Protein AF-A0A1H9Q5Y9-F1 (afdb_monomer_lite)

pLDDT: mean 86.39, std 15.36, range [31.47, 98.31]

Structure (mmCIF, N/CA/C/O backbone):
data_AF-A0A1H9Q5Y9-F1
#
_entry.id   AF-A0A1H9Q5Y9-F1
#
loop_
_atom_site.group_PDB
_atom_site.id
_atom_site.type_symbol
_atom_site.label_atom_id
_atom_site.label_alt_id
_atom_site.label_comp_id
_atom_site.label_asym_id
_atom_site.label_entity_id
_atom_site.label_seq_id
_atom_site.pdbx_PDB_ins_code
_atom_site.Cartn_x
_atom_site.Cartn_y
_atom_site.Cartn_z
_atom_site.occupancy
_atom_site.B_iso_or_equiv
_atom_site.auth_seq_id
_atom_site.auth_comp_id
_atom_site.auth_asym_id
_atom_site.auth_atom_id
_atom_site.pdbx_PDB_model_num
ATOM 1 N N . MET A 1 1 ? -16.815 -21.167 17.622 1.00 80.50 1 MET A N 1
ATOM 2 C CA . MET A 1 1 ? -17.388 -20.128 18.510 1.00 80.50 1 MET A CA 1
ATOM 3 C C . MET A 1 1 ? -17.517 -20.594 19.951 1.00 80.50 1 MET A C 1
ATOM 5 O O . MET A 1 1 ? -16.859 -19.999 20.786 1.00 80.50 1 MET A O 1
ATOM 9 N N . GLN A 1 2 ? -18.267 -21.661 20.267 1.00 86.62 2 GLN A N 1
ATOM 10 C CA . GLN A 1 2 ? -18.412 -22.133 21.662 1.00 86.62 2 GLN A CA 1
ATOM 11 C C . GLN A 1 2 ? -17.075 -22.429 22.361 1.00 86.62 2 GLN A C 1
ATOM 13 O O . GLN A 1 2 ? -16.924 -22.101 23.531 1.00 86.62 2 GLN A O 1
ATOM 18 N N . GLU A 1 3 ? -16.091 -22.971 21.638 1.00 92.00 3 GLU A N 1
ATOM 19 C CA . GLU A 1 3 ? -14.744 -23.218 22.175 1.00 92.00 3 GLU A CA 1
ATOM 20 C C . GLU A 1 3 ? -13.964 -21.940 22.516 1.00 92.00 3 GLU A C 1
ATOM 22 O O . GLU A 1 3 ? -13.036 -21.996 23.308 1.00 92.00 3 GLU A O 1
ATOM 27 N N . LEU A 1 4 ? -14.345 -20.782 21.966 1.00 93.81 4 LEU A N 1
ATOM 28 C CA . LEU A 1 4 ? -13.669 -19.504 22.216 1.00 93.81 4 LEU A CA 1
ATOM 29 C C . LEU A 1 4 ? -14.237 -18.773 23.440 1.00 93.81 4 LEU A C 1
ATOM 31 O O . LEU A 1 4 ? -13.531 -17.993 24.070 1.00 93.81 4 LEU A O 1
ATOM 35 N N . LEU A 1 5 ? -15.497 -19.032 23.804 1.00 92.62 5 LEU A N 1
ATOM 36 C CA . LEU A 1 5 ? -16.179 -18.346 24.909 1.00 92.62 5 LEU A CA 1
ATOM 37 C C . LEU A 1 5 ? -15.493 -18.504 26.278 1.00 92.62 5 LEU A C 1
ATOM 39 O O . LEU A 1 5 ? -15.495 -17.535 27.037 1.00 92.62 5 LEU A O 1
ATOM 43 N N . PRO A 1 6 ? -14.862 -19.646 26.631 1.00 94.19 6 PRO A N 1
ATOM 44 C CA . PRO A 1 6 ? -14.113 -19.756 27.880 1.00 94.19 6 PRO A CA 1
ATOM 45 C C . PRO A 1 6 ? -13.003 -18.708 28.031 1.00 94.19 6 PRO A C 1
ATOM 47 O O . PRO A 1 6 ? -12.700 -18.326 29.161 1.00 94.19 6 PRO A O 1
ATOM 50 N N . LEU A 1 7 ? -12.439 -18.212 26.920 1.00 95.00 7 LEU A N 1
ATOM 51 C CA . LEU A 1 7 ? -11.384 -17.194 26.927 1.00 95.00 7 LEU A CA 1
ATOM 52 C C . LEU A 1 7 ? -11.857 -15.850 27.495 1.00 95.00 7 LEU A C 1
ATOM 54 O O . LEU A 1 7 ? -11.037 -15.086 27.992 1.00 95.00 7 LEU A O 1
ATOM 58 N N . ILE A 1 8 ? -13.169 -15.583 27.503 1.00 92.62 8 ILE A N 1
ATOM 59 C CA . ILE A 1 8 ? -13.751 -14.387 28.132 1.00 92.62 8 ILE A CA 1
ATOM 60 C C . ILE A 1 8 ? -13.388 -14.311 29.621 1.00 92.62 8 ILE A C 1
ATOM 62 O O . ILE A 1 8 ? -13.284 -13.215 30.168 1.00 92.62 8 ILE A O 1
ATOM 66 N N . ASN A 1 9 ? -13.188 -15.453 30.283 1.00 93.94 9 ASN A N 1
ATOM 67 C CA . ASN A 1 9 ? -12.890 -15.514 31.715 1.00 93.94 9 ASN A CA 1
ATOM 68 C C . ASN A 1 9 ? -11.398 -15.351 32.042 1.00 93.94 9 ASN A C 1
ATOM 70 O O . ASN A 1 9 ? -11.039 -15.386 33.216 1.00 93.94 9 ASN A O 1
ATOM 74 N N . LEU A 1 10 ? -10.529 -15.222 31.035 1.00 95.62 10 LEU A N 1
ATOM 75 C CA . LEU A 1 10 ? -9.113 -14.947 31.251 1.00 95.62 10 LEU A CA 1
ATOM 76 C C . LEU A 1 10 ? -8.883 -13.443 31.427 1.00 95.62 10 LEU A C 1
ATOM 78 O O . LEU A 1 10 ? -9.504 -12.622 30.750 1.00 95.62 10 LEU A O 1
ATOM 82 N N . ASP A 1 11 ? -7.944 -13.097 32.306 1.00 93.56 11 ASP A N 1
ATOM 83 C CA . ASP A 1 11 ? -7.538 -11.705 32.524 1.00 93.56 11 ASP A CA 1
ATOM 84 C C . ASP A 1 11 ? -6.621 -11.196 31.402 1.00 93.56 11 ASP A C 1
ATOM 86 O O . ASP A 1 11 ? -6.666 -10.025 31.033 1.00 93.56 11 ASP A O 1
ATOM 90 N N . SER A 1 12 ? -5.776 -12.073 30.853 1.00 94.31 12 SER A N 1
ATOM 91 C CA . SER A 1 12 ? -4.832 -11.749 29.780 1.00 94.31 12 SER A CA 1
ATOM 92 C C . SER A 1 12 ? -4.464 -12.987 28.960 1.00 94.31 12 SER A C 1
ATOM 94 O O . SER A 1 12 ? -4.584 -14.118 29.435 1.00 94.31 12 SER A O 1
ATOM 96 N N . MET A 1 13 ? -4.006 -12.758 27.730 1.00 93.75 13 MET A N 1
ATOM 97 C CA . MET A 1 13 ? -3.504 -13.777 26.809 1.00 93.75 13 MET A CA 1
ATOM 98 C C . MET A 1 13 ? -2.461 -13.132 25.891 1.00 93.75 13 MET A C 1
ATOM 100 O O . MET A 1 13 ? -2.651 -11.990 25.471 1.00 93.75 13 MET A O 1
ATOM 104 N N . SER A 1 14 ? -1.361 -13.837 25.607 1.00 90.50 14 SER A N 1
ATOM 105 C CA . SER A 1 14 ? -0.364 -13.371 24.636 1.00 90.50 14 SER A CA 1
ATOM 106 C C . SER A 1 14 ? -0.884 -13.515 23.201 1.00 90.50 14 SER A C 1
ATOM 108 O O . SER A 1 14 ? -1.776 -14.323 22.932 1.00 90.50 14 SER A O 1
ATOM 110 N N . ASP A 1 15 ? -0.318 -12.747 22.270 1.00 86.75 15 ASP A N 1
ATOM 111 C CA . ASP A 1 15 ? -0.683 -12.818 20.853 1.00 86.75 15 ASP A CA 1
ATOM 112 C C . ASP A 1 15 ? -0.336 -14.199 20.259 1.00 86.75 15 ASP A C 1
ATOM 114 O O . ASP A 1 15 ? -1.102 -14.759 19.470 1.00 86.75 15 ASP A O 1
ATOM 118 N N . GLU A 1 16 ? 0.779 -14.793 20.691 1.00 86.31 16 GLU A N 1
ATOM 119 C CA . GLU A 1 16 ? 1.210 -16.136 20.307 1.00 86.31 16 GLU A CA 1
ATOM 120 C C . GLU A 1 16 ? 0.254 -17.222 20.813 1.00 86.31 16 GLU A C 1
ATOM 122 O O . GLU A 1 16 ? -0.173 -18.074 20.027 1.00 86.31 16 GLU A O 1
ATOM 127 N N . ASP A 1 17 ? -0.120 -17.178 22.098 1.00 91.38 17 ASP A N 1
ATOM 128 C CA . ASP A 1 17 ? -1.067 -18.136 22.681 1.00 91.38 17 ASP A CA 1
ATOM 129 C C . ASP A 1 17 ? -2.449 -17.996 22.038 1.00 91.38 17 ASP A C 1
ATOM 131 O O . ASP A 1 17 ? -3.112 -18.999 21.775 1.00 91.38 17 ASP A O 1
ATOM 135 N N . MET A 1 18 ? -2.878 -16.763 21.747 1.00 91.56 18 MET A N 1
ATOM 136 C CA . MET A 1 18 ? -4.138 -16.494 21.060 1.00 91.56 18 MET A CA 1
ATOM 137 C C . MET A 1 18 ? -4.148 -17.132 19.669 1.00 91.56 18 MET A C 1
ATOM 139 O O . MET A 1 18 ? -5.091 -17.847 19.332 1.00 91.56 18 MET A O 1
ATOM 143 N N . VAL A 1 19 ? -3.108 -16.916 18.858 1.00 88.19 19 VAL A N 1
ATOM 144 C CA . VAL A 1 19 ? -3.035 -17.484 17.503 1.00 88.19 19 VAL A CA 1
ATOM 145 C C . VAL A 1 19 ? -2.961 -19.010 17.524 1.00 88.19 19 VAL A C 1
ATOM 147 O O . VAL A 1 19 ? -3.644 -19.656 16.724 1.00 88.19 19 VAL A O 1
ATOM 150 N N . ASP A 1 20 ? -2.180 -19.600 18.433 1.00 89.50 20 ASP A N 1
ATOM 151 C CA . ASP A 1 20 ? -2.121 -21.057 18.594 1.00 89.50 20 ASP A CA 1
ATOM 152 C C . ASP A 1 20 ? -3.481 -21.629 19.028 1.00 89.50 20 ASP A C 1
ATOM 154 O O . ASP A 1 20 ? -3.964 -22.600 18.439 1.00 89.50 20 ASP A O 1
ATOM 158 N N . TYR A 1 21 ? -4.153 -20.989 19.990 1.00 93.25 21 TYR A N 1
ATOM 159 C CA . TYR A 1 21 ? -5.481 -21.397 20.448 1.00 93.25 21 TYR A CA 1
ATOM 160 C C . TYR A 1 21 ? -6.517 -21.328 19.322 1.00 93.25 21 TYR A C 1
ATOM 162 O O . TYR A 1 21 ? -7.223 -22.304 19.067 1.00 93.25 21 TYR A O 1
ATOM 170 N N . LEU A 1 22 ? -6.573 -20.207 18.592 1.00 91.81 22 LEU A N 1
ATOM 171 C CA . LEU A 1 22 ? -7.469 -20.039 17.446 1.00 91.81 22 LEU A CA 1
ATOM 172 C C . LEU A 1 22 ? -7.219 -21.106 16.372 1.00 91.81 22 LEU A C 1
ATOM 174 O O . LEU A 1 22 ? -8.176 -21.635 15.806 1.00 91.81 22 LEU A O 1
ATOM 178 N N . GLY A 1 23 ? -5.955 -21.463 16.124 1.00 89.75 23 GLY A N 1
ATOM 179 C CA . GLY A 1 23 ? -5.584 -22.539 15.206 1.00 89.75 23 GLY A CA 1
ATOM 180 C C . GLY A 1 23 ? -6.107 -23.914 15.638 1.00 89.75 23 GLY A C 1
ATOM 181 O O . GLY A 1 23 ? -6.560 -24.689 14.797 1.00 89.75 23 GLY A O 1
ATOM 182 N N . ARG A 1 24 ? -6.102 -24.211 16.943 1.00 91.25 24 ARG A N 1
ATOM 183 C CA . ARG A 1 24 ? -6.625 -25.475 17.501 1.00 91.25 24 ARG A CA 1
ATOM 184 C C . ARG A 1 24 ? -8.151 -25.558 17.487 1.00 91.25 24 ARG A C 1
ATOM 186 O O . ARG A 1 24 ? -8.682 -26.662 17.447 1.00 91.25 24 ARG A O 1
ATOM 193 N N . CYS A 1 25 ? -8.835 -24.416 17.479 1.00 92.69 25 CYS A N 1
ATOM 194 C CA . CYS A 1 25 ? -10.295 -24.322 17.403 1.00 92.69 25 CYS A CA 1
ATOM 195 C C . CYS A 1 25 ? -10.845 -24.297 15.964 1.00 92.69 25 CYS A C 1
ATOM 197 O O . CYS A 1 25 ? -12.051 -24.113 15.764 1.00 92.69 25 CYS A O 1
ATOM 199 N N . MET A 1 26 ? -9.992 -24.441 14.942 1.00 91.38 26 MET A N 1
ATOM 200 C CA . MET A 1 26 ? -10.438 -24.510 13.550 1.00 91.38 26 MET A CA 1
ATOM 201 C C . MET A 1 26 ? -11.205 -25.811 13.288 1.00 91.38 26 MET A C 1
ATOM 203 O O . MET A 1 26 ? -10.706 -26.904 13.544 1.00 91.38 26 MET A O 1
ATOM 207 N N . VAL A 1 27 ? -12.391 -25.700 12.683 1.00 90.75 27 VAL A N 1
ATOM 208 C CA . VAL A 1 27 ? -13.202 -26.867 12.282 1.00 90.75 27 VAL A CA 1
ATOM 209 C C . VAL A 1 27 ? -12.480 -27.711 11.224 1.00 90.75 27 VAL A C 1
ATOM 211 O O . VAL A 1 27 ? -12.579 -28.937 11.225 1.00 90.75 27 VAL A O 1
ATOM 214 N N . SER A 1 28 ? -11.736 -27.060 10.327 1.00 90.56 28 SER A N 1
ATOM 215 C CA . SER A 1 28 ? -10.956 -27.701 9.272 1.00 90.56 28 SER A CA 1
ATOM 216 C C . SER A 1 28 ? -9.545 -27.127 9.234 1.00 90.56 28 SER A C 1
ATOM 218 O O . SER A 1 28 ? -9.344 -25.974 8.865 1.00 90.56 28 SER A O 1
ATOM 220 N N . ALA A 1 29 ? -8.544 -27.949 9.552 1.00 85.50 29 ALA A N 1
ATOM 221 C CA . ALA A 1 29 ? -7.136 -27.544 9.535 1.00 85.50 29 ALA A CA 1
ATOM 222 C C . ALA A 1 29 ? -6.597 -27.202 8.129 1.00 85.50 29 ALA A C 1
ATOM 224 O O . ALA A 1 29 ? -5.515 -26.634 8.008 1.00 85.50 29 ALA A O 1
ATOM 225 N N . ALA A 1 30 ? -7.325 -27.566 7.066 1.00 87.44 30 ALA A N 1
ATOM 226 C CA . ALA A 1 30 ? -6.954 -27.257 5.684 1.00 87.44 30 ALA A CA 1
ATOM 227 C C . ALA A 1 30 ? -7.386 -25.846 5.240 1.00 87.44 30 ALA A C 1
ATOM 229 O O . ALA A 1 30 ? -7.009 -25.405 4.154 1.00 87.44 30 ALA A O 1
ATOM 230 N N . GLU A 1 31 ? -8.197 -25.151 6.040 1.00 87.62 31 GLU A N 1
ATOM 231 C CA . GLU A 1 31 ? -8.657 -23.801 5.724 1.00 87.62 31 GLU A CA 1
ATOM 232 C C . GLU A 1 31 ? -7.604 -22.732 6.037 1.00 87.62 31 GLU A C 1
ATOM 234 O O . GLU A 1 31 ? -6.562 -22.982 6.646 1.00 87.62 31 GLU A O 1
ATOM 239 N N . ARG A 1 32 ? -7.869 -21.501 5.584 1.00 84.56 32 ARG A N 1
ATOM 240 C CA . ARG A 1 32 ? -7.019 -20.357 5.918 1.00 84.56 32 ARG A CA 1
ATOM 241 C C . ARG A 1 32 ? -7.085 -20.102 7.419 1.00 84.56 32 ARG A C 1
ATOM 243 O O . ARG A 1 32 ? -8.144 -20.229 8.027 1.00 84.56 32 ARG A O 1
ATOM 250 N N . ARG A 1 33 ? -5.953 -19.692 7.992 1.00 84.19 33 ARG A N 1
ATOM 251 C CA . ARG A 1 33 ? -5.904 -19.282 9.397 1.00 84.19 33 ARG A CA 1
ATOM 252 C C . ARG A 1 33 ? -6.923 -18.162 9.658 1.00 84.19 33 ARG A C 1
ATOM 254 O O . ARG A 1 33 ? -7.050 -17.273 8.810 1.00 84.19 33 ARG A O 1
ATOM 261 N N . PRO A 1 34 ? -7.621 -18.198 10.803 1.00 87.25 34 PRO A N 1
ATOM 262 C CA . PRO A 1 34 ? -8.575 -17.164 11.174 1.00 87.25 34 PRO A CA 1
ATOM 263 C C . PRO A 1 34 ? -7.871 -15.824 11.432 1.00 87.25 34 PRO A C 1
ATOM 265 O O . PRO A 1 34 ? -6.657 -15.774 11.650 1.00 87.25 34 PRO A O 1
ATOM 268 N N . SER A 1 35 ? -8.643 -14.735 11.407 1.00 87.81 35 SER A N 1
ATOM 269 C CA . SER A 1 35 ? -8.139 -13.404 11.761 1.00 87.81 35 SER A CA 1
ATOM 270 C C . SER A 1 35 ? -7.625 -13.387 13.202 1.00 87.81 35 SER A C 1
ATOM 272 O O . SER A 1 35 ? -8.190 -14.040 14.082 1.00 87.81 35 SER A O 1
ATOM 274 N N . ILE A 1 36 ? -6.600 -12.581 13.462 1.00 85.31 36 ILE A N 1
ATOM 275 C CA . ILE A 1 36 ? -6.144 -12.257 14.822 1.00 85.31 36 ILE A CA 1
ATOM 276 C C . ILE A 1 36 ? -7.237 -11.558 15.648 1.00 85.31 36 ILE A C 1
ATOM 278 O O . ILE A 1 36 ? -7.246 -11.648 16.869 1.00 85.31 36 ILE A O 1
ATOM 282 N N . GLU A 1 37 ? -8.216 -10.944 14.984 1.00 91.44 37 GLU A N 1
ATOM 283 C CA . GLU A 1 37 ? -9.355 -10.269 15.612 1.00 91.44 37 GLU A CA 1
ATOM 284 C C . GLU A 1 37 ? -10.568 -11.190 15.774 1.00 91.44 37 GLU A C 1
ATOM 286 O O . GLU A 1 37 ? -11.660 -10.742 16.094 1.00 91.44 37 GLU A O 1
ATOM 291 N N . THR A 1 38 ? -10.412 -12.506 15.593 1.00 94.38 38 THR A N 1
ATOM 292 C CA . THR A 1 38 ? -11.525 -13.464 15.752 1.00 94.38 38 THR A CA 1
ATOM 293 C C . THR A 1 38 ? -12.184 -13.372 17.132 1.00 94.38 38 THR A C 1
ATOM 295 O O . THR A 1 38 ? -13.393 -13.566 17.249 1.00 94.38 38 THR A O 1
ATOM 298 N N . LEU A 1 39 ? -11.417 -13.050 18.180 1.00 95.12 39 LEU A N 1
ATOM 299 C CA . LEU A 1 39 ? -11.964 -12.883 19.528 1.00 95.12 39 LEU A CA 1
ATOM 300 C C . LEU A 1 39 ? -12.875 -11.658 19.658 1.00 95.12 39 LEU A C 1
ATOM 302 O O . LEU A 1 39 ? -13.825 -11.715 20.435 1.00 95.12 39 LEU A O 1
ATOM 306 N N . LEU A 1 40 ? -12.662 -10.612 18.855 1.00 93.75 40 LEU A N 1
ATOM 307 C CA . LEU A 1 40 ? -13.542 -9.444 18.790 1.00 93.75 40 LEU A CA 1
ATOM 308 C C . LEU A 1 40 ? -14.955 -9.871 18.380 1.00 93.75 40 LEU A C 1
ATOM 310 O O . LEU A 1 40 ? -15.929 -9.527 19.042 1.00 93.75 40 LEU A O 1
ATOM 314 N N . HIS A 1 41 ? -15.052 -10.710 17.344 1.00 95.12 41 HIS A N 1
ATOM 315 C CA . HIS A 1 41 ? -16.321 -11.283 16.893 1.00 95.12 41 HIS A CA 1
ATOM 316 C C . HIS A 1 41 ? -16.898 -12.286 17.898 1.00 95.12 41 HIS A C 1
ATOM 318 O O . HIS A 1 41 ? -18.111 -12.398 18.025 1.00 95.12 41 HIS A O 1
ATOM 324 N N . ALA A 1 42 ? -16.048 -13.041 18.601 1.00 94.69 42 ALA A N 1
ATOM 325 C CA . ALA A 1 42 ? -16.503 -14.084 19.517 1.00 94.69 42 ALA A CA 1
ATOM 326 C C . ALA A 1 42 ? -17.000 -13.576 20.869 1.00 94.69 42 ALA A C 1
ATOM 328 O O . ALA A 1 42 ? -17.782 -14.270 21.515 1.00 94.69 42 ALA A O 1
ATOM 329 N N . PHE A 1 43 ? -16.519 -12.420 21.322 1.00 94.69 43 PHE A N 1
ATOM 330 C CA . PHE A 1 43 ? -16.846 -11.887 22.644 1.00 94.69 43 PHE A CA 1
ATOM 331 C C . PHE A 1 43 ? -18.086 -10.987 22.645 1.00 94.69 43 PHE A C 1
ATOM 333 O O . PHE A 1 43 ? -18.613 -10.689 23.717 1.00 94.69 43 PHE A O 1
ATOM 340 N N . ILE A 1 44 ? -18.570 -10.585 21.470 1.00 93.06 44 ILE A N 1
ATOM 341 C CA . ILE A 1 44 ? -19.845 -9.886 21.313 1.00 93.06 44 ILE A CA 1
ATOM 342 C C . ILE A 1 44 ? -20.962 -10.935 21.258 1.00 93.06 44 ILE A C 1
ATOM 344 O O . ILE A 1 44 ? -20.933 -11.838 20.424 1.00 93.06 44 ILE A O 1
ATOM 348 N N . ASP A 1 45 ? -21.957 -10.811 22.138 1.00 89.62 45 ASP A N 1
ATOM 349 C CA . ASP A 1 45 ? -23.121 -11.707 22.186 1.00 89.62 45 ASP A CA 1
ATOM 350 C C . ASP A 1 45 ? -24.145 -11.347 21.092 1.00 89.62 45 ASP A C 1
ATOM 352 O O . ASP A 1 45 ? -25.247 -10.869 21.357 1.00 89.62 45 ASP A O 1
ATOM 356 N N . ALA A 1 46 ? -23.738 -11.507 19.832 1.00 92.31 46 ALA A N 1
ATOM 357 C CA . ALA A 1 46 ? -24.559 -11.265 18.652 1.00 92.31 46 ALA A CA 1
ATOM 358 C C . ALA A 1 46 ? -24.278 -12.306 17.560 1.00 92.31 46 ALA A C 1
ATOM 360 O O . ALA A 1 46 ? -23.184 -12.862 17.465 1.00 92.31 46 ALA A O 1
ATOM 361 N N . LEU A 1 47 ? -25.275 -12.570 16.710 1.00 93.88 47 LEU A N 1
ATOM 362 C CA . LEU A 1 47 ? -25.148 -13.556 15.629 1.00 93.88 47 LEU A CA 1
ATOM 363 C C . LEU A 1 47 ? -24.280 -13.056 14.472 1.00 93.88 47 LEU A C 1
ATOM 365 O O . LEU A 1 47 ? -23.622 -13.858 13.807 1.00 93.88 47 LEU A O 1
ATOM 369 N N . HIS A 1 48 ? -24.290 -11.748 14.226 1.00 96.62 48 HIS A N 1
ATOM 370 C CA . HIS A 1 48 ? -23.553 -11.117 13.142 1.00 96.62 48 HIS A CA 1
ATOM 371 C C . HIS A 1 48 ? -22.803 -9.899 13.666 1.00 96.62 48 HIS A C 1
ATOM 373 O O . HIS A 1 48 ? -23.390 -9.063 14.351 1.00 96.62 48 HIS A O 1
ATOM 379 N N . VAL A 1 49 ? -21.513 -9.836 13.339 1.00 96.81 49 VAL A N 1
ATOM 380 C CA . VAL A 1 49 ? -20.591 -8.774 13.739 1.00 96.81 49 VAL A CA 1
ATOM 381 C C . VAL A 1 49 ? -19.772 -8.388 12.518 1.00 96.81 49 VAL A C 1
ATOM 383 O O . VAL A 1 49 ? -19.065 -9.243 11.976 1.00 96.81 49 VAL A O 1
ATOM 386 N N . ASP A 1 50 ? -19.824 -7.118 12.139 1.00 97.38 50 ASP A N 1
ATOM 387 C CA . ASP A 1 50 ? -18.964 -6.550 11.107 1.00 97.38 50 ASP A CA 1
ATOM 388 C C . ASP A 1 50 ? -17.876 -5.693 11.751 1.00 97.38 50 ASP A C 1
ATOM 390 O O . ASP A 1 50 ? -18.126 -4.940 12.694 1.00 97.38 50 ASP A O 1
ATOM 394 N N . HIS A 1 51 ? -16.659 -5.798 11.222 1.00 96.25 51 HIS A N 1
ATOM 395 C CA . HIS A 1 51 ? -15.540 -4.943 11.590 1.00 96.25 51 HIS A CA 1
ATOM 396 C C . HIS A 1 51 ? -14.918 -4.348 10.327 1.00 96.25 51 HIS A C 1
ATOM 398 O O . HIS A 1 51 ? -14.590 -5.077 9.389 1.00 96.25 51 HIS A O 1
ATOM 404 N N . VAL A 1 52 ? -14.778 -3.021 10.297 1.00 94.88 52 VAL A N 1
ATOM 405 C CA . VAL A 1 52 ? -14.241 -2.283 9.149 1.00 94.88 52 VAL A CA 1
ATOM 406 C C . VAL A 1 52 ? -13.242 -1.212 9.580 1.00 94.88 52 VAL A C 1
ATOM 408 O O . VAL A 1 52 ? -13.453 -0.493 10.558 1.00 94.88 52 VAL A O 1
ATOM 411 N N . HIS A 1 53 ? -12.178 -1.050 8.794 1.00 93.12 53 HIS A N 1
ATOM 412 C CA . HIS A 1 53 ? -11.218 0.055 8.899 1.00 93.12 53 HIS A CA 1
ATOM 413 C C . HIS A 1 53 ? -11.673 1.208 7.998 1.00 93.12 53 HIS A C 1
ATOM 415 O O . HIS A 1 53 ? -11.148 1.409 6.909 1.00 93.12 53 HIS A O 1
ATOM 421 N N . SER A 1 54 ? -12.735 1.909 8.403 1.00 92.19 54 SER A N 1
A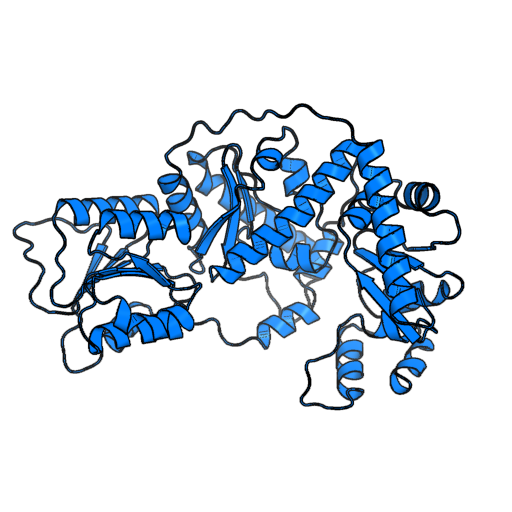TOM 422 C CA . SER A 1 54 ? -13.316 2.998 7.605 1.00 92.19 54 SER A CA 1
ATOM 423 C C . SER A 1 54 ? -12.481 4.278 7.686 1.00 92.19 54 SER A C 1
ATOM 425 O O . SER A 1 54 ? -12.284 4.815 8.776 1.00 92.19 54 SER A O 1
ATOM 427 N N . ASP A 1 55 ? -12.106 4.842 6.533 1.00 93.56 55 ASP A N 1
ATOM 428 C CA . ASP A 1 55 ? -11.404 6.134 6.445 1.00 93.56 55 ASP A CA 1
ATOM 429 C C . ASP A 1 55 ? -12.169 7.272 7.122 1.00 93.56 55 ASP A C 1
ATOM 431 O O . ASP A 1 55 ? -11.569 8.165 7.725 1.00 93.56 55 ASP A O 1
ATOM 435 N N . ALA A 1 56 ? -13.501 7.261 7.015 1.00 95.62 56 ALA A N 1
ATOM 436 C CA . ALA A 1 56 ? -14.350 8.281 7.616 1.00 95.62 56 ALA A CA 1
ATOM 437 C C . ALA A 1 56 ? -14.294 8.191 9.144 1.00 95.62 56 ALA A C 1
ATOM 439 O O . ALA A 1 56 ? -14.126 9.203 9.817 1.00 95.62 56 ALA A O 1
ATOM 440 N N . ILE A 1 57 ? -14.337 6.976 9.691 1.00 95.75 57 ILE A N 1
ATOM 441 C CA . ILE A 1 57 ? -14.197 6.755 11.132 1.00 95.75 57 ILE A CA 1
ATOM 442 C C . ILE A 1 57 ? -12.785 7.122 11.593 1.00 95.75 57 ILE A C 1
ATOM 444 O O . ILE A 1 57 ? -12.640 7.907 12.526 1.00 95.75 57 ILE A O 1
ATOM 448 N N . CYS A 1 58 ? -11.742 6.666 10.893 1.00 93.69 58 CYS A N 1
ATOM 449 C CA . CYS A 1 58 ? -10.367 7.058 11.198 1.00 93.69 58 CYS A CA 1
ATOM 450 C C . CYS A 1 58 ? -10.194 8.584 11.168 1.00 93.69 58 CYS A C 1
ATOM 452 O O . CYS A 1 58 ? -9.582 9.137 12.077 1.00 93.69 58 CYS A O 1
ATOM 454 N N . THR A 1 59 ? -10.806 9.279 10.204 1.00 94.38 59 THR A N 1
ATOM 455 C CA . THR A 1 59 ? -10.818 10.751 10.138 1.00 94.38 59 THR A CA 1
ATOM 456 C C . THR A 1 59 ? -11.393 11.377 11.411 1.00 94.38 59 THR A C 1
ATOM 458 O O . THR A 1 59 ? -10.799 12.310 11.945 1.00 94.38 59 THR A O 1
ATOM 461 N N . LEU A 1 60 ? -12.521 10.869 11.918 1.00 95.38 60 LEU A N 1
ATOM 462 C CA . LEU A 1 60 ? -13.141 11.375 13.149 1.00 95.38 60 LEU A CA 1
ATOM 463 C C . LEU A 1 60 ? -12.361 11.006 14.418 1.00 95.38 60 LEU A C 1
ATOM 465 O O . LEU A 1 60 ? -12.572 11.620 15.453 1.00 95.38 60 LEU A O 1
ATOM 469 N N . THR A 1 61 ? -11.467 10.015 14.357 1.00 94.75 61 THR A N 1
ATOM 470 C CA . THR A 1 61 ? -10.704 9.559 15.534 1.00 94.75 61 THR A CA 1
ATOM 471 C C . THR A 1 61 ? -9.240 9.995 15.565 1.00 94.75 61 THR A C 1
ATOM 473 O O . THR A 1 61 ? -8.598 9.914 16.604 1.00 94.75 61 THR A O 1
ATOM 476 N N . ASN A 1 62 ? -8.679 10.476 14.454 1.00 92.56 62 ASN A N 1
ATOM 477 C CA . ASN A 1 62 ? -7.253 10.808 14.338 1.00 92.56 62 ASN A CA 1
ATOM 478 C C . ASN A 1 62 ? -6.911 12.229 14.836 1.00 92.56 62 ASN A C 1
ATOM 480 O O . ASN A 1 62 ? -6.093 12.944 14.248 1.00 92.56 62 ASN A O 1
ATOM 484 N N . HIS A 1 63 ? -7.546 12.670 15.921 1.00 92.19 63 HIS A N 1
ATOM 485 C CA . HIS A 1 63 ? -7.330 13.981 16.533 1.00 92.19 63 HIS A CA 1
ATOM 486 C C . HIS A 1 63 ? -7.604 13.942 18.045 1.00 92.19 63 HIS A C 1
ATOM 488 O O . HIS A 1 63 ? -8.161 12.982 18.563 1.00 92.19 63 HIS A O 1
ATOM 494 N N . GLU A 1 64 ? -7.204 14.994 18.760 1.00 90.69 64 GLU A N 1
ATOM 495 C CA . GLU A 1 64 ? -7.195 15.017 20.234 1.00 90.69 64 GLU A CA 1
ATOM 496 C C . GLU A 1 64 ? -8.580 14.871 20.892 1.00 90.69 64 GLU A C 1
ATOM 498 O O . GLU A 1 64 ? -8.678 14.340 21.993 1.00 90.69 64 GLU A O 1
AT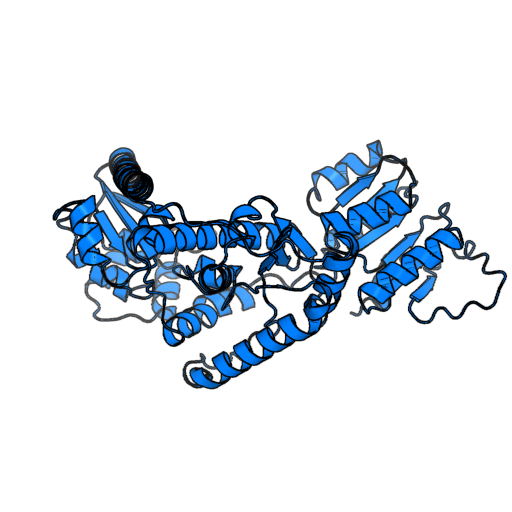OM 503 N N . ASN A 1 65 ? -9.653 15.305 20.221 1.00 92.69 65 ASN A N 1
ATOM 504 C CA . ASN A 1 65 ? -11.009 15.354 20.790 1.00 92.69 65 ASN A CA 1
ATOM 505 C C . ASN A 1 65 ? -11.922 14.258 20.210 1.00 92.69 65 ASN A C 1
ATOM 507 O O . ASN A 1 65 ? -13.128 14.463 20.081 1.00 92.69 65 ASN A O 1
ATOM 511 N N . ALA A 1 66 ? -11.346 13.119 19.816 1.00 94.50 66 ALA A N 1
ATOM 512 C CA . ALA A 1 66 ? -12.051 12.041 19.124 1.00 94.50 66 ALA A CA 1
ATOM 513 C C . ALA A 1 66 ? -13.332 11.596 19.851 1.00 94.50 66 ALA A C 1
ATOM 515 O O . ALA A 1 66 ? -14.392 11.533 19.239 1.00 94.50 66 ALA A O 1
ATOM 516 N N . GLU A 1 67 ? -13.269 11.342 21.163 1.00 96.00 67 GLU A N 1
ATOM 517 C CA . GLU A 1 67 ? -14.433 10.878 21.935 1.00 96.00 67 GLU A CA 1
ATOM 518 C C . GLU A 1 67 ? -15.606 11.873 21.888 1.00 96.00 67 GLU A C 1
ATOM 520 O O . GLU A 1 67 ? -16.761 11.470 21.749 1.00 96.00 67 GLU A O 1
ATOM 525 N N . GLU A 1 68 ? -15.316 13.173 21.977 1.00 95.94 68 GLU A N 1
ATOM 526 C CA . GLU A 1 68 ? -16.332 14.231 21.937 1.00 95.94 68 GLU A CA 1
ATOM 527 C C . GLU A 1 68 ? -17.003 14.295 20.561 1.00 95.94 68 GLU A C 1
ATOM 529 O O . GLU A 1 68 ? -18.230 14.350 20.479 1.00 95.94 68 GLU A O 1
ATOM 534 N N . ILE A 1 69 ? -16.215 14.205 19.486 1.00 96.06 69 ILE A N 1
ATOM 535 C CA . ILE A 1 69 ? -16.727 14.196 18.111 1.00 96.06 69 ILE A CA 1
ATOM 536 C C . ILE A 1 69 ? -17.552 12.943 17.835 1.00 96.06 69 ILE A C 1
ATOM 538 O O . ILE A 1 69 ? -18.619 13.027 17.236 1.00 96.06 69 ILE A O 1
ATOM 542 N N . ILE A 1 70 ? -17.113 11.775 18.297 1.00 97.38 70 ILE A N 1
ATOM 543 C CA . ILE A 1 70 ? -17.870 10.531 18.130 1.00 97.38 70 ILE A CA 1
ATOM 544 C C . ILE A 1 70 ? -19.238 10.622 18.820 1.00 97.38 70 ILE A C 1
ATOM 546 O O . ILE A 1 70 ? -20.244 10.249 18.213 1.00 97.38 70 ILE A O 1
ATOM 550 N N . LYS A 1 71 ? -19.307 11.200 20.027 1.00 96.88 71 LYS A N 1
ATOM 551 C CA . LYS A 1 71 ? -20.582 11.467 20.715 1.00 96.88 71 LYS A CA 1
ATOM 552 C C . LYS A 1 71 ? -21.444 12.490 19.977 1.00 96.88 71 LYS A C 1
ATOM 554 O O . LYS A 1 71 ? -22.653 12.303 19.888 1.00 96.88 71 LYS A O 1
ATOM 559 N N . GLU A 1 72 ? -20.848 13.547 19.428 1.00 96.62 72 GLU A N 1
ATOM 560 C CA . GLU A 1 72 ? -21.564 14.551 18.630 1.00 96.62 72 GLU A CA 1
ATOM 561 C C . GLU A 1 72 ? -22.188 13.942 17.364 1.00 96.62 72 GLU A C 1
ATOM 563 O O . GLU A 1 72 ? -23.348 14.212 17.054 1.00 96.62 72 GLU A O 1
ATOM 568 N N . VAL A 1 73 ? -21.436 13.103 16.645 1.00 97.19 73 VAL A N 1
ATOM 569 C CA . VAL A 1 73 ? -21.850 12.544 15.349 1.00 97.19 73 VAL A CA 1
ATOM 570 C C . VAL A 1 73 ? -22.831 11.382 15.510 1.00 97.19 73 VAL A C 1
ATOM 572 O O . VAL A 1 73 ? -23.795 11.280 14.747 1.00 97.19 73 VAL A O 1
ATOM 575 N N . PHE A 1 74 ? -22.601 10.490 16.477 1.00 97.12 74 PHE A N 1
ATOM 576 C CA . PHE A 1 74 ? -23.360 9.241 16.599 1.00 97.12 74 PHE A CA 1
ATOM 577 C C . PHE A 1 74 ? -24.299 9.174 17.804 1.00 97.12 74 PHE A C 1
ATOM 579 O O . PHE A 1 74 ? -25.183 8.316 17.831 1.00 97.12 74 PHE A O 1
ATOM 586 N N . GLY A 1 75 ? -24.161 10.089 18.763 1.00 94.94 75 GLY A N 1
ATOM 587 C CA . GLY A 1 75 ? -24.897 10.064 20.023 1.00 94.94 75 GLY A CA 1
ATOM 588 C C . GLY A 1 75 ? -24.310 9.090 21.049 1.00 94.94 75 GLY A C 1
ATOM 589 O O . GLY A 1 75 ? -23.311 8.417 20.812 1.00 94.94 75 GLY A O 1
ATOM 590 N N . GLU A 1 76 ? -24.963 9.011 22.208 1.00 91.19 76 GLU A N 1
ATOM 591 C CA . GLU A 1 76 ? -24.497 8.239 23.376 1.00 91.19 76 GLU A CA 1
ATOM 592 C C . GLU A 1 76 ? -24.633 6.712 23.213 1.00 91.19 76 GLU A C 1
ATOM 594 O O . GLU A 1 76 ? -24.060 5.951 23.990 1.00 91.19 76 GLU A O 1
ATOM 599 N N . ASP A 1 77 ? -25.387 6.243 22.212 1.00 89.94 77 ASP A N 1
ATOM 600 C CA . ASP A 1 77 ? -25.644 4.809 22.013 1.00 89.94 77 ASP A CA 1
ATOM 601 C C . ASP A 1 77 ? -24.489 4.078 21.297 1.00 89.94 77 ASP A C 1
ATOM 603 O O . ASP A 1 77 ? -24.454 2.841 21.271 1.00 89.94 77 ASP A O 1
ATOM 607 N N . VAL A 1 78 ? -23.535 4.825 20.726 1.00 96.62 78 VAL A N 1
ATOM 608 C CA . VAL A 1 78 ? -22.319 4.288 20.101 1.00 96.62 78 VAL A CA 1
ATOM 609 C C . VAL A 1 78 ? -21.147 4.457 21.058 1.00 96.62 78 VAL A C 1
ATOM 611 O O . VAL A 1 78 ? -20.775 5.569 21.425 1.00 96.62 78 VAL A O 1
ATOM 614 N N . ALA A 1 79 ? -20.547 3.337 21.459 1.00 96.94 79 ALA A N 1
ATOM 615 C CA . ALA A 1 79 ? -19.423 3.361 22.381 1.00 96.94 79 ALA A CA 1
ATOM 616 C C . ALA A 1 79 ? -18.138 3.844 21.694 1.00 96.94 79 ALA A C 1
ATOM 618 O O . ALA A 1 79 ? -17.920 3.598 20.507 1.00 96.94 79 ALA A O 1
ATOM 619 N N . PHE A 1 80 ? -17.257 4.472 22.468 1.00 97.38 80 PHE A N 1
ATOM 620 C CA . PHE A 1 80 ? -15.914 4.859 22.047 1.00 97.38 80 PHE A CA 1
ATOM 621 C C . PHE A 1 80 ? -14.879 4.118 22.893 1.00 97.38 80 PHE A C 1
ATOM 623 O O . PHE A 1 80 ? -14.972 4.094 24.121 1.00 97.38 80 PHE A O 1
ATOM 630 N N . VAL A 1 81 ? -13.886 3.524 22.236 1.00 97.06 81 VAL A N 1
ATOM 631 C CA . VAL A 1 81 ? -12.756 2.860 22.887 1.00 97.06 81 VAL A CA 1
ATOM 632 C C . VAL A 1 81 ? -11.469 3.573 22.465 1.00 97.06 81 VAL A C 1
ATOM 634 O O . VAL A 1 81 ? -11.159 3.571 21.269 1.00 97.06 81 VAL A O 1
ATOM 637 N N . PRO A 1 82 ? -10.717 4.165 23.418 1.00 95.00 82 PRO A N 1
ATOM 638 C CA . PRO A 1 82 ? -9.390 4.710 23.152 1.00 95.00 82 PRO A CA 1
ATOM 639 C C . PRO A 1 82 ? -8.460 3.659 22.555 1.00 95.00 82 PRO A C 1
ATOM 641 O O . PRO A 1 82 ? -8.674 2.457 22.745 1.00 95.00 82 PRO A O 1
ATOM 644 N N . TYR A 1 83 ? -7.414 4.108 21.863 1.00 93.06 83 TYR A N 1
ATOM 645 C CA . TYR A 1 83 ? -6.567 3.199 21.103 1.00 93.06 83 TYR A CA 1
ATOM 646 C C . TYR A 1 83 ? -6.014 2.077 21.990 1.00 93.06 83 TYR A C 1
ATOM 648 O O . TYR A 1 83 ? -5.454 2.286 23.068 1.00 93.06 83 TYR A O 1
ATOM 656 N N . CYS A 1 84 ? -6.191 0.854 21.503 1.00 91.56 84 CYS A N 1
ATOM 657 C CA . CYS A 1 84 ? -5.637 -0.354 22.076 1.00 91.56 84 CYS A CA 1
ATOM 658 C C . CYS A 1 84 ? -5.225 -1.250 20.914 1.00 91.56 84 CYS A C 1
ATOM 660 O O . CYS A 1 84 ? -6.002 -1.447 19.974 1.00 91.56 84 CYS A O 1
ATOM 662 N N . ARG A 1 85 ? -4.004 -1.793 20.977 1.00 88.94 85 ARG A N 1
ATOM 663 C CA . ARG A 1 85 ? -3.486 -2.672 19.928 1.00 88.94 85 ARG A CA 1
ATOM 664 C C . ARG A 1 85 ? -4.467 -3.835 19.677 1.00 88.94 85 ARG A C 1
ATOM 666 O O . ARG A 1 85 ? -4.930 -4.439 20.652 1.00 88.94 85 ARG A O 1
ATOM 673 N N . PRO A 1 86 ? -4.765 -4.177 18.409 1.00 89.69 86 PRO A N 1
ATOM 674 C CA . PRO A 1 86 ? -5.634 -5.303 18.079 1.00 89.69 86 PRO A CA 1
ATOM 675 C C . PRO A 1 86 ? -5.195 -6.611 18.748 1.00 89.69 86 PRO A C 1
ATOM 677 O O . PRO A 1 86 ? -4.008 -6.930 18.762 1.00 89.69 86 PRO A O 1
ATOM 680 N N . GLY A 1 87 ? -6.151 -7.370 19.296 1.00 90.75 87 GLY A N 1
ATOM 681 C CA . GLY A 1 87 ? -5.891 -8.651 19.961 1.00 90.75 87 GLY A CA 1
ATOM 682 C C . GLY A 1 87 ? -6.844 -8.956 21.122 1.00 90.75 87 GLY A C 1
ATOM 683 O O . GLY A 1 87 ? -7.969 -8.445 21.193 1.00 90.75 87 GLY A O 1
ATOM 684 N N . PHE A 1 88 ? -6.388 -9.801 22.052 1.00 94.69 88 PHE A N 1
ATOM 685 C CA . PHE A 1 88 ? -7.187 -10.272 23.191 1.00 94.69 88 PHE A CA 1
ATOM 686 C C . PHE A 1 88 ? -7.691 -9.125 24.080 1.00 94.69 88 PHE A C 1
ATOM 688 O O . PHE A 1 88 ? -8.882 -9.052 24.382 1.00 94.69 88 PHE A O 1
ATOM 695 N N . THR A 1 89 ? -6.801 -8.206 24.469 1.00 95.00 89 THR A N 1
ATOM 696 C CA . THR A 1 89 ? -7.131 -7.086 25.366 1.00 95.00 89 THR A CA 1
ATOM 697 C C . THR A 1 89 ? -8.204 -6.183 24.770 1.00 95.00 89 THR A C 1
ATOM 699 O O . THR A 1 89 ? -9.195 -5.893 25.438 1.00 95.00 89 THR A O 1
ATOM 702 N N . LEU A 1 90 ? -8.061 -5.802 23.497 1.00 94.94 90 LEU A N 1
ATOM 703 C CA . LEU A 1 90 ? -9.075 -5.023 22.790 1.00 94.94 90 LEU A CA 1
ATOM 704 C C . LEU A 1 90 ? -10.422 -5.761 22.765 1.00 94.94 90 LEU A C 1
ATOM 706 O O . LEU A 1 90 ? -11.452 -5.175 23.090 1.00 94.94 90 LEU A O 1
ATOM 710 N N . SER A 1 91 ? -10.412 -7.063 22.466 1.00 95.56 91 SER A N 1
ATOM 711 C CA . SER A 1 91 ? -11.628 -7.889 22.449 1.00 95.56 91 SER A CA 1
ATOM 712 C C . SER A 1 91 ? -12.329 -7.903 23.815 1.00 95.56 91 SER A C 1
ATOM 714 O O . SER A 1 91 ? -13.554 -7.808 23.893 1.00 95.56 91 SER A O 1
ATOM 716 N N . LYS A 1 92 ? -11.561 -7.967 24.913 1.00 95.50 92 LYS A N 1
ATOM 717 C CA . LYS A 1 92 ? -12.074 -7.883 26.291 1.00 95.50 92 LYS A CA 1
ATOM 718 C C . LYS A 1 92 ? -12.661 -6.517 26.634 1.00 95.50 92 LYS A C 1
ATOM 720 O O . LYS A 1 92 ? -13.648 -6.472 27.361 1.00 95.50 92 LYS A O 1
ATOM 725 N N . ILE A 1 93 ? -12.073 -5.430 26.140 1.00 95.81 93 ILE A N 1
ATOM 726 C CA . ILE A 1 93 ? -12.608 -4.076 26.335 1.00 95.81 93 ILE A CA 1
ATOM 727 C C . ILE A 1 93 ? -13.936 -3.938 25.584 1.00 95.81 93 ILE A C 1
ATOM 729 O O . ILE A 1 93 ? -14.939 -3.566 26.184 1.00 95.81 93 ILE A O 1
ATOM 733 N N . VAL A 1 94 ? -13.976 -4.319 24.303 1.00 95.56 94 VAL A N 1
ATOM 734 C CA . VAL A 1 94 ? -15.180 -4.214 23.460 1.00 95.56 94 VAL A CA 1
ATOM 735 C C . VAL A 1 94 ? -16.343 -5.042 24.014 1.00 95.56 94 VAL A C 1
ATOM 737 O O . VAL A 1 94 ? -17.482 -4.580 24.004 1.00 95.56 94 VAL A O 1
ATOM 740 N N . GLN A 1 95 ? -16.068 -6.212 24.599 1.00 94.31 95 GLN A N 1
ATOM 741 C CA . GLN A 1 95 ? -17.066 -7.045 25.283 1.00 94.31 95 GLN A CA 1
ATOM 742 C C . GLN A 1 95 ? -17.891 -6.275 26.339 1.00 94.31 95 GLN A C 1
ATOM 744 O O . GLN A 1 95 ? -19.084 -6.539 26.524 1.00 94.31 95 GLN A O 1
ATOM 749 N N . GLN A 1 96 ? -17.271 -5.31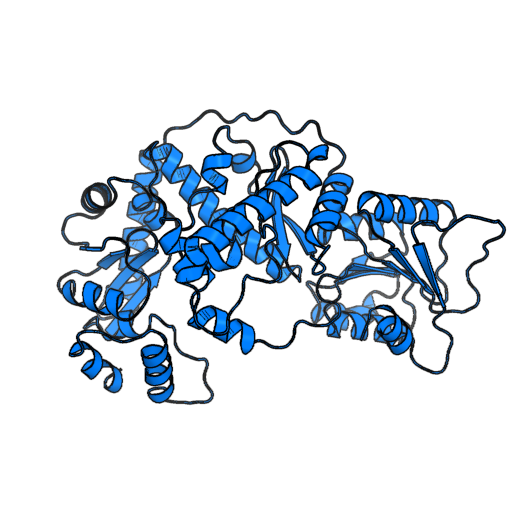7 27.039 1.00 93.62 96 GLN A N 1
ATOM 750 C CA . GLN A 1 96 ? -17.925 -4.527 28.091 1.00 93.62 96 GLN A CA 1
ATOM 751 C C . GLN A 1 96 ? -19.007 -3.588 27.537 1.00 93.62 96 GLN A C 1
ATOM 753 O O . GLN A 1 96 ? -19.888 -3.169 28.284 1.00 93.62 96 GLN A O 1
ATOM 758 N N . PHE A 1 97 ? -18.987 -3.321 26.229 1.00 92.88 97 PHE A N 1
ATOM 759 C CA . PHE A 1 97 ? -19.943 -2.474 25.516 1.00 92.88 97 PHE A CA 1
ATOM 760 C C . PHE A 1 97 ? -21.010 -3.277 24.759 1.00 92.88 97 PHE A C 1
ATOM 762 O O . PHE A 1 97 ? -21.674 -2.749 23.873 1.00 92.88 97 PHE A O 1
ATOM 769 N N . SER A 1 98 ? -21.232 -4.542 25.127 1.00 80.56 98 SER A N 1
ATOM 770 C CA . SER A 1 98 ? -22.274 -5.402 24.533 1.00 80.56 98 SER A CA 1
ATOM 771 C C . SER A 1 98 ? -23.709 -4.862 24.671 1.00 80.56 98 SER A C 1
ATOM 773 O O . SER A 1 98 ? -24.600 -5.332 23.969 1.00 80.56 98 SER A O 1
ATOM 775 N N . GLY A 1 99 ? -23.938 -3.867 25.538 1.00 83.81 99 GLY A N 1
ATOM 776 C CA . GLY A 1 99 ? -25.208 -3.135 25.633 1.00 83.81 99 GLY A CA 1
ATOM 777 C C . GLY A 1 99 ? -25.443 -2.093 24.528 1.00 83.81 99 GLY A C 1
ATOM 778 O O . GLY A 1 99 ? -26.581 -1.665 24.350 1.00 83.81 99 GLY A O 1
ATOM 779 N N . SER A 1 100 ? -24.402 -1.694 23.792 1.00 90.44 100 SER A N 1
ATOM 780 C CA . SER A 1 100 ? -24.500 -0.842 22.600 1.00 90.44 100 SER A CA 1
ATOM 781 C C . SER A 1 100 ? -24.844 -1.682 21.359 1.00 90.44 100 SER A C 1
ATOM 783 O O . SER A 1 100 ? -25.062 -2.890 21.444 1.00 90.44 100 SER A O 1
ATOM 785 N N . TYR A 1 101 ? -24.910 -1.057 20.182 1.00 92.88 101 TYR A N 1
ATOM 786 C CA . TYR A 1 101 ? -24.996 -1.769 18.893 1.00 92.88 101 TYR A CA 1
ATOM 787 C C . TYR A 1 101 ? -23.777 -1.547 17.990 1.00 92.88 101 TYR A C 1
ATOM 789 O O . TYR A 1 101 ? -23.699 -2.127 16.901 1.00 92.88 101 TYR A O 1
ATOM 797 N N . ALA A 1 102 ? -22.866 -0.676 18.425 1.00 97.19 102 ALA A N 1
ATOM 798 C CA . ALA A 1 102 ? -21.635 -0.349 17.738 1.00 97.19 102 ALA A CA 1
ATOM 799 C C . ALA A 1 102 ? -20.577 0.171 18.720 1.00 97.19 102 ALA A C 1
ATOM 801 O O . ALA A 1 102 ? -20.908 0.790 19.737 1.00 97.19 102 ALA A O 1
ATOM 802 N N . VAL A 1 103 ? -19.309 -0.044 18.372 1.00 97.88 103 VAL A N 1
ATOM 803 C CA . VAL A 1 103 ? -18.148 0.564 19.028 1.00 97.88 103 VAL A CA 1
ATOM 804 C C . VAL A 1 103 ? -17.233 1.179 17.975 1.00 97.88 103 VAL A C 1
ATOM 806 O O . VAL A 1 103 ? -16.834 0.509 17.020 1.00 97.88 103 VAL A O 1
ATOM 809 N N . VAL A 1 104 ? -16.864 2.441 18.175 1.00 98.00 104 VAL A N 1
ATOM 810 C CA . VAL A 1 104 ? -15.776 3.109 17.460 1.00 98.00 104 VAL A CA 1
ATOM 811 C C . VAL A 1 104 ? -14.469 2.889 18.214 1.00 98.00 104 VAL A C 1
ATOM 813 O O . VAL A 1 104 ? -14.377 3.140 19.415 1.00 98.00 104 VAL A O 1
ATOM 816 N N . LEU A 1 105 ? -13.453 2.430 17.491 1.00 96.25 105 LEU A N 1
ATOM 817 C CA . LEU A 1 105 ? -12.116 2.151 17.994 1.00 96.25 105 LEU A CA 1
ATOM 818 C C . LEU A 1 105 ? -11.165 3.254 17.511 1.00 96.25 105 LEU A C 1
ATOM 820 O O . LEU A 1 105 ? -10.953 3.401 16.302 1.00 96.25 105 LEU A O 1
ATOM 824 N N . GLU A 1 106 ? -10.605 4.031 18.438 1.00 94.69 106 GLU A N 1
ATOM 825 C CA . GLU A 1 106 ? -9.686 5.131 18.123 1.00 94.69 106 GLU A CA 1
ATOM 826 C C . GLU A 1 106 ? -8.476 4.625 17.327 1.00 94.69 106 GLU A C 1
ATOM 828 O O . GLU A 1 106 ? -7.892 3.591 17.653 1.00 94.69 106 GLU A O 1
ATOM 833 N N . HIS A 1 107 ? -8.120 5.348 16.260 1.00 90.75 107 HIS A N 1
ATOM 834 C CA . HIS A 1 107 ? -7.061 4.969 15.323 1.00 90.75 107 HIS A CA 1
ATOM 835 C C . HIS A 1 107 ? -7.248 3.578 14.695 1.00 90.75 107 HIS A C 1
ATOM 837 O O . HIS A 1 107 ? -6.283 2.993 14.231 1.00 90.75 107 HIS A O 1
ATOM 843 N N . HIS A 1 108 ? -8.460 3.027 14.634 1.00 92.62 108 HIS A N 1
ATOM 844 C CA . HIS A 1 108 ? -8.619 1.652 14.170 1.00 92.62 108 HIS A CA 1
ATOM 845 C C . HIS A 1 108 ? -9.830 1.459 13.258 1.00 92.62 108 HIS A C 1
ATOM 847 O O . HIS A 1 108 ? -9.664 1.054 12.108 1.00 92.62 108 HIS A O 1
ATOM 853 N N . GLY A 1 109 ? -11.042 1.771 13.715 1.00 94.38 109 GLY A N 1
ATOM 854 C CA . GLY A 1 109 ? -12.218 1.587 12.871 1.00 94.38 109 GLY A CA 1
ATOM 855 C C . GLY A 1 109 ? -13.519 1.438 13.636 1.00 94.38 109 GLY A C 1
ATOM 856 O O . GLY A 1 109 ? -13.703 2.012 14.706 1.00 94.38 109 GLY A O 1
ATOM 857 N N . LEU A 1 110 ? -14.439 0.678 13.054 1.00 97.19 110 LEU A N 1
ATOM 858 C CA . LEU A 1 110 ? -15.799 0.502 13.547 1.00 97.19 110 LEU A CA 1
ATOM 859 C C . LEU A 1 110 ? -16.114 -0.984 13.693 1.00 97.19 110 LEU A C 1
ATOM 861 O O . LEU A 1 110 ? -15.730 -1.799 12.850 1.00 97.19 110 LEU A O 1
ATOM 865 N N . VAL A 1 111 ? -16.829 -1.317 14.762 1.00 97.69 111 VAL A N 1
ATOM 866 C CA . VAL A 1 111 ? -17.431 -2.630 14.988 1.00 97.69 111 VAL A CA 1
ATOM 867 C C . VAL A 1 111 ? -18.926 -2.429 15.166 1.00 97.69 111 VAL A C 1
ATOM 869 O O . VAL A 1 111 ? -19.333 -1.605 15.982 1.00 97.69 111 VAL A O 1
ATOM 872 N N . THR A 1 112 ? -19.744 -3.171 14.432 1.00 97.94 112 THR A N 1
ATOM 873 C CA . THR A 1 112 ? -21.207 -3.157 14.567 1.00 97.94 112 THR A CA 1
ATOM 874 C C . THR A 1 112 ? -21.732 -4.578 14.685 1.00 97.94 112 THR A C 1
ATOM 876 O O . THR A 1 112 ? -21.042 -5.539 14.337 1.00 97.94 112 THR A O 1
ATOM 879 N N . TRP A 1 113 ? -22.944 -4.729 15.220 1.00 97.12 113 TRP A N 1
ATOM 880 C CA . TRP A 1 113 ? -23.566 -6.044 15.333 1.00 97.12 113 TRP A CA 1
ATOM 881 C C . TRP A 1 113 ? -25.091 -6.024 15.243 1.00 97.12 113 TRP A C 1
ATOM 883 O O . TRP A 1 113 ? -25.761 -5.006 15.468 1.00 97.12 113 TRP A O 1
ATOM 893 N N . GLY A 1 114 ? -25.654 -7.189 14.918 1.00 95.94 114 GLY A N 1
ATOM 894 C CA . GLY A 1 114 ? -27.091 -7.403 14.763 1.00 95.94 114 GLY A CA 1
ATOM 895 C C . GLY A 1 114 ? -27.514 -8.869 14.866 1.00 95.94 114 GLY A C 1
ATOM 896 O O . GLY A 1 114 ? -26.689 -9.785 14.927 1.00 95.94 114 GLY A O 1
ATOM 897 N N . ASN A 1 115 ? -28.829 -9.092 14.874 1.00 95.25 115 ASN A N 1
ATOM 898 C CA . ASN A 1 115 ? -29.414 -10.435 14.871 1.00 95.25 115 ASN A CA 1
ATOM 899 C C . ASN A 1 115 ? -29.373 -11.072 13.480 1.00 95.25 115 ASN A C 1
ATOM 901 O O . ASN A 1 115 ? -29.446 -12.293 13.359 1.00 95.25 115 ASN A O 1
ATOM 905 N N . THR A 1 116 ? -29.248 -10.254 12.433 1.00 97.69 116 THR A N 1
ATOM 906 C CA . THR A 1 116 ? -29.070 -10.684 11.043 1.00 97.69 116 THR A CA 1
ATOM 907 C C . THR A 1 116 ? -27.845 -10.004 10.431 1.00 97.69 116 THR A C 1
ATOM 909 O O . THR A 1 116 ? -27.422 -8.937 10.881 1.00 97.69 116 THR A O 1
ATOM 912 N N . HIS A 1 117 ? -27.274 -10.607 9.384 1.00 96.75 117 HIS A N 1
ATOM 913 C CA . HIS A 1 117 ? -26.166 -9.990 8.648 1.00 96.75 117 HIS A CA 1
ATOM 914 C C . HIS A 1 117 ? -26.581 -8.648 8.028 1.00 96.75 117 HIS A C 1
ATOM 916 O O . HIS A 1 117 ? -25.772 -7.735 7.938 1.00 96.75 117 HIS A O 1
ATOM 922 N N . GLU A 1 118 ? -27.846 -8.519 7.617 1.00 98.31 118 GLU A N 1
ATOM 923 C CA . GLU A 1 118 ? -28.385 -7.294 7.031 1.00 98.31 118 GLU A CA 1
ATOM 924 C C . GLU A 1 118 ? -28.466 -6.168 8.067 1.00 98.31 118 GLU A C 1
ATOM 926 O O . GLU A 1 118 ? -28.069 -5.048 7.769 1.00 98.31 118 GLU A O 1
ATOM 931 N N . GLU A 1 119 ? -28.883 -6.459 9.303 1.00 97.69 119 GLU A N 1
ATOM 932 C CA . GLU A 1 119 ? -28.890 -5.471 10.390 1.00 97.69 119 GLU A CA 1
ATOM 933 C C . GLU A 1 119 ? -27.485 -4.943 10.714 1.00 97.69 119 GLU A C 1
ATOM 935 O O . GLU A 1 119 ? -27.307 -3.735 10.858 1.00 97.69 119 GLU A O 1
ATOM 940 N N . SER A 1 120 ? -26.497 -5.837 10.836 1.00 97.75 120 SER A N 1
ATOM 941 C CA . SER A 1 120 ? -25.098 -5.466 11.103 1.00 97.75 120 SER A CA 1
ATOM 942 C C . SER A 1 120 ? -24.524 -4.611 9.965 1.00 97.75 120 SER A C 1
ATOM 944 O O . SER A 1 120 ? -23.986 -3.520 10.186 1.00 97.75 120 SER A O 1
ATOM 946 N N . TYR A 1 121 ? -24.760 -5.037 8.723 1.00 98.25 121 TYR A N 1
ATOM 947 C CA . TYR A 1 121 ? -24.311 -4.318 7.539 1.00 98.25 121 TYR A CA 1
ATOM 948 C C . TYR A 1 121 ? -24.949 -2.927 7.435 1.00 98.25 121 TYR A C 1
ATOM 950 O O . TYR A 1 121 ? -24.240 -1.936 7.275 1.00 98.25 121 TYR A O 1
ATOM 958 N N . LEU A 1 122 ? -26.276 -2.822 7.574 1.00 98.31 122 LEU A N 1
ATOM 959 C CA . LEU A 1 122 ? -26.985 -1.543 7.463 1.00 98.31 122 LEU A CA 1
ATOM 960 C C . LEU A 1 122 ? -26.565 -0.554 8.556 1.00 98.31 122 LEU A C 1
ATOM 962 O O . LEU A 1 122 ? -26.391 0.621 8.250 1.00 98.31 122 LEU A O 1
ATOM 966 N N . LYS A 1 123 ? -26.319 -1.016 9.790 1.00 97.38 123 LYS A N 1
ATOM 967 C CA . LYS A 1 123 ? -25.744 -0.175 10.857 1.00 97.38 123 LYS A CA 1
ATOM 968 C C . LYS A 1 123 ? -24.351 0.335 10.498 1.00 97.38 123 LYS A C 1
ATOM 970 O O . LYS A 1 123 ? -24.040 1.495 10.751 1.00 97.38 123 LYS A O 1
ATOM 975 N N . THR A 1 124 ? -23.515 -0.519 9.907 1.00 98.25 124 THR A N 1
ATOM 976 C CA . THR A 1 124 ? -22.176 -0.126 9.441 1.00 98.25 124 THR A CA 1
ATOM 977 C C . THR A 1 124 ? -22.271 0.993 8.411 1.00 98.25 124 THR A C 1
ATOM 979 O O . THR A 1 124 ? -21.607 2.015 8.564 1.00 98.25 124 THR A O 1
ATOM 982 N N . ILE A 1 125 ? -23.128 0.823 7.399 1.00 98.19 125 ILE A N 1
ATOM 983 C CA . ILE A 1 125 ? -23.337 1.827 6.351 1.00 98.19 125 ILE A CA 1
ATOM 984 C C . ILE A 1 125 ? -23.918 3.120 6.931 1.00 98.19 125 ILE A C 1
ATOM 986 O O . ILE A 1 125 ? -23.397 4.187 6.634 1.00 98.19 125 ILE A O 1
ATOM 990 N N . GLU A 1 126 ? -24.920 3.044 7.809 1.00 98.00 126 GLU A N 1
ATOM 991 C CA . GLU A 1 126 ? -25.526 4.222 8.444 1.00 98.00 126 GLU A CA 1
ATOM 992 C C . GLU A 1 126 ? -24.489 5.071 9.198 1.00 98.00 126 GLU A C 1
ATOM 994 O O . GLU A 1 126 ? -24.439 6.293 9.038 1.00 98.00 126 GLU A O 1
ATOM 999 N N . LEU A 1 127 ? -23.646 4.441 10.024 1.00 98.25 127 LEU A N 1
ATOM 1000 C CA . LEU A 1 127 ? -22.612 5.151 10.784 1.00 98.25 127 LEU A CA 1
ATOM 1001 C C . LEU A 1 127 ? -21.514 5.703 9.864 1.00 98.25 127 LEU A C 1
ATOM 1003 O O . LEU A 1 127 ? -21.018 6.810 10.076 1.00 98.25 127 LEU A O 1
ATOM 1007 N N . GLU A 1 128 ? -21.158 4.973 8.808 1.00 97.69 128 GLU A N 1
ATOM 1008 C CA . GLU A 1 128 ? -20.204 5.447 7.806 1.00 97.69 128 GLU A CA 1
ATOM 1009 C C . GLU A 1 128 ? -20.737 6.670 7.036 1.00 97.69 128 GLU A C 1
ATOM 1011 O O . GLU A 1 128 ? -20.010 7.643 6.823 1.00 97.69 128 GLU A O 1
ATOM 1016 N N . GLU A 1 129 ? -22.013 6.652 6.646 1.00 98.00 129 GLU A N 1
ATOM 1017 C CA . GLU A 1 129 ? -22.687 7.759 5.967 1.00 98.00 129 GLU A CA 1
ATOM 1018 C C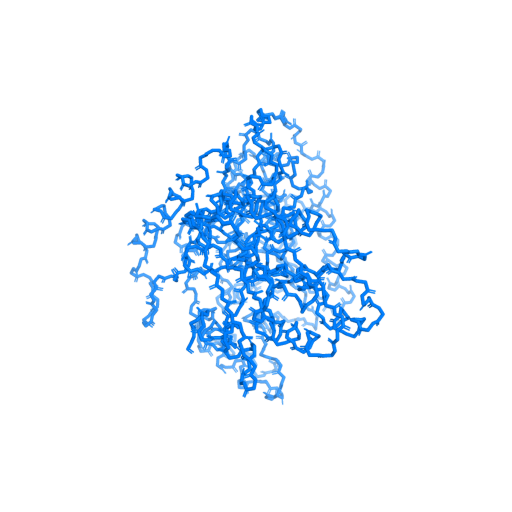 . GLU A 1 129 ? -22.764 8.995 6.866 1.00 98.00 129 GLU A C 1
ATOM 1020 O O . GLU A 1 129 ? -22.336 10.069 6.440 1.00 98.00 129 GLU A O 1
ATOM 1025 N N . LYS A 1 130 ? -23.173 8.845 8.133 1.00 98.12 130 LYS A N 1
ATOM 1026 C CA . LYS A 1 130 ? -23.158 9.942 9.120 1.00 98.12 130 LYS A CA 1
ATOM 1027 C C . LYS A 1 130 ? -21.764 10.551 9.286 1.00 98.12 130 LYS A C 1
ATOM 1029 O O . LYS A 1 130 ? -21.624 11.775 9.304 1.00 98.12 130 LYS A O 1
ATOM 1034 N N . ALA A 1 131 ? -20.717 9.723 9.349 1.00 97.75 131 ALA A N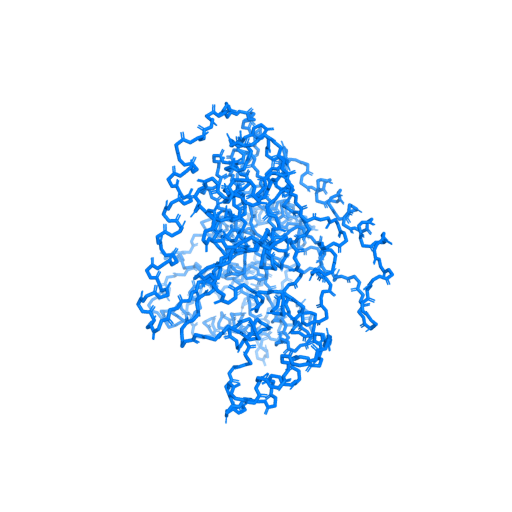 1
ATOM 1035 C CA . ALA A 1 131 ? -19.343 10.217 9.418 1.00 97.75 131 ALA A CA 1
ATOM 1036 C C . ALA A 1 131 ? -18.963 11.024 8.168 1.00 97.75 131 ALA A C 1
ATOM 1038 O O . ALA A 1 131 ? -18.428 12.129 8.274 1.00 97.75 131 ALA A O 1
ATOM 1039 N N . LYS A 1 132 ? -19.270 10.506 6.973 1.00 96.94 132 LYS A N 1
ATOM 1040 C CA . LYS A 1 132 ? -19.017 11.197 5.698 1.00 96.94 132 LYS A CA 1
ATOM 1041 C C . LYS A 1 132 ? -19.780 12.519 5.606 1.00 96.94 132 LYS A C 1
ATOM 1043 O O . LYS A 1 132 ? -19.213 13.514 5.150 1.00 96.94 132 LYS A O 1
ATOM 1048 N N . GLU A 1 133 ? -21.039 12.552 6.034 1.00 97.00 133 GLU A N 1
ATOM 1049 C CA . GLU A 1 133 ? -21.862 13.764 6.077 1.00 97.00 133 GLU A CA 1
ATOM 1050 C C . GLU A 1 133 ? -21.265 14.819 7.011 1.00 97.00 133 GLU A C 1
ATOM 1052 O O . GLU A 1 133 ? -21.124 15.981 6.613 1.00 97.00 133 GLU A O 1
ATOM 1057 N N . TYR A 1 134 ? -20.835 14.417 8.210 1.00 96.44 134 TYR A N 1
ATOM 1058 C CA . TYR A 1 134 ? -20.158 15.309 9.149 1.00 96.44 134 TYR A CA 1
ATOM 1059 C C . TYR A 1 134 ? -18.878 15.898 8.545 1.00 96.44 134 TYR A C 1
ATOM 1061 O O . TYR A 1 134 ? -18.706 17.117 8.491 1.00 96.44 134 TYR A O 1
ATOM 1069 N N . ILE A 1 135 ? -18.018 15.039 7.991 1.00 94.88 135 ILE A N 1
ATOM 1070 C CA . ILE A 1 135 ? -16.764 15.439 7.347 1.00 94.88 135 ILE A CA 1
ATOM 1071 C C . ILE A 1 135 ? -17.030 16.439 6.212 1.00 94.88 135 ILE A C 1
ATOM 1073 O O . ILE A 1 135 ? -16.383 17.482 6.123 1.00 94.88 135 ILE A O 1
ATOM 1077 N N . ASN A 1 136 ? -17.985 16.149 5.329 1.00 93.31 136 ASN A N 1
ATOM 1078 C CA . ASN A 1 136 ? -18.259 16.990 4.163 1.00 93.31 136 ASN A CA 1
ATOM 1079 C C . ASN A 1 136 ? -18.897 18.338 4.522 1.00 93.31 136 ASN A C 1
ATOM 1081 O O . ASN A 1 136 ? -18.669 19.316 3.810 1.00 93.31 136 ASN A O 1
ATOM 1085 N N . SER A 1 137 ? -19.665 18.404 5.610 1.00 92.69 137 SER A N 1
ATOM 1086 C CA . SER A 1 137 ? -20.313 19.638 6.068 1.00 92.69 137 SER A CA 1
ATOM 1087 C C . SER A 1 137 ? -19.379 20.580 6.838 1.00 92.69 137 SER A C 1
ATOM 1089 O O . SER A 1 137 ? -19.633 21.784 6.851 1.00 92.69 137 SER A O 1
ATOM 1091 N N . HIS A 1 138 ? -18.278 20.072 7.407 1.00 88.19 138 HIS A N 1
ATOM 1092 C CA . HIS A 1 138 ? -17.378 20.845 8.279 1.00 88.19 138 HIS A CA 1
ATOM 1093 C C . HIS A 1 138 ? -15.981 21.113 7.691 1.00 88.19 138 HIS A C 1
ATOM 1095 O O . HIS A 1 138 ? -15.201 21.865 8.273 1.00 88.19 138 HIS A O 1
ATOM 1101 N N . LYS A 1 139 ? -15.645 20.540 6.527 1.00 80.50 139 LYS A N 1
ATOM 1102 C CA . LYS A 1 139 ? -14.342 20.730 5.863 1.00 80.50 139 LYS A CA 1
ATOM 1103 C C . LYS A 1 139 ? -14.044 22.198 5.540 1.00 80.50 139 LYS A C 1
ATOM 1105 O O . LYS A 1 139 ? -14.717 22.817 4.710 1.00 80.50 139 LYS A O 1
ATOM 1110 N N . LEU A 1 140 ? -12.949 22.725 6.089 1.00 72.81 140 LEU A N 1
ATOM 1111 C CA . LEU A 1 140 ? -12.388 24.006 5.667 1.00 72.81 140 LEU A CA 1
ATOM 1112 C C . LEU A 1 140 ? -11.594 23.816 4.368 1.00 72.81 140 LEU A C 1
ATOM 1114 O O . LEU A 1 140 ? -10.640 23.045 4.311 1.00 72.81 140 LEU A O 1
ATOM 1118 N N . LYS A 1 141 ? -11.942 24.551 3.305 1.00 65.94 141 LYS A N 1
ATOM 1119 C CA . LYS A 1 141 ? -11.127 24.563 2.079 1.00 65.94 141 LYS A CA 1
ATOM 1120 C C . LYS A 1 141 ? -9.820 25.314 2.337 1.00 65.94 141 LYS A C 1
ATOM 1122 O O . LYS A 1 141 ? -9.823 26.542 2.397 1.00 65.94 141 LYS A O 1
ATOM 1127 N N . LYS A 1 142 ? -8.705 24.593 2.454 1.00 66.31 142 LYS A N 1
ATOM 1128 C CA . LYS A 1 142 ? -7.364 25.193 2.504 1.00 66.31 142 LYS A CA 1
ATOM 1129 C C . LYS A 1 142 ? -6.817 25.506 1.112 1.00 66.31 142 LYS A C 1
ATOM 1131 O O . LYS A 1 142 ? -7.143 24.846 0.124 1.00 66.31 142 LYS A O 1
ATOM 1136 N N . GLU A 1 143 ? -5.957 26.521 1.051 1.00 61.19 143 GLU A N 1
ATOM 1137 C CA . GLU A 1 143 ? -5.196 26.848 -0.153 1.00 61.19 143 GLU A CA 1
ATOM 1138 C C . GLU A 1 143 ? -4.202 25.728 -0.477 1.00 61.19 143 GLU A C 1
ATOM 1140 O O . GLU A 1 143 ? -3.307 25.407 0.308 1.00 61.19 143 GLU A O 1
ATOM 1145 N N . LYS A 1 144 ? -4.350 25.168 -1.674 1.00 64.38 144 LYS A N 1
ATOM 1146 C CA . LYS A 1 144 ? -3.319 24.369 -2.341 1.00 64.38 144 LYS A CA 1
ATOM 1147 C C . LYS A 1 144 ? -2.198 25.324 -2.744 1.00 64.38 144 LYS A C 1
ATOM 1149 O O . LYS A 1 144 ? -2.528 26.473 -3.020 1.00 64.38 144 LYS A O 1
ATOM 1154 N N . ASN A 1 145 ? -0.934 24.885 -2.705 1.00 63.88 145 ASN A N 1
ATOM 1155 C CA . ASN A 1 145 ? 0.221 25.435 -3.443 1.00 63.88 145 ASN A CA 1
ATOM 1156 C C . ASN A 1 145 ? 1.525 25.133 -2.693 1.00 63.88 145 ASN A C 1
ATOM 1158 O O . ASN A 1 145 ? 1.999 25.959 -1.907 1.00 63.88 145 ASN A O 1
ATOM 1162 N N . LEU A 1 146 ? 2.119 23.981 -2.980 1.00 60.25 146 LEU A N 1
ATOM 1163 C CA . LEU A 1 146 ? 3.557 23.930 -3.226 1.00 60.25 146 LEU A CA 1
ATOM 1164 C C . LEU A 1 146 ? 3.777 24.248 -4.706 1.00 60.25 146 LEU A C 1
ATOM 1166 O O . LEU A 1 146 ? 2.966 23.843 -5.543 1.00 60.25 146 LEU A O 1
ATOM 1170 N N . ASP A 1 147 ? 4.831 25.002 -5.019 1.00 58.78 147 ASP A N 1
ATOM 1171 C CA . ASP A 1 147 ? 5.253 25.167 -6.408 1.00 58.78 147 ASP A CA 1
ATOM 1172 C C . ASP A 1 147 ? 5.442 23.770 -7.012 1.00 58.78 147 ASP A C 1
ATOM 1174 O O . ASP A 1 147 ? 6.046 22.892 -6.390 1.00 58.78 147 ASP A O 1
ATOM 1178 N N . THR A 1 148 ? 4.898 23.546 -8.212 1.00 58.09 148 THR A N 1
ATOM 1179 C CA . THR A 1 148 ? 5.197 22.337 -8.985 1.00 58.09 148 THR A CA 1
ATOM 1180 C C . THR A 1 148 ? 6.705 22.179 -9.039 1.00 58.09 148 THR A C 1
ATOM 1182 O O . THR A 1 148 ? 7.391 23.163 -9.341 1.00 58.09 148 THR A O 1
ATOM 1185 N N . LEU A 1 149 ? 7.210 20.972 -8.764 1.00 55.91 149 LEU A N 1
ATOM 1186 C CA . LEU A 1 149 ? 8.633 20.681 -8.883 1.00 55.91 149 LEU A CA 1
ATOM 1187 C C . LEU A 1 149 ? 9.189 21.325 -10.153 1.00 55.91 149 LEU A C 1
ATOM 1189 O O . LEU A 1 149 ? 8.623 21.147 -11.234 1.00 55.91 149 LEU A O 1
ATOM 1193 N N . LYS A 1 150 ? 10.307 22.047 -10.049 1.00 54.91 150 LYS A N 1
ATOM 1194 C CA . LYS A 1 150 ? 11.101 22.388 -11.233 1.00 54.91 150 LYS A CA 1
ATOM 1195 C C . LYS A 1 150 ? 11.676 21.076 -11.744 1.00 54.91 150 LYS A C 1
ATOM 1197 O O . LYS A 1 150 ? 12.698 20.633 -11.244 1.00 54.91 150 LYS A O 1
ATOM 1202 N N . THR A 1 151 ? 10.956 20.396 -12.629 1.00 51.16 151 THR A N 1
ATOM 1203 C CA . THR A 1 151 ? 11.212 18.975 -12.850 1.00 51.16 151 THR A CA 1
ATOM 1204 C C . THR A 1 151 ? 11.931 18.704 -14.155 1.00 51.16 151 THR A C 1
ATOM 1206 O O . THR A 1 151 ? 11.562 19.176 -15.231 1.00 51.16 151 THR A O 1
ATOM 1209 N N . ASP A 1 152 ? 12.944 17.863 -14.000 1.00 61.81 152 ASP A N 1
ATOM 1210 C CA . ASP A 1 152 ? 13.394 16.875 -14.963 1.00 61.81 152 ASP A CA 1
ATOM 1211 C C . ASP A 1 152 ? 12.209 16.059 -15.535 1.00 61.81 152 ASP A C 1
ATOM 1213 O O . ASP A 1 152 ? 11.097 16.059 -15.004 1.00 61.81 152 ASP A O 1
ATOM 1217 N N . THR A 1 153 ? 12.407 15.332 -16.630 1.00 81.88 153 THR A N 1
ATOM 1218 C CA . THR A 1 153 ? 11.331 14.509 -17.211 1.00 81.88 153 THR A CA 1
ATOM 1219 C C . THR A 1 153 ? 10.848 13.430 -16.224 1.00 81.88 153 THR A C 1
ATOM 1221 O O . THR A 1 153 ? 11.639 12.879 -15.457 1.00 81.88 153 THR A O 1
ATOM 1224 N N . ARG A 1 154 ? 9.558 13.048 -16.272 1.00 86.62 154 ARG A N 1
ATOM 1225 C CA . ARG A 1 154 ? 8.990 11.949 -15.450 1.00 86.62 154 ARG A CA 1
ATOM 1226 C C . ARG A 1 154 ? 9.822 10.664 -15.514 1.00 86.62 154 ARG A C 1
ATOM 1228 O O . ARG A 1 154 ? 9.945 9.949 -14.524 1.00 86.62 154 ARG A O 1
ATOM 1235 N N . THR A 1 155 ? 10.393 10.390 -16.682 1.00 91.56 155 THR A N 1
ATOM 1236 C CA . THR A 1 155 ? 11.314 9.281 -16.926 1.00 91.56 155 THR A CA 1
ATOM 1237 C C . THR A 1 155 ? 12.540 9.373 -16.019 1.00 91.56 155 THR A C 1
ATOM 1239 O O . THR A 1 155 ? 12.806 8.433 -15.280 1.00 91.56 155 THR A O 1
ATOM 1242 N N . SER A 1 156 ? 13.249 10.505 -16.014 1.00 91.62 156 SER A N 1
ATOM 1243 C CA . SER A 1 156 ? 14.449 10.690 -15.186 1.00 91.62 156 SER A CA 1
ATOM 1244 C C . SER A 1 156 ? 14.149 10.560 -13.689 1.00 91.62 156 SER A C 1
ATOM 1246 O O . SER A 1 156 ? 14.869 9.863 -12.974 1.00 91.62 156 SER A O 1
ATOM 1248 N N . LEU A 1 157 ? 13.031 11.132 -13.224 1.00 91.88 157 LEU A N 1
ATOM 1249 C CA . LEU A 1 157 ? 12.579 10.971 -11.839 1.00 91.88 157 LEU A CA 1
ATOM 1250 C C . LEU A 1 157 ? 12.419 9.488 -11.462 1.00 91.88 157 LEU A C 1
ATOM 1252 O O . LEU A 1 157 ? 12.973 9.045 -10.459 1.00 91.88 157 LEU A O 1
ATOM 1256 N N . LEU A 1 158 ? 11.697 8.709 -12.273 1.00 94.69 158 LEU A N 1
ATOM 1257 C CA . LEU A 1 158 ? 11.473 7.282 -12.018 1.00 94.69 158 LEU A CA 1
ATOM 1258 C C . LEU A 1 158 ? 12.780 6.487 -11.981 1.00 94.69 158 LEU A C 1
ATOM 1260 O O . LEU A 1 158 ? 12.989 5.699 -11.058 1.00 94.69 158 LEU A O 1
ATOM 1264 N N . LEU A 1 159 ? 13.682 6.751 -12.929 1.00 95.12 159 LEU A N 1
ATOM 1265 C CA . LEU A 1 159 ? 14.996 6.116 -12.994 1.00 95.12 159 LEU A CA 1
ATOM 1266 C C . LEU A 1 159 ? 15.814 6.385 -11.724 1.00 95.12 159 LEU A C 1
ATOM 1268 O O . LEU A 1 159 ? 16.342 5.449 -11.119 1.00 95.12 159 LEU A O 1
ATOM 1272 N N . ARG A 1 160 ? 15.874 7.643 -11.275 1.00 94.00 160 ARG A N 1
ATOM 1273 C CA . ARG A 1 160 ? 16.608 8.031 -10.062 1.00 94.00 160 ARG A CA 1
ATOM 1274 C C . ARG A 1 160 ? 16.003 7.418 -8.805 1.00 94.00 160 ARG A C 1
ATOM 1276 O O . ARG A 1 160 ? 16.743 6.852 -8.001 1.00 94.00 160 ARG A O 1
ATOM 1283 N N . LEU A 1 161 ? 14.675 7.475 -8.654 1.00 95.19 161 LEU A N 1
ATOM 1284 C CA . LEU A 1 161 ? 13.963 6.844 -7.536 1.00 95.19 161 LEU A CA 1
ATOM 1285 C C . LEU A 1 161 ? 14.272 5.354 -7.471 1.00 95.19 161 LEU A C 1
ATOM 1287 O O . LEU A 1 161 ? 14.722 4.846 -6.444 1.00 95.19 161 LEU A O 1
ATOM 1291 N N . ARG A 1 162 ? 14.081 4.655 -8.592 1.00 96.12 162 ARG A N 1
ATOM 1292 C CA . ARG A 1 162 ? 14.303 3.217 -8.660 1.00 96.12 162 ARG A CA 1
ATOM 1293 C C . ARG A 1 162 ? 15.756 2.860 -8.379 1.00 96.12 162 ARG A C 1
ATOM 1295 O O . ARG A 1 162 ? 15.993 1.904 -7.645 1.00 96.12 162 ARG A O 1
ATOM 1302 N N . GLY A 1 163 ? 16.708 3.618 -8.922 1.00 94.88 163 GLY A N 1
ATOM 1303 C CA . GLY A 1 163 ? 18.137 3.435 -8.674 1.00 94.88 163 GLY A CA 1
ATOM 1304 C C . GLY A 1 163 ? 18.490 3.457 -7.186 1.00 94.88 163 GLY A C 1
ATOM 1305 O O . GLY A 1 163 ? 19.242 2.606 -6.714 1.00 94.88 163 GLY A O 1
ATOM 1306 N N . GLN A 1 164 ? 17.892 4.375 -6.421 1.00 95.25 164 GLN A N 1
ATOM 1307 C CA . GLN A 1 164 ? 18.115 4.462 -4.974 1.00 95.25 164 GLN A CA 1
ATOM 1308 C C . GLN A 1 164 ? 17.380 3.370 -4.187 1.00 95.25 164 GLN A C 1
ATOM 1310 O O . GLN A 1 164 ? 17.979 2.770 -3.294 1.00 95.25 164 GLN A O 1
ATOM 1315 N N . LEU A 1 165 ? 16.121 3.083 -4.533 1.00 96.38 165 LEU A N 1
ATOM 1316 C CA . LEU A 1 165 ? 15.267 2.118 -3.819 1.00 96.38 165 LEU A CA 1
ATOM 1317 C C . LEU A 1 165 ? 15.577 0.649 -4.157 1.00 96.38 165 LEU A C 1
ATOM 1319 O O . LEU A 1 165 ? 15.071 -0.264 -3.515 1.00 96.38 165 LEU A O 1
ATOM 1323 N N . SER A 1 166 ? 16.402 0.402 -5.180 1.00 95.50 166 SER A N 1
ATOM 1324 C CA . SER A 1 166 ? 16.752 -0.945 -5.655 1.00 95.50 166 SER A CA 1
ATOM 1325 C C . SER A 1 166 ? 18.146 -1.418 -5.228 1.00 95.50 166 SER A C 1
ATOM 1327 O O . SER A 1 166 ? 18.662 -2.377 -5.803 1.00 95.50 166 SER A O 1
ATOM 1329 N N . GLN A 1 167 ? 18.777 -0.754 -4.250 1.00 90.75 167 GLN A N 1
ATOM 1330 C CA . GLN A 1 167 ? 20.152 -1.055 -3.820 1.00 90.75 167 GLN A CA 1
ATOM 1331 C C . GLN A 1 167 ? 20.274 -2.382 -3.062 1.00 90.75 167 GLN A C 1
ATOM 1333 O O . GLN A 1 167 ? 21.217 -3.133 -3.298 1.00 90.75 167 GLN A O 1
ATOM 1338 N N . LYS A 1 168 ? 19.331 -2.676 -2.158 1.00 88.75 168 LYS A N 1
ATOM 1339 C CA . LYS A 1 168 ? 19.307 -3.936 -1.390 1.00 88.75 168 LYS A CA 1
ATOM 1340 C C . LYS A 1 168 ? 18.497 -5.026 -2.086 1.00 88.75 168 LYS A C 1
ATOM 1342 O O . LYS A 1 168 ? 18.907 -6.178 -2.133 1.00 88.75 168 LYS A O 1
ATOM 1347 N N . GLN A 1 169 ? 17.346 -4.650 -2.632 1.00 90.56 169 GLN A N 1
ATOM 1348 C CA . GLN A 1 169 ? 16.433 -5.536 -3.343 1.00 90.56 169 GLN A CA 1
ATOM 1349 C C . GLN A 1 169 ? 15.786 -4.750 -4.475 1.00 90.56 169 GLN A C 1
ATOM 1351 O O . GLN A 1 169 ? 15.287 -3.653 -4.236 1.00 90.56 169 GLN A O 1
ATOM 1356 N N . LYS A 1 170 ? 15.755 -5.314 -5.686 1.00 94.56 170 LYS A N 1
ATOM 1357 C CA . LYS A 1 170 ? 15.133 -4.662 -6.842 1.00 94.56 170 LYS A CA 1
ATOM 1358 C C . LYS A 1 170 ? 13.662 -4.343 -6.572 1.00 94.56 170 LYS A C 1
ATOM 1360 O O . LYS A 1 170 ? 12.928 -5.178 -6.045 1.00 94.56 170 LYS A O 1
ATOM 1365 N N . GLN A 1 171 ? 13.239 -3.141 -6.957 1.00 96.94 171 GLN A N 1
ATOM 1366 C CA . GLN A 1 171 ? 11.863 -2.671 -6.803 1.00 96.94 171 GLN A CA 1
ATOM 1367 C C . GLN A 1 171 ? 11.253 -2.312 -8.162 1.00 96.94 171 GLN A C 1
ATOM 1369 O O . GLN A 1 171 ? 11.927 -1.811 -9.065 1.00 96.94 171 GLN A O 1
ATOM 1374 N N . ILE A 1 172 ? 9.949 -2.535 -8.275 1.00 98.31 172 ILE A N 1
ATOM 1375 C CA . ILE A 1 172 ? 9.066 -1.889 -9.242 1.00 98.31 172 ILE A CA 1
ATOM 1376 C C . ILE A 1 172 ? 8.607 -0.572 -8.623 1.00 98.31 172 ILE A C 1
ATOM 1378 O O . ILE A 1 172 ? 8.190 -0.571 -7.463 1.00 98.31 172 ILE A O 1
ATOM 1382 N N . ILE A 1 173 ? 8.664 0.521 -9.388 1.00 98.06 173 ILE A N 1
ATOM 1383 C CA . ILE A 1 173 ? 8.158 1.834 -8.976 1.00 98.06 173 ILE A CA 1
ATOM 1384 C C . ILE A 1 173 ? 6.973 2.217 -9.859 1.00 98.06 173 ILE A C 1
ATOM 1386 O O . ILE A 1 173 ? 7.067 2.193 -11.085 1.00 98.06 173 ILE A O 1
ATOM 1390 N N . THR A 1 174 ? 5.861 2.596 -9.238 1.00 96.44 174 THR A N 1
ATOM 1391 C CA . THR A 1 174 ? 4.669 3.120 -9.918 1.00 96.44 174 THR A CA 1
ATOM 1392 C C . THR A 1 174 ? 4.345 4.520 -9.436 1.00 96.44 174 THR A C 1
ATOM 1394 O O . THR A 1 174 ? 4.672 4.852 -8.302 1.00 96.44 174 THR A O 1
ATOM 1397 N N . ILE A 1 175 ? 3.649 5.309 -10.257 1.00 96.06 175 ILE A N 1
ATOM 1398 C CA . ILE A 1 175 ? 3.070 6.596 -9.851 1.00 96.06 175 ILE A CA 1
ATOM 1399 C C . ILE A 1 175 ? 1.550 6.484 -9.840 1.00 96.06 175 ILE A C 1
ATOM 1401 O O . ILE A 1 175 ? 0.950 6.075 -10.834 1.00 96.06 175 ILE A O 1
ATOM 1405 N N . ASP A 1 176 ? 0.952 6.899 -8.735 1.00 96.75 176 ASP A N 1
ATOM 1406 C CA . ASP A 1 176 ? -0.466 7.163 -8.583 1.00 96.75 176 ASP A CA 1
ATOM 1407 C C . ASP A 1 176 ? -0.724 8.676 -8.665 1.00 96.75 176 ASP A C 1
ATOM 1409 O O . ASP A 1 176 ? -0.513 9.436 -7.715 1.00 96.75 176 ASP A O 1
ATOM 1413 N N . GLU A 1 177 ? -1.175 9.115 -9.838 1.00 94.56 177 GLU A N 1
ATOM 1414 C CA . GLU A 1 177 ? -1.505 10.516 -10.122 1.00 94.56 177 GLU A CA 1
ATOM 1415 C C . GLU A 1 177 ? -2.807 10.966 -9.458 1.00 94.56 177 GLU A C 1
ATOM 1417 O O . GLU A 1 177 ? -3.049 12.167 -9.347 1.00 94.56 177 GLU A O 1
ATOM 1422 N N . THR A 1 178 ? -3.651 10.041 -8.984 1.00 95.94 178 THR A N 1
ATOM 1423 C CA . THR A 1 178 ? -4.897 10.421 -8.296 1.00 95.94 178 THR A CA 1
ATOM 1424 C C . THR A 1 178 ? -4.613 11.194 -7.003 1.00 95.94 178 THR A C 1
ATOM 1426 O O . THR A 1 178 ? -5.435 11.984 -6.544 1.00 95.94 178 THR A O 1
ATOM 1429 N N . GLN A 1 179 ? -3.392 11.053 -6.481 1.00 95.00 179 GLN A N 1
ATOM 1430 C CA . GLN A 1 179 ? -2.864 11.751 -5.316 1.00 95.00 179 GLN A CA 1
ATOM 1431 C C . GLN A 1 179 ? -2.132 13.067 -5.654 1.00 95.00 179 GLN A C 1
ATOM 1433 O O . GLN A 1 179 ? -1.508 13.672 -4.783 1.00 95.00 179 GLN A O 1
ATOM 1438 N N . LEU A 1 180 ? -2.195 13.561 -6.896 1.00 92.19 180 LEU A N 1
ATOM 1439 C CA . LEU A 1 180 ? -1.551 14.823 -7.292 1.00 92.19 180 LEU A CA 1
ATOM 1440 C C . LEU A 1 180 ? -2.034 16.012 -6.452 1.00 92.19 180 LEU A C 1
ATOM 1442 O O . LEU A 1 180 ? -1.239 16.819 -5.972 1.00 92.19 180 LEU A O 1
ATOM 1446 N N . GLU A 1 181 ? -3.346 16.106 -6.239 1.00 90.69 181 GLU A N 1
ATOM 1447 C CA . GLU A 1 181 ? -3.944 17.220 -5.503 1.00 90.69 181 GLU A CA 1
ATOM 1448 C C . GLU A 1 181 ? -3.517 17.249 -4.033 1.00 90.69 181 GLU A C 1
ATOM 1450 O O . GLU A 1 181 ? -3.331 18.332 -3.478 1.00 90.69 181 GLU A O 1
ATOM 1455 N N . LEU A 1 182 ? -3.332 16.078 -3.410 1.00 91.06 182 LEU A N 1
ATOM 1456 C CA . LEU A 1 182 ? -2.842 15.986 -2.034 1.00 91.06 182 LEU A CA 1
ATOM 1457 C C . LEU A 1 182 ? -1.324 16.203 -1.948 1.00 91.06 182 LEU A C 1
ATOM 1459 O O . LEU A 1 182 ? -0.864 16.841 -1.003 1.00 91.06 182 LEU A O 1
ATOM 1463 N N . ALA A 1 183 ? -0.561 15.790 -2.966 1.00 92.12 183 ALA A N 1
ATOM 1464 C CA . ALA A 1 183 ? 0.886 15.997 -3.022 1.00 92.12 183 ALA A CA 1
ATOM 1465 C C . ALA A 1 183 ? 1.255 17.482 -3.197 1.00 92.12 183 ALA A C 1
ATOM 1467 O O . ALA A 1 183 ? 2.304 17.921 -2.738 1.00 92.12 183 ALA A O 1
ATOM 1468 N N . ASN A 1 184 ? 0.372 18.278 -3.809 1.00 90.12 184 ASN A N 1
ATOM 1469 C CA . ASN A 1 184 ? 0.544 19.724 -4.004 1.00 90.12 184 ASN A CA 1
ATOM 1470 C C . ASN A 1 184 ? 0.148 20.579 -2.788 1.00 90.12 184 ASN A C 1
ATOM 1472 O O . ASN A 1 184 ? 0.135 21.816 -2.866 1.00 90.12 184 ASN A O 1
ATOM 1476 N N . ARG A 1 185 ? -0.233 19.962 -1.666 1.00 90.00 185 ARG A N 1
ATOM 1477 C CA . ARG A 1 185 ? -0.642 20.702 -0.472 1.00 90.00 185 ARG A CA 1
ATOM 1478 C C . ARG A 1 185 ? 0.558 21.269 0.281 1.00 90.00 185 ARG A C 1
ATOM 1480 O O . ARG A 1 185 ? 1.586 20.624 0.425 1.00 90.00 185 ARG A O 1
ATOM 1487 N N . ARG A 1 186 ? 0.391 22.463 0.857 1.00 89.00 186 ARG A N 1
ATOM 1488 C CA . ARG A 1 186 ? 1.418 23.099 1.707 1.00 89.00 186 ARG A CA 1
ATOM 1489 C C . ARG A 1 186 ? 1.751 22.286 2.957 1.00 89.00 186 ARG A C 1
ATOM 1491 O O . ARG A 1 186 ? 2.849 22.400 3.485 1.00 89.00 186 ARG A O 1
ATOM 1498 N N . ASP A 1 187 ? 0.798 21.498 3.444 1.00 90.62 187 ASP A N 1
ATOM 1499 C CA . ASP A 1 187 ? 0.929 20.625 4.608 1.00 90.62 187 ASP A CA 1
ATOM 1500 C C . ASP A 1 187 ? 1.247 19.160 4.234 1.00 90.62 187 ASP A C 1
ATOM 1502 O O . ASP A 1 187 ? 1.011 18.271 5.049 1.00 90.62 187 ASP A O 1
ATOM 1506 N N . VAL A 1 188 ? 1.827 18.902 3.048 1.00 91.56 188 VAL A N 1
ATOM 1507 C CA . VAL A 1 188 ? 2.160 17.546 2.553 1.00 91.56 188 VAL A CA 1
ATOM 1508 C C . VAL A 1 188 ? 3.008 16.722 3.524 1.00 91.56 188 VAL A C 1
ATOM 1510 O O . VAL A 1 188 ? 2.742 15.541 3.697 1.00 91.56 188 VAL A O 1
ATOM 1513 N N . GLU A 1 189 ? 3.952 17.335 4.239 1.00 92.56 189 GLU A N 1
ATOM 1514 C CA . GLU A 1 189 ? 4.776 16.640 5.242 1.00 92.56 189 GLU A CA 1
ATOM 1515 C C . GLU A 1 189 ? 3.932 16.093 6.404 1.00 92.56 189 GLU A C 1
ATOM 1517 O O . GLU A 1 189 ? 4.157 14.986 6.891 1.00 92.56 189 GLU A O 1
ATOM 1522 N N . LYS A 1 190 ? 2.897 16.836 6.825 1.00 92.44 190 LYS A N 1
ATOM 1523 C CA . LYS A 1 190 ? 1.956 16.372 7.859 1.00 92.44 190 LYS A CA 1
ATOM 1524 C C . LYS A 1 190 ? 1.048 15.261 7.342 1.00 92.44 190 LYS A C 1
ATOM 1526 O O . LYS A 1 190 ? 0.625 14.415 8.119 1.00 92.44 190 LYS A O 1
ATOM 1531 N N . ILE A 1 191 ? 0.733 15.281 6.048 1.00 93.31 191 ILE A N 1
ATOM 1532 C CA . ILE A 1 191 ? -0.047 14.229 5.390 1.00 93.31 191 ILE A CA 1
ATOM 1533 C C . ILE A 1 191 ? 0.786 12.949 5.301 1.00 93.31 191 ILE A C 1
ATOM 1535 O O . ILE A 1 191 ? 0.298 11.883 5.655 1.00 93.31 191 ILE A O 1
ATOM 1539 N N . ALA A 1 192 ? 2.046 13.068 4.882 1.00 93.62 192 ALA A N 1
ATOM 1540 C CA . ALA A 1 192 ? 2.962 11.953 4.677 1.00 93.62 192 ALA A CA 1
ATOM 1541 C C . ALA A 1 192 ? 3.371 11.250 5.984 1.00 93.62 192 ALA A C 1
ATOM 1543 O O . ALA A 1 192 ? 3.531 10.032 6.014 1.00 93.62 192 ALA A O 1
ATOM 1544 N N . THR A 1 193 ? 3.501 12.011 7.072 1.00 90.38 193 THR A N 1
ATOM 1545 C CA . THR A 1 193 ? 3.818 11.477 8.409 1.00 90.38 193 THR A CA 1
ATOM 1546 C C . THR A 1 193 ? 2.570 11.152 9.242 1.00 90.38 193 THR A C 1
ATOM 1548 O O . THR A 1 193 ? 2.670 10.580 10.326 1.00 90.38 193 THR A O 1
ATOM 1551 N N . GLY A 1 194 ? 1.369 11.496 8.776 1.00 84.44 194 GLY A N 1
ATOM 1552 C CA . GLY A 1 194 ? 0.112 11.263 9.493 1.00 84.44 194 GLY A CA 1
ATOM 1553 C C . GLY A 1 194 ? -0.648 10.014 9.035 1.00 84.44 194 GLY A C 1
ATOM 1554 O O . GLY A 1 194 ? -0.251 9.332 8.095 1.00 84.44 194 GLY A O 1
ATOM 1555 N N . GLY A 1 195 ? -1.763 9.703 9.704 1.00 68.12 195 GLY A N 1
ATOM 1556 C CA . GLY A 1 195 ? -2.768 8.752 9.196 1.00 68.12 195 GLY A CA 1
ATOM 1557 C C . GLY A 1 195 ? -2.435 7.261 9.336 1.00 68.12 195 GLY A C 1
ATOM 1558 O O . GLY A 1 195 ? -3.207 6.408 8.901 1.00 68.12 195 GLY A O 1
ATOM 1559 N N . ARG A 1 196 ? -1.327 6.917 9.997 1.00 78.12 196 ARG A N 1
ATOM 1560 C CA . ARG A 1 196 ? -0.854 5.539 10.242 1.00 78.12 196 ARG A CA 1
ATOM 1561 C C . ARG A 1 196 ? -1.589 4.873 11.400 1.00 78.12 196 ARG A C 1
ATOM 1563 O O . ARG A 1 196 ? -0.996 4.495 12.402 1.00 78.12 196 ARG A O 1
ATOM 1570 N N . SER A 1 197 ? -2.900 4.813 11.273 1.00 71.94 197 SER A N 1
ATOM 1571 C CA . SER A 1 197 ? -3.790 4.388 12.344 1.00 71.94 197 SER A CA 1
ATOM 1572 C C . SER A 1 197 ? -3.867 2.864 12.432 1.00 71.94 197 SER A C 1
ATOM 1574 O O . SER A 1 197 ? -3.797 2.293 13.512 1.00 71.94 197 SER A O 1
ATOM 1576 N N . THR A 1 198 ? -3.927 2.182 11.288 1.00 81.31 198 THR A N 1
ATOM 1577 C CA . THR A 1 198 ? -4.183 0.740 11.247 1.00 81.31 198 THR A CA 1
ATOM 1578 C C . THR A 1 198 ? -2.912 -0.078 11.032 1.00 81.31 198 THR A C 1
ATOM 1580 O O . THR A 1 198 ? -1.904 0.399 10.503 1.00 81.31 198 THR A O 1
ATOM 1583 N N . LEU A 1 199 ? -2.996 -1.366 11.377 1.00 83.19 199 LEU A N 1
ATOM 1584 C CA . LEU A 1 199 ? -1.976 -2.364 11.053 1.00 83.19 199 LEU A CA 1
ATOM 1585 C C . LEU A 1 199 ? -1.628 -2.358 9.554 1.00 83.19 199 LEU A C 1
ATOM 1587 O O . LEU A 1 199 ? -0.452 -2.347 9.192 1.00 83.19 199 LEU A O 1
ATOM 1591 N N . GLU A 1 200 ? -2.639 -2.338 8.678 1.00 85.88 200 GLU A N 1
ATOM 1592 C CA . GLU A 1 200 ? -2.423 -2.393 7.226 1.00 85.88 200 GLU A CA 1
ATOM 1593 C C . GLU A 1 200 ? -1.680 -1.145 6.726 1.00 85.88 200 GLU A C 1
ATOM 1595 O O . GLU A 1 200 ? -0.821 -1.265 5.850 1.00 85.88 200 GLU A O 1
ATOM 1600 N N . HIS A 1 201 ? -1.931 0.034 7.314 1.00 90.38 201 HIS A N 1
ATOM 1601 C CA . HIS A 1 201 ? -1.186 1.250 6.979 1.00 90.38 201 HIS A CA 1
ATOM 1602 C C . HIS A 1 201 ? 0.303 1.065 7.274 1.00 90.38 201 HIS A C 1
ATOM 1604 O O . HIS A 1 201 ? 1.123 1.238 6.377 1.00 90.38 201 HIS A O 1
ATOM 1610 N N . ILE A 1 202 ? 0.671 0.625 8.477 1.00 90.25 202 ILE A N 1
ATOM 1611 C CA . ILE A 1 202 ? 2.084 0.466 8.858 1.00 90.25 202 ILE A CA 1
ATOM 1612 C C . ILE A 1 202 ? 2.768 -0.617 8.007 1.00 90.25 202 ILE A C 1
ATOM 1614 O O . ILE A 1 202 ? 3.864 -0.405 7.485 1.00 90.25 202 ILE A O 1
ATOM 1618 N N . LEU A 1 203 ? 2.101 -1.747 7.748 1.00 87.44 203 LEU A N 1
ATOM 1619 C CA . LEU A 1 203 ? 2.673 -2.825 6.932 1.00 87.44 203 LEU A CA 1
ATOM 1620 C C . LEU A 1 203 ? 2.906 -2.426 5.463 1.00 87.44 203 LEU A C 1
ATOM 1622 O O . LEU A 1 203 ? 3.832 -2.946 4.825 1.00 87.44 203 LEU A O 1
ATOM 1626 N N . ARG A 1 204 ? 2.090 -1.526 4.899 1.00 90.94 204 ARG A N 1
ATOM 1627 C CA . ARG A 1 204 ? 2.132 -1.152 3.469 1.00 90.94 204 ARG A CA 1
ATOM 1628 C C . ARG A 1 204 ? 2.836 0.167 3.186 1.00 90.94 204 ARG A C 1
ATOM 1630 O O . ARG A 1 204 ? 3.507 0.273 2.164 1.00 90.94 204 ARG A O 1
ATOM 1637 N N . ILE A 1 205 ? 2.715 1.130 4.089 1.00 93.12 205 ILE A N 1
ATOM 1638 C CA . ILE A 1 205 ? 3.300 2.472 3.985 1.00 93.12 205 ILE A CA 1
ATOM 1639 C C . ILE A 1 205 ? 4.680 2.489 4.657 1.00 93.12 205 ILE A C 1
ATOM 1641 O O . ILE A 1 205 ? 5.618 3.081 4.129 1.00 93.12 205 ILE A O 1
ATOM 1645 N N . GLY A 1 206 ? 4.843 1.735 5.749 1.00 89.50 206 GLY A N 1
ATOM 1646 C CA . GLY A 1 206 ? 6.025 1.760 6.610 1.00 89.50 206 GLY A CA 1
ATOM 1647 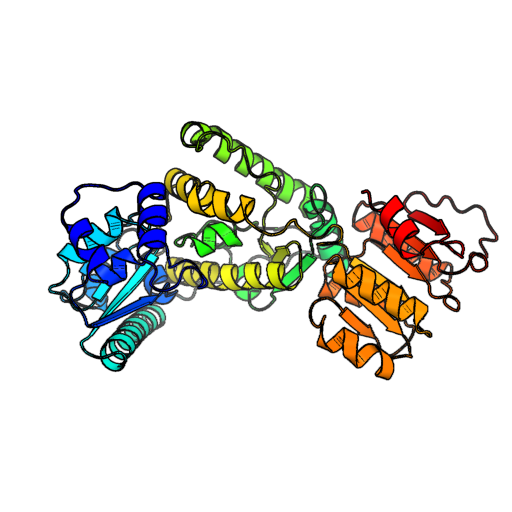C C . GLY A 1 206 ? 5.866 2.751 7.761 1.00 89.50 206 GLY A C 1
ATOM 1648 O O . GLY A 1 206 ? 4.746 3.140 8.102 1.00 89.50 206 GLY A O 1
ATOM 1649 N N . LYS A 1 207 ? 7.000 3.165 8.351 1.00 87.50 207 LYS A N 1
ATOM 1650 C CA . LYS A 1 207 ? 7.003 4.197 9.390 1.00 87.50 207 LYS A CA 1
ATOM 1651 C C . LYS A 1 207 ? 6.411 5.483 8.842 1.00 87.50 207 LYS A C 1
ATOM 1653 O O . LYS A 1 207 ? 5.523 5.972 9.487 1.00 87.50 207 LYS A O 1
ATOM 1658 N N . ASP A 1 208 ? 6.823 6.029 7.706 1.00 91.75 208 ASP A N 1
ATOM 1659 C CA . ASP A 1 208 ? 6.235 7.262 7.161 1.00 91.75 208 ASP A CA 1
ATOM 1660 C C . ASP A 1 208 ? 6.213 7.185 5.629 1.00 91.75 208 ASP A C 1
ATOM 1662 O O . ASP A 1 208 ? 7.041 6.495 5.029 1.00 91.75 208 ASP A O 1
ATOM 1666 N N . SER A 1 209 ? 5.308 7.917 4.977 1.00 95.81 209 SER A N 1
ATOM 1667 C CA . SER A 1 209 ? 5.471 8.207 3.551 1.00 95.81 209 SER A CA 1
ATOM 1668 C C . SER A 1 209 ? 6.623 9.198 3.376 1.00 95.81 209 SER A C 1
ATOM 1670 O O . SER A 1 209 ? 6.760 10.151 4.142 1.00 95.81 209 SER A O 1
ATOM 1672 N N . LEU A 1 210 ? 7.449 9.015 2.346 1.00 96.12 210 LEU A N 1
ATOM 1673 C CA . LEU A 1 210 ? 8.484 9.995 2.004 1.00 96.12 210 LEU A CA 1
ATOM 1674 C C . LEU A 1 210 ? 7.854 11.232 1.343 1.00 96.12 210 LEU A C 1
ATOM 1676 O O . LEU A 1 210 ? 6.894 11.091 0.594 1.00 96.12 210 LEU A O 1
ATOM 1680 N N . VAL A 1 211 ? 8.422 12.424 1.520 1.00 94.38 211 VAL A N 1
ATOM 1681 C CA . VAL A 1 211 ? 8.132 13.582 0.657 1.00 94.38 211 VAL A CA 1
ATOM 1682 C C . VAL A 1 211 ? 9.378 13.937 -0.139 1.00 94.38 211 VAL A C 1
ATOM 1684 O O . VAL A 1 211 ? 10.459 14.081 0.425 1.00 94.38 211 VAL A O 1
ATOM 1687 N N . ILE A 1 212 ? 9.235 14.081 -1.457 1.00 90.62 212 ILE A N 1
ATOM 1688 C CA . ILE A 1 212 ? 10.332 14.479 -2.346 1.00 90.62 212 ILE A CA 1
ATOM 1689 C C . ILE A 1 212 ? 9.987 15.827 -2.959 1.00 90.62 212 ILE A C 1
ATOM 1691 O O . ILE A 1 212 ? 9.223 15.914 -3.917 1.00 90.62 212 ILE A O 1
ATOM 1695 N N . SER A 1 213 ? 10.567 16.876 -2.380 1.00 82.75 213 SER A N 1
ATOM 1696 C CA . SER A 1 213 ? 10.358 18.265 -2.804 1.00 82.75 213 SER A CA 1
ATOM 1697 C C . SER A 1 213 ? 11.305 18.720 -3.921 1.00 82.75 213 SER A C 1
ATOM 1699 O O . SER A 1 213 ? 11.141 19.828 -4.424 1.00 82.75 213 SER A O 1
ATOM 1701 N N . ASP A 1 214 ? 12.277 17.891 -4.319 1.00 78.31 214 ASP A N 1
ATOM 1702 C CA . ASP A 1 214 ? 13.153 18.121 -5.473 1.00 78.31 214 ASP A CA 1
ATOM 1703 C C . ASP A 1 214 ? 13.555 16.779 -6.114 1.00 78.31 214 ASP A C 1
ATOM 1705 O O . ASP A 1 214 ? 14.056 15.880 -5.435 1.00 78.31 214 ASP A O 1
ATOM 1709 N N . SER A 1 215 ? 13.347 16.628 -7.428 1.00 71.00 215 SER A N 1
ATOM 1710 C CA . SER A 1 215 ? 13.723 15.415 -8.167 1.00 71.00 215 SER A CA 1
ATOM 1711 C C . SER A 1 215 ? 15.235 15.183 -8.229 1.00 71.00 215 SER A C 1
ATOM 1713 O O . SER A 1 215 ? 15.672 14.040 -8.397 1.00 71.00 215 SER A O 1
ATOM 1715 N N . ASP A 1 216 ? 16.042 16.237 -8.096 1.00 75.44 216 ASP A N 1
ATOM 1716 C CA . ASP A 1 216 ? 17.503 16.132 -8.053 1.00 75.44 216 ASP A CA 1
ATOM 1717 C C . ASP A 1 216 ? 17.999 15.606 -6.692 1.00 75.44 216 ASP A C 1
ATOM 1719 O O . ASP A 1 216 ? 19.082 15.022 -6.615 1.00 75.44 216 ASP A O 1
ATOM 1723 N N . ASP A 1 217 ? 17.184 15.711 -5.635 1.00 82.00 217 ASP A N 1
ATOM 1724 C CA . ASP A 1 217 ? 17.569 15.367 -4.260 1.00 82.00 217 ASP A CA 1
ATOM 1725 C C . ASP A 1 217 ? 17.167 13.947 -3.823 1.00 82.00 217 ASP A C 1
ATOM 1727 O O . ASP A 1 217 ? 17.450 13.544 -2.695 1.00 82.00 217 ASP A O 1
ATOM 1731 N N . CYS A 1 218 ? 16.571 13.136 -4.714 1.00 87.00 218 CYS A N 1
ATOM 1732 C CA . CYS A 1 218 ? 16.050 11.795 -4.387 1.00 87.00 218 CYS A CA 1
ATOM 1733 C C . CYS A 1 218 ? 17.019 10.959 -3.531 1.00 87.00 218 CYS A C 1
ATOM 1735 O O . CYS A 1 218 ? 16.612 10.315 -2.567 1.00 87.00 218 CYS A O 1
ATOM 1737 N N . LYS A 1 219 ? 18.317 10.982 -3.864 1.00 91.12 219 LYS A N 1
ATOM 1738 C CA . LYS A 1 219 ? 19.359 10.255 -3.128 1.00 91.12 219 LYS A CA 1
ATOM 1739 C C . LYS A 1 219 ? 19.490 10.721 -1.679 1.00 91.12 219 LYS A C 1
ATOM 1741 O O . LYS A 1 219 ? 19.511 9.885 -0.779 1.00 91.12 219 LYS A O 1
ATOM 1746 N N . GLN A 1 220 ? 19.602 12.026 -1.451 1.00 93.69 220 GLN A N 1
ATOM 1747 C CA . GLN A 1 220 ? 19.765 12.572 -0.108 1.00 93.69 220 GLN A CA 1
ATOM 1748 C C . GLN A 1 220 ? 18.473 12.433 0.695 1.00 93.69 220 GLN A C 1
ATOM 1750 O O . GLN A 1 220 ? 18.532 12.061 1.863 1.00 93.69 220 GLN A O 1
ATOM 1755 N N . THR A 1 221 ? 17.310 12.667 0.079 1.00 93.81 221 THR A N 1
ATOM 1756 C CA . THR A 1 221 ? 16.014 12.517 0.750 1.00 93.81 221 THR A CA 1
ATOM 1757 C C . THR A 1 221 ? 15.787 11.064 1.203 1.00 93.81 221 THR A C 1
ATOM 1759 O O . THR A 1 221 ? 15.446 10.826 2.361 1.00 93.81 221 THR A O 1
ATOM 1762 N N . ILE A 1 222 ? 16.056 10.075 0.338 1.00 95.62 222 ILE A N 1
ATOM 1763 C CA . ILE A 1 222 ? 15.953 8.646 0.689 1.00 95.62 222 ILE A CA 1
ATOM 1764 C C . ILE A 1 222 ? 16.985 8.264 1.760 1.00 95.62 222 ILE A C 1
ATOM 1766 O O . ILE A 1 222 ? 16.662 7.509 2.676 1.00 95.62 222 ILE A O 1
ATOM 1770 N N . GLN A 1 223 ? 18.210 8.797 1.698 1.00 95.94 223 GLN A N 1
ATOM 1771 C CA . GLN A 1 223 ? 19.209 8.541 2.737 1.00 95.94 223 GLN A CA 1
ATOM 1772 C C . GLN A 1 223 ? 18.776 9.106 4.097 1.00 95.94 223 GLN A C 1
ATOM 1774 O O . GLN A 1 223 ? 18.835 8.393 5.093 1.00 95.94 223 GLN A O 1
ATOM 1779 N N . SER A 1 224 ? 18.254 10.334 4.137 1.00 95.69 224 SER A N 1
ATOM 1780 C CA . SER A 1 224 ? 17.717 10.937 5.363 1.00 95.69 224 SER A CA 1
ATOM 1781 C C . SER A 1 224 ? 16.561 10.117 5.951 1.00 95.69 224 SER A C 1
ATOM 1783 O O . SER A 1 224 ? 16.470 9.969 7.169 1.00 95.69 224 SER A O 1
ATOM 1785 N N . TYR A 1 225 ? 15.704 9.533 5.103 1.00 95.88 225 TYR A N 1
ATOM 1786 C CA . TYR A 1 225 ? 14.656 8.610 5.548 1.00 95.88 225 TYR A CA 1
ATOM 1787 C C . TYR A 1 225 ? 15.244 7.355 6.207 1.00 95.88 225 TYR A C 1
ATOM 1789 O O . TYR A 1 225 ? 14.827 6.984 7.303 1.00 95.88 225 TYR A O 1
ATOM 1797 N N . ARG A 1 226 ? 16.252 6.727 5.585 1.00 96.25 226 ARG A N 1
ATOM 1798 C CA . ARG A 1 226 ? 16.948 5.548 6.138 1.00 96.25 226 ARG A CA 1
ATOM 1799 C C . ARG A 1 226 ? 17.609 5.850 7.483 1.00 96.25 226 ARG A C 1
ATOM 1801 O O . ARG A 1 226 ? 17.531 5.035 8.403 1.00 96.25 226 ARG A O 1
ATOM 1808 N N . ASP A 1 227 ? 18.233 7.017 7.608 1.00 97.38 227 ASP A N 1
ATOM 1809 C CA . ASP A 1 227 ? 18.884 7.455 8.845 1.00 97.38 227 ASP A CA 1
ATOM 1810 C C . ASP A 1 227 ? 17.843 7.697 9.952 1.00 97.38 227 ASP A C 1
ATOM 1812 O O . ASP A 1 227 ? 18.008 7.224 11.078 1.00 97.38 227 ASP A O 1
ATOM 1816 N N . SER A 1 228 ? 16.729 8.361 9.619 1.00 96.00 228 SER A N 1
ATOM 1817 C CA . SER A 1 228 ? 15.587 8.561 10.523 1.00 96.00 228 SER A CA 1
ATOM 1818 C C . SER A 1 228 ? 15.006 7.230 11.006 1.00 96.00 228 SER A C 1
ATOM 1820 O O . SER A 1 228 ? 14.835 7.020 12.208 1.00 96.00 228 SER A O 1
ATOM 1822 N N . TYR A 1 229 ? 14.785 6.289 10.087 1.00 96.00 229 TYR A N 1
ATOM 1823 C CA . TYR A 1 229 ? 14.293 4.957 10.418 1.00 96.00 229 TYR A CA 1
ATOM 1824 C C . TYR A 1 229 ? 15.276 4.187 11.312 1.00 96.00 229 TYR A C 1
ATOM 1826 O O . TYR A 1 229 ? 14.872 3.553 12.284 1.00 96.00 229 TYR A O 1
ATOM 1834 N N . THR A 1 230 ? 16.578 4.270 11.030 1.00 97.31 230 THR A N 1
ATOM 1835 C CA . THR A 1 230 ? 17.616 3.619 11.844 1.00 97.31 230 THR A CA 1
ATOM 1836 C C . THR A 1 230 ? 17.641 4.185 13.266 1.00 97.31 230 THR A C 1
ATOM 1838 O O . THR A 1 230 ? 17.741 3.431 14.233 1.00 97.31 230 THR A O 1
ATOM 1841 N N . ASN A 1 231 ? 17.501 5.505 13.422 1.00 97.31 231 ASN A N 1
ATOM 1842 C CA . ASN A 1 231 ? 17.398 6.142 14.737 1.00 97.31 231 ASN A CA 1
ATOM 1843 C C . ASN A 1 231 ? 16.139 5.695 15.488 1.00 97.31 231 ASN A C 1
ATOM 1845 O O . ASN A 1 231 ? 16.231 5.326 16.658 1.00 97.31 231 ASN A O 1
ATOM 1849 N N . PHE A 1 232 ? 14.997 5.662 14.797 1.00 95.94 232 PHE A N 1
ATOM 1850 C CA . PHE A 1 232 ? 13.741 5.130 15.322 1.00 95.94 232 PHE A CA 1
ATOM 1851 C C . PHE A 1 232 ? 13.900 3.688 15.820 1.00 95.94 232 PHE A C 1
ATOM 1853 O O . PHE A 1 232 ? 13.549 3.388 16.960 1.00 95.94 232 PHE A O 1
ATOM 1860 N N . PHE A 1 233 ? 14.505 2.808 15.019 1.00 96.94 233 PHE A N 1
ATOM 1861 C CA . PHE A 1 233 ? 14.765 1.433 15.432 1.00 96.94 233 PHE A CA 1
ATOM 1862 C C . PHE A 1 233 ? 15.667 1.372 16.670 1.00 96.94 233 PHE A C 1
ATOM 1864 O O . PHE A 1 233 ? 15.332 0.716 17.653 1.00 96.94 233 PHE A O 1
ATOM 1871 N N . ASN A 1 234 ? 16.787 2.100 16.665 1.00 97.38 234 ASN A N 1
ATOM 1872 C CA . ASN A 1 234 ? 17.742 2.094 17.772 1.00 97.38 234 ASN A CA 1
ATOM 1873 C C . ASN A 1 234 ? 17.130 2.582 19.092 1.00 97.38 234 ASN A C 1
ATOM 1875 O O . ASN A 1 234 ? 17.507 2.085 20.156 1.00 97.38 234 ASN A O 1
ATOM 1879 N N . GLN A 1 235 ? 16.197 3.532 19.034 1.00 97.50 235 GLN A N 1
ATOM 1880 C CA . GLN A 1 235 ? 15.492 4.049 20.204 1.00 97.50 235 GLN A CA 1
ATOM 1881 C C . GLN A 1 235 ? 14.600 2.985 20.861 1.00 97.50 235 GLN A C 1
ATOM 1883 O O . GLN A 1 235 ? 14.537 2.917 22.089 1.00 97.50 235 GLN A O 1
ATOM 1888 N N . PHE A 1 236 ? 13.957 2.127 20.063 1.00 96.62 236 PHE A N 1
ATOM 1889 C CA . PHE A 1 236 ? 12.960 1.164 20.540 1.00 96.62 236 PHE A CA 1
ATOM 1890 C C . PHE A 1 236 ? 13.400 -0.304 20.470 1.00 96.62 236 PHE A C 1
ATOM 1892 O O . PHE A 1 236 ? 12.646 -1.176 20.890 1.00 96.62 236 PHE A O 1
ATOM 1899 N N . GLN A 1 237 ? 14.637 -0.596 20.057 1.00 95.38 237 GLN A N 1
ATOM 1900 C CA . GLN A 1 237 ? 15.177 -1.959 19.917 1.00 95.38 237 GLN A CA 1
ATOM 1901 C C . GLN A 1 237 ? 15.018 -2.845 21.167 1.00 95.38 237 GLN A C 1
ATOM 1903 O O . GLN A 1 237 ? 14.932 -4.062 21.054 1.00 95.38 237 GLN A O 1
ATOM 1908 N N . ASN A 1 238 ? 14.926 -2.260 22.368 1.00 94.88 238 ASN A N 1
ATOM 1909 C CA . ASN A 1 238 ? 14.678 -3.008 23.608 1.00 94.88 238 ASN A CA 1
ATOM 1910 C C . ASN A 1 238 ? 13.291 -3.681 23.652 1.00 94.88 238 ASN A C 1
ATOM 1912 O O . ASN A 1 238 ? 13.069 -4.559 24.483 1.00 94.88 238 ASN A O 1
ATOM 1916 N N . ARG A 1 239 ? 12.364 -3.261 22.783 1.00 93.06 239 ARG A N 1
ATOM 1917 C CA . ARG A 1 239 ? 11.022 -3.834 22.603 1.00 93.06 239 ARG A CA 1
ATOM 1918 C C . ARG A 1 239 ? 10.998 -4.942 21.545 1.00 93.06 239 ARG A C 1
ATOM 1920 O O . ARG A 1 239 ? 9.973 -5.594 21.373 1.00 93.06 239 ARG A O 1
ATOM 1927 N N . LEU A 1 240 ? 12.106 -5.146 20.828 1.00 92.19 240 LEU A N 1
ATOM 1928 C CA . LEU A 1 240 ? 12.194 -6.110 19.740 1.00 92.19 240 LEU A CA 1
ATOM 1929 C C . LEU A 1 240 ? 12.005 -7.544 20.268 1.00 92.19 240 LEU A C 1
ATOM 1931 O O . LEU A 1 240 ? 12.644 -7.930 21.256 1.00 92.19 240 LEU A O 1
ATOM 1935 N N . PRO A 1 241 ? 11.168 -8.366 19.618 1.00 85.94 241 PRO A N 1
ATOM 1936 C CA . PRO A 1 241 ? 11.018 -9.760 20.002 1.00 85.94 241 PRO A CA 1
ATOM 1937 C C . PRO A 1 241 ? 12.329 -10.535 19.806 1.00 85.94 241 PRO A C 1
ATOM 1939 O O . PRO A 1 241 ? 13.104 -10.284 18.883 1.00 85.94 241 PRO A O 1
ATOM 1942 N N . LYS A 1 242 ? 12.589 -11.516 20.676 1.00 86.56 242 LYS A N 1
ATOM 1943 C CA . LYS A 1 242 ? 13.827 -12.309 20.613 1.00 86.56 242 LYS A CA 1
ATOM 1944 C C . LYS A 1 242 ? 13.943 -13.052 19.280 1.00 86.56 242 LYS A C 1
ATOM 1946 O O . LYS A 1 242 ? 13.016 -13.750 18.884 1.00 86.56 242 LYS A O 1
ATOM 1951 N N . GLY A 1 243 ? 15.126 -12.991 18.670 1.00 85.69 243 GLY A N 1
ATOM 1952 C CA . GLY A 1 243 ? 15.427 -13.701 17.422 1.00 85.69 243 GLY A CA 1
ATOM 1953 C C . GLY A 1 243 ? 15.029 -12.948 16.153 1.00 85.69 243 GLY A C 1
ATOM 1954 O O . GLY A 1 243 ? 15.107 -13.531 15.076 1.00 85.69 243 GLY A O 1
ATOM 1955 N N . PHE A 1 244 ? 14.622 -11.685 16.281 1.00 89.06 244 PHE A N 1
ATOM 1956 C CA . PHE A 1 244 ? 14.421 -10.773 15.163 1.00 89.06 244 PHE A CA 1
ATOM 1957 C C . PHE A 1 244 ? 15.467 -9.661 15.194 1.00 89.06 244 PHE A C 1
ATOM 1959 O O . PHE A 1 244 ? 16.003 -9.340 16.254 1.00 89.06 244 PHE A O 1
ATOM 1966 N N . ASP A 1 245 ? 15.722 -9.087 14.023 1.00 91.56 245 ASP A N 1
ATOM 1967 C CA . ASP A 1 245 ? 16.616 -7.955 13.792 1.00 91.56 245 ASP A CA 1
ATOM 1968 C C . ASP A 1 245 ? 15.848 -6.852 13.045 1.00 91.56 245 ASP A C 1
ATOM 1970 O O . ASP A 1 245 ? 14.685 -7.028 12.669 1.00 91.56 245 ASP A O 1
ATOM 1974 N N . MET A 1 246 ? 16.489 -5.702 12.824 1.00 93.44 246 MET A N 1
ATOM 1975 C CA . MET A 1 246 ? 15.923 -4.639 11.989 1.00 93.44 246 MET A CA 1
ATOM 1976 C C . MET A 1 246 ? 15.564 -5.179 10.598 1.00 93.44 246 MET A C 1
ATOM 1978 O O . MET A 1 246 ? 16.329 -5.959 10.026 1.00 93.44 246 MET A O 1
ATOM 1982 N N . HIS A 1 247 ? 14.437 -4.723 10.037 1.00 89.81 247 HIS A N 1
ATOM 1983 C CA . HIS A 1 247 ? 14.034 -5.077 8.671 1.00 89.81 247 HIS A CA 1
ATOM 1984 C C . HIS A 1 247 ? 15.198 -4.888 7.689 1.00 89.81 247 HIS A C 1
ATOM 1986 O O . HIS A 1 247 ? 15.865 -3.852 7.691 1.00 89.81 247 HIS A O 1
ATOM 1992 N N . GLU A 1 248 ? 15.445 -5.877 6.823 1.00 87.44 248 GLU A N 1
ATOM 1993 C CA . GLU A 1 248 ? 16.574 -5.813 5.884 1.00 87.44 248 GLU A CA 1
ATOM 1994 C C . GLU A 1 248 ? 16.445 -4.620 4.932 1.00 87.44 248 GLU A C 1
ATOM 1996 O O . GLU A 1 248 ? 17.416 -3.891 4.699 1.00 87.44 248 GLU A O 1
ATOM 2001 N N . ASN A 1 249 ? 15.237 -4.404 4.403 1.00 89.88 249 ASN A N 1
ATOM 2002 C CA . ASN A 1 249 ? 14.903 -3.263 3.568 1.00 89.88 249 ASN A CA 1
ATOM 2003 C C . ASN A 1 249 ? 14.085 -2.237 4.366 1.00 89.88 249 ASN A C 1
ATOM 2005 O O . ASN A 1 249 ? 12.908 -2.457 4.643 1.00 89.88 249 ASN A O 1
ATOM 2009 N N . ILE A 1 250 ? 14.728 -1.118 4.697 1.00 93.50 250 ILE A N 1
ATOM 2010 C CA . ILE A 1 250 ? 14.143 0.014 5.431 1.00 93.50 250 ILE A CA 1
ATOM 2011 C C . ILE A 1 250 ? 13.786 1.180 4.503 1.00 93.50 250 ILE A C 1
ATOM 2013 O O . ILE A 1 250 ? 13.595 2.301 4.962 1.00 93.50 250 ILE A O 1
ATOM 2017 N N . ASP A 1 251 ? 13.772 0.946 3.192 1.00 95.62 251 ASP A N 1
ATOM 2018 C CA . ASP A 1 251 ? 13.448 1.974 2.211 1.00 95.62 251 ASP A CA 1
ATOM 2019 C C . ASP A 1 251 ? 11.972 2.386 2.304 1.00 95.62 251 ASP A C 1
ATOM 2021 O O . ASP A 1 251 ? 11.117 1.572 2.678 1.00 95.62 251 ASP A O 1
ATOM 2025 N N . PRO A 1 252 ? 11.639 3.638 1.944 1.00 95.94 252 PRO A N 1
ATOM 2026 C CA . PRO A 1 252 ? 10.252 4.073 1.908 1.00 95.94 252 PRO A CA 1
ATOM 2027 C C . PRO A 1 252 ? 9.480 3.268 0.859 1.00 95.94 252 PRO A C 1
ATOM 2029 O O . PRO A 1 252 ? 9.899 3.139 -0.295 1.00 95.94 252 PRO A O 1
ATOM 2032 N N . LYS A 1 253 ? 8.325 2.733 1.262 1.00 96.56 253 LYS A N 1
ATOM 2033 C CA . LYS A 1 253 ? 7.448 1.945 0.381 1.00 96.56 253 LYS A CA 1
ATOM 2034 C C . LYS A 1 253 ? 6.583 2.832 -0.504 1.00 96.56 253 LYS A C 1
ATOM 2036 O O . LYS A 1 253 ? 6.163 2.393 -1.571 1.00 96.56 253 LYS A O 1
ATOM 2041 N N . VAL A 1 254 ? 6.315 4.057 -0.067 1.00 97.62 254 VAL A N 1
ATOM 2042 C CA . VAL A 1 254 ? 5.547 5.066 -0.796 1.00 97.62 254 VAL A CA 1
ATOM 2043 C C . VAL A 1 254 ? 6.081 6.461 -0.495 1.00 97.62 254 VAL A C 1
ATOM 2045 O O . VAL A 1 254 ? 6.778 6.676 0.501 1.00 97.62 254 VAL A O 1
ATOM 2048 N N . GLY A 1 255 ? 5.718 7.431 -1.325 1.00 96.06 255 GLY A N 1
ATOM 2049 C CA . GLY A 1 255 ? 5.967 8.829 -1.005 1.00 96.06 255 GLY A CA 1
ATOM 2050 C C . GLY A 1 255 ? 5.276 9.813 -1.932 1.00 96.06 255 GLY A C 1
ATOM 2051 O O . GLY A 1 255 ? 4.901 9.473 -3.050 1.00 96.06 255 GLY A O 1
ATOM 2052 N N . LEU A 1 256 ? 5.079 11.031 -1.443 1.00 94.94 256 LEU A N 1
ATOM 2053 C CA . LEU A 1 256 ? 4.418 12.131 -2.128 1.00 94.94 256 LEU A CA 1
ATOM 2054 C C . LEU A 1 256 ? 5.438 13.022 -2.830 1.00 94.94 256 LEU A C 1
ATOM 2056 O O . LEU A 1 256 ? 6.473 13.391 -2.278 1.00 94.94 256 LEU A O 1
ATOM 2060 N N . ILE A 1 257 ? 5.120 13.368 -4.069 1.00 92.31 257 ILE A N 1
ATOM 2061 C CA . ILE A 1 257 ? 5.969 14.140 -4.963 1.00 92.31 257 ILE A CA 1
ATOM 2062 C C . ILE A 1 257 ? 5.108 15.273 -5.544 1.00 92.31 257 ILE A C 1
ATOM 2064 O O . ILE A 1 257 ? 4.239 15.000 -6.386 1.00 92.31 257 ILE A O 1
ATOM 2068 N N . PRO A 1 258 ? 5.297 16.536 -5.113 1.00 89.12 258 PRO A N 1
ATOM 2069 C CA . PRO A 1 258 ? 4.569 17.674 -5.666 1.00 89.12 258 PRO A CA 1
ATOM 2070 C C . PRO A 1 258 ? 4.675 17.725 -7.198 1.00 89.12 258 PRO A C 1
ATOM 2072 O O . PRO A 1 258 ? 5.706 17.428 -7.787 1.00 89.12 258 PRO A O 1
ATOM 2075 N N . GLY A 1 259 ? 3.589 18.061 -7.883 1.00 86.69 259 GLY A N 1
ATOM 2076 C CA . GLY A 1 259 ? 3.510 18.080 -9.346 1.00 86.69 259 GLY A CA 1
ATOM 2077 C C . GLY A 1 259 ? 3.428 16.701 -10.016 1.00 86.69 259 GLY A C 1
ATOM 2078 O O . GLY A 1 259 ? 3.227 16.653 -11.227 1.00 86.69 259 GLY A O 1
ATOM 2079 N N . VAL A 1 260 ? 3.541 15.597 -9.265 1.00 90.31 260 VAL A N 1
ATOM 2080 C CA . VAL A 1 260 ? 3.550 14.229 -9.819 1.00 90.31 260 VAL A CA 1
ATOM 2081 C C . VAL A 1 260 ? 2.479 13.327 -9.196 1.00 90.31 260 VAL A C 1
ATOM 2083 O O . VAL A 1 260 ? 1.775 12.640 -9.931 1.00 90.31 260 VAL A O 1
ATOM 2086 N N . GLY A 1 261 ? 2.326 13.319 -7.869 1.00 93.31 261 GLY A N 1
ATOM 2087 C CA . GLY A 1 261 ? 1.411 12.417 -7.155 1.00 93.31 261 GLY A CA 1
ATOM 2088 C C . GLY A 1 261 ? 2.138 11.564 -6.122 1.00 93.31 261 GLY A C 1
ATOM 2089 O O . GLY A 1 261 ? 3.045 12.054 -5.453 1.00 93.31 261 GLY A O 1
ATOM 2090 N N . CYS A 1 262 ? 1.747 10.298 -5.975 1.00 96.31 262 CYS A N 1
ATOM 2091 C CA . CYS A 1 262 ? 2.372 9.372 -5.030 1.00 96.31 262 CYS A CA 1
ATOM 2092 C C . CYS A 1 262 ? 3.160 8.284 -5.765 1.00 96.31 262 CYS A C 1
ATOM 2094 O O . CYS A 1 262 ? 2.614 7.631 -6.650 1.00 96.31 262 CYS A O 1
ATOM 2096 N N . PHE A 1 263 ? 4.426 8.057 -5.412 1.00 97.38 263 PHE A N 1
ATOM 2097 C CA . PHE A 1 263 ? 5.122 6.850 -5.845 1.00 97.38 263 PHE A CA 1
ATOM 2098 C C . PHE A 1 263 ? 4.808 5.683 -4.909 1.00 97.38 263 PHE A C 1
ATOM 2100 O O . PHE A 1 263 ? 4.628 5.876 -3.708 1.00 97.38 263 PHE A O 1
ATOM 2107 N N . GLY A 1 264 ? 4.814 4.467 -5.446 1.00 98.06 264 GLY A N 1
ATOM 2108 C CA . GLY A 1 264 ? 4.855 3.239 -4.657 1.00 98.06 264 GLY A CA 1
ATOM 2109 C C . GLY A 1 264 ? 5.944 2.312 -5.146 1.00 98.06 264 GLY A C 1
ATOM 2110 O O . GLY A 1 264 ? 6.179 2.202 -6.349 1.00 98.06 264 GLY A O 1
ATOM 2111 N N . ALA A 1 265 ? 6.595 1.654 -4.198 1.00 98.12 265 ALA A N 1
ATOM 2112 C CA . ALA A 1 265 ? 7.670 0.707 -4.397 1.00 98.12 265 ALA A CA 1
ATOM 2113 C C . ALA A 1 265 ? 7.243 -0.683 -3.922 1.00 98.12 265 ALA A C 1
ATOM 2115 O O . ALA A 1 265 ? 6.567 -0.843 -2.901 1.00 98.12 265 ALA A O 1
ATOM 2116 N N . GLY A 1 266 ? 7.642 -1.708 -4.664 1.00 96.38 266 GLY A N 1
ATOM 2117 C CA . GLY A 1 266 ? 7.461 -3.089 -4.244 1.00 96.38 266 GLY A CA 1
ATOM 2118 C C . GLY A 1 266 ? 8.145 -4.077 -5.175 1.00 96.38 266 GLY A C 1
ATOM 2119 O O . GLY A 1 266 ? 8.419 -3.784 -6.333 1.00 96.38 266 GLY A O 1
ATOM 2120 N N . ILE A 1 267 ? 8.341 -5.306 -4.706 1.00 94.88 267 ILE A N 1
ATOM 2121 C CA . ILE A 1 267 ? 8.964 -6.392 -5.487 1.00 94.88 267 ILE A CA 1
ATOM 2122 C C . ILE A 1 267 ? 8.139 -6.848 -6.709 1.00 94.88 267 ILE A C 1
ATOM 2124 O O . ILE A 1 267 ? 8.562 -7.711 -7.477 1.00 94.88 267 ILE A O 1
ATOM 2128 N N . SER A 1 268 ? 6.930 -6.312 -6.879 1.00 96.38 268 SER A N 1
ATOM 2129 C CA . SER A 1 268 ? 6.071 -6.549 -8.035 1.00 96.38 268 SER A CA 1
ATOM 2130 C C . SER A 1 268 ? 5.164 -5.351 -8.297 1.00 96.38 268 SER A C 1
ATOM 2132 O O . SER A 1 268 ? 4.892 -4.574 -7.377 1.00 96.38 268 SER A O 1
ATOM 2134 N N . LEU A 1 269 ? 4.621 -5.249 -9.515 1.00 97.25 269 LEU A N 1
ATOM 2135 C CA . LEU A 1 269 ? 3.627 -4.227 -9.854 1.00 97.25 269 LEU A CA 1
ATOM 2136 C C . LEU A 1 269 ? 2.410 -4.276 -8.916 1.00 97.25 269 LEU A C 1
ATOM 2138 O O . LEU A 1 269 ? 1.897 -3.239 -8.506 1.00 97.25 269 LEU A O 1
ATOM 2142 N N . ALA A 1 270 ? 1.956 -5.479 -8.558 1.00 95.56 270 ALA A N 1
ATOM 2143 C CA . ALA A 1 270 ? 0.818 -5.659 -7.661 1.00 95.56 270 ALA A CA 1
ATOM 2144 C C . ALA A 1 270 ? 1.113 -5.134 -6.247 1.00 95.56 270 ALA A C 1
ATOM 2146 O O . ALA A 1 270 ? 0.250 -4.504 -5.639 1.00 95.56 270 ALA A O 1
ATOM 2147 N N . THR A 1 271 ? 2.328 -5.359 -5.736 1.00 95.31 271 THR A N 1
ATOM 2148 C CA . THR A 1 271 ? 2.752 -4.846 -4.425 1.00 95.31 271 THR A CA 1
ATOM 2149 C C . THR A 1 271 ? 2.881 -3.325 -4.443 1.00 95.31 271 THR A C 1
ATOM 2151 O O . THR A 1 271 ? 2.318 -2.675 -3.569 1.00 95.31 271 THR A O 1
ATOM 2154 N N . ALA A 1 272 ? 3.553 -2.757 -5.451 1.00 97.44 272 ALA A N 1
ATOM 2155 C CA . ALA A 1 272 ? 3.726 -1.309 -5.583 1.00 97.44 272 ALA A CA 1
ATOM 2156 C C . ALA A 1 272 ? 2.373 -0.575 -5.651 1.00 97.44 272 ALA A C 1
ATOM 2158 O O . ALA A 1 272 ? 2.149 0.373 -4.901 1.00 97.44 272 ALA A O 1
ATOM 2159 N N . LYS A 1 273 ? 1.430 -1.082 -6.463 1.00 97.12 273 LYS A N 1
ATOM 2160 C CA . LYS A 1 273 ? 0.070 -0.527 -6.571 1.00 97.12 273 LYS A CA 1
ATOM 2161 C C . LYS A 1 273 ? -0.749 -0.671 -5.293 1.00 97.12 273 LYS A C 1
ATOM 2163 O O . LYS A 1 273 ? -1.473 0.247 -4.932 1.00 97.12 273 LYS A O 1
ATOM 2168 N N . ARG A 1 274 ? -0.654 -1.813 -4.602 1.00 96.00 274 ARG A N 1
ATOM 2169 C CA . ARG A 1 274 ? -1.337 -1.994 -3.312 1.00 96.00 274 ARG A CA 1
ATOM 2170 C C . ARG A 1 274 ? -0.823 -0.990 -2.286 1.00 96.00 274 ARG A C 1
ATOM 2172 O O . ARG A 1 274 ? -1.621 -0.414 -1.560 1.00 96.00 274 ARG A O 1
ATOM 2179 N N . ASN A 1 275 ? 0.491 -0.772 -2.246 1.00 96.50 275 ASN A N 1
ATOM 2180 C CA . ASN A 1 275 ? 1.088 0.192 -1.332 1.00 96.50 275 ASN A CA 1
ATOM 2181 C C . ASN A 1 275 ? 0.575 1.613 -1.620 1.00 96.50 275 ASN A C 1
ATOM 2183 O O . ASN A 1 275 ? 0.146 2.277 -0.682 1.00 96.50 275 ASN A O 1
ATOM 2187 N N . THR A 1 276 ? 0.525 2.060 -2.886 1.00 96.38 276 THR A N 1
ATOM 2188 C CA . THR A 1 276 ? -0.046 3.385 -3.217 1.00 96.38 276 THR A CA 1
ATOM 2189 C C . THR A 1 276 ? -1.532 3.494 -2.904 1.00 96.38 276 THR A C 1
ATOM 2191 O O . THR A 1 276 ? -1.970 4.548 -2.459 1.00 96.38 276 THR A O 1
ATOM 2194 N N . ASP A 1 277 ? -2.301 2.425 -3.125 1.00 95.81 277 ASP A N 1
ATOM 2195 C CA . ASP A 1 277 ? -3.741 2.412 -2.863 1.00 95.81 277 ASP A CA 1
ATOM 2196 C C . ASP A 1 277 ? -4.028 2.585 -1.367 1.00 95.81 277 ASP A C 1
ATOM 2198 O O . ASP A 1 277 ? -4.739 3.502 -0.970 1.00 95.81 277 ASP A O 1
ATOM 2202 N N . ILE A 1 278 ? -3.367 1.796 -0.515 1.00 94.88 278 ILE A N 1
ATOM 2203 C CA . ILE A 1 278 ? -3.466 1.940 0.945 1.00 94.88 278 ILE A CA 1
ATOM 2204 C C . ILE A 1 278 ? -2.940 3.306 1.413 1.00 94.88 278 ILE A C 1
ATOM 2206 O O . ILE A 1 278 ? -3.548 3.943 2.272 1.00 94.88 278 ILE A O 1
ATOM 2210 N N . ALA A 1 279 ? -1.849 3.799 0.819 1.00 95.75 279 ALA A N 1
ATOM 2211 C CA . ALA A 1 279 ? -1.337 5.132 1.121 1.00 95.75 279 ALA A CA 1
ATOM 2212 C C . ALA A 1 279 ? -2.354 6.229 0.793 1.00 95.75 279 ALA A C 1
ATOM 2214 O O . ALA A 1 279 ? -2.511 7.154 1.583 1.00 95.75 279 ALA A O 1
ATOM 2215 N N . ARG A 1 280 ? -3.092 6.108 -0.317 1.00 95.56 280 ARG A N 1
ATOM 2216 C CA . ARG A 1 280 ? -4.142 7.057 -0.701 1.00 95.56 280 ARG A CA 1
ATOM 2217 C C . ARG A 1 280 ? -5.213 7.176 0.379 1.00 95.56 280 ARG A C 1
ATOM 2219 O O . ARG A 1 280 ? -5.519 8.293 0.776 1.00 95.56 280 ARG A O 1
ATOM 2226 N N . HIS A 1 281 ? -5.715 6.052 0.890 1.00 93.62 281 HIS A N 1
ATOM 2227 C CA . HIS A 1 281 ? -6.695 6.022 1.983 1.00 93.62 281 HIS A CA 1
ATOM 2228 C C . HIS A 1 281 ? -6.176 6.754 3.235 1.00 93.62 281 HIS A C 1
ATOM 2230 O O . HIS A 1 281 ? -6.826 7.667 3.750 1.00 93.62 281 HIS A O 1
ATOM 2236 N N . SER A 1 282 ? -4.941 6.449 3.653 1.00 93.50 282 SER A N 1
ATOM 2237 C CA . SER A 1 282 ? -4.277 7.124 4.778 1.00 93.50 282 SER A CA 1
ATOM 2238 C C . SER A 1 282 ? -4.100 8.631 4.541 1.00 93.50 282 SER A C 1
ATOM 2240 O O . SER A 1 282 ? -4.427 9.446 5.406 1.00 93.50 282 SER A O 1
ATOM 2242 N N . HIS A 1 283 ? -3.611 9.028 3.364 1.00 95.06 283 HIS A N 1
ATOM 2243 C CA . HIS A 1 283 ? -3.380 10.429 3.019 1.00 95.06 283 HIS A CA 1
ATOM 2244 C C . HIS A 1 283 ? -4.690 11.222 2.907 1.00 95.06 283 HIS A C 1
ATOM 2246 O O . HIS A 1 283 ? -4.756 12.355 3.381 1.00 95.06 283 HIS A O 1
ATOM 2252 N N . GLU A 1 284 ? -5.739 10.648 2.312 1.00 93.56 284 GLU A N 1
ATOM 2253 C CA . GLU A 1 284 ? -7.067 11.264 2.206 1.00 93.56 284 GLU A CA 1
ATOM 2254 C C . GLU A 1 284 ? -7.706 11.453 3.586 1.00 93.56 284 GLU A C 1
ATOM 2256 O O . GLU A 1 284 ? -8.200 12.544 3.888 1.00 93.56 284 GLU A O 1
ATOM 2261 N N . ALA A 1 285 ? -7.646 10.436 4.453 1.00 92.88 285 ALA A N 1
ATOM 2262 C CA . ALA A 1 285 ? -8.096 10.554 5.837 1.00 92.88 285 ALA A CA 1
ATOM 2263 C C . ALA A 1 285 ? -7.327 11.665 6.566 1.00 92.88 285 ALA A C 1
ATOM 2265 O O . ALA A 1 285 ? -7.927 12.529 7.203 1.00 92.88 285 ALA A O 1
ATOM 2266 N N . MET A 1 286 ? -6.005 11.712 6.400 1.00 93.31 286 MET A N 1
ATOM 2267 C CA . MET A 1 286 ? -5.164 12.721 7.035 1.00 93.31 286 MET A CA 1
ATOM 2268 C C . MET A 1 286 ? -5.443 14.144 6.530 1.00 93.31 286 MET A C 1
ATOM 2270 O O . MET A 1 286 ? -5.492 15.089 7.319 1.00 93.31 286 MET A O 1
ATOM 2274 N N . VAL A 1 287 ? -5.693 14.308 5.229 1.00 92.38 287 VAL A N 1
ATOM 2275 C CA . VAL A 1 287 ? -6.179 15.569 4.652 1.00 92.38 287 VAL A CA 1
ATOM 2276 C C . VAL A 1 287 ? -7.481 15.997 5.322 1.00 92.38 287 VAL A C 1
ATOM 2278 O O . VAL A 1 287 ? -7.603 17.152 5.728 1.00 92.38 287 VAL A O 1
ATOM 2281 N N . ASN A 1 288 ? -8.433 15.076 5.485 1.00 92.94 288 ASN A N 1
ATOM 2282 C CA . ASN A 1 288 ? -9.713 15.390 6.111 1.00 92.94 288 ASN A CA 1
ATOM 2283 C C . ASN A 1 288 ? -9.539 15.810 7.578 1.00 92.94 288 ASN A C 1
ATOM 2285 O O . ASN A 1 288 ? -10.141 16.798 7.988 1.00 92.94 288 ASN A O 1
ATOM 2289 N N . VAL A 1 289 ? -8.680 15.126 8.342 1.00 93.12 289 VAL A N 1
ATOM 2290 C CA . VAL A 1 289 ? -8.341 15.506 9.726 1.00 93.12 289 VAL A CA 1
ATOM 2291 C C . VAL A 1 289 ? -7.785 16.931 9.765 1.00 93.12 289 VAL A C 1
ATOM 2293 O O . VAL A 1 289 ? -8.255 17.768 10.536 1.00 93.12 289 VAL A O 1
ATOM 2296 N N . LEU A 1 290 ? -6.807 17.237 8.905 1.00 91.25 290 LEU A N 1
ATOM 2297 C CA . LEU A 1 290 ? -6.167 18.555 8.843 1.00 91.25 290 LEU A CA 1
ATOM 2298 C C . LEU A 1 290 ? -7.133 19.670 8.428 1.00 91.25 290 LEU A C 1
ATOM 2300 O O . LEU A 1 290 ? -6.938 20.819 8.841 1.00 91.25 290 LEU A O 1
ATOM 2304 N N . ASP A 1 291 ? -8.120 19.361 7.589 1.00 91.12 291 ASP A N 1
ATOM 2305 C CA . ASP A 1 291 ? -9.127 20.310 7.109 1.00 91.12 291 ASP A CA 1
ATOM 2306 C C . ASP A 1 291 ? -10.279 20.512 8.113 1.00 91.12 291 ASP A C 1
ATOM 2308 O O . ASP A 1 291 ? -10.930 21.555 8.068 1.00 91.12 291 ASP A O 1
ATOM 2312 N N . LEU A 1 292 ? -10.508 19.562 9.027 1.00 91.12 292 LEU A N 1
ATOM 2313 C CA . LEU A 1 292 ? -11.540 19.634 10.069 1.00 91.12 292 LEU A CA 1
ATOM 2314 C C . LEU A 1 292 ? -11.017 20.198 11.393 1.00 91.12 292 LEU A C 1
ATOM 2316 O O . LEU A 1 292 ? -11.573 21.156 11.924 1.00 91.12 292 LEU A O 1
ATOM 2320 N N . PHE A 1 293 ? -9.947 19.612 11.931 1.00 88.69 293 PHE A N 1
ATOM 2321 C CA . PHE A 1 293 ? -9.571 19.795 13.337 1.00 88.69 293 PHE A CA 1
ATOM 2322 C C . PHE A 1 293 ? -8.300 20.618 13.538 1.00 88.69 293 PHE A C 1
ATOM 2324 O O . PHE A 1 293 ? -8.032 21.056 14.654 1.00 88.69 293 PHE A O 1
ATOM 2331 N N . ILE A 1 294 ? -7.535 20.882 12.469 1.00 80.06 294 ILE A N 1
ATOM 2332 C CA . ILE A 1 294 ? -6.226 21.571 12.463 1.00 80.06 294 ILE A CA 1
ATOM 2333 C C . ILE A 1 294 ? -5.124 20.786 13.200 1.00 80.06 294 ILE A C 1
ATOM 2335 O O . ILE A 1 294 ? -4.021 20.651 12.660 1.00 80.06 294 ILE A O 1
ATOM 2339 N N . THR A 1 295 ? -5.398 20.298 14.410 1.00 83.25 295 THR A N 1
ATOM 2340 C CA . THR A 1 295 ? -4.545 19.410 15.202 1.00 83.25 295 THR A CA 1
ATOM 2341 C C . THR A 1 295 ? -4.861 17.949 14.913 1.00 83.25 295 THR A C 1
ATOM 2343 O O . THR A 1 295 ? -5.938 17.593 14.439 1.00 83.25 295 THR A O 1
ATOM 2346 N N . THR A 1 296 ? -3.871 17.100 15.155 1.00 88.12 296 THR A N 1
ATOM 2347 C CA . THR A 1 296 ? -3.865 15.706 14.723 1.00 88.12 296 THR A CA 1
ATOM 2348 C C . THR A 1 296 ? -3.295 14.873 15.848 1.00 88.12 296 THR A C 1
ATOM 2350 O O . THR A 1 296 ? -2.301 15.286 16.447 1.00 88.12 296 THR A O 1
ATOM 2353 N N . LYS A 1 297 ? -3.858 13.694 16.069 1.00 90.44 297 LYS A N 1
ATOM 2354 C CA . LYS A 1 297 ? -3.339 12.712 17.011 1.00 90.44 297 LYS A CA 1
ATOM 2355 C C . LYS A 1 297 ? -3.062 11.447 16.215 1.00 90.44 297 LYS A C 1
ATOM 2357 O O . LYS A 1 297 ? -3.950 10.935 15.541 1.00 90.44 297 LYS A O 1
ATOM 2362 N N . ASN A 1 298 ? -1.808 11.019 16.226 1.00 88.12 298 ASN A N 1
ATOM 2363 C CA . ASN A 1 298 ? -1.364 9.787 15.586 1.00 88.12 298 ASN A CA 1
ATOM 2364 C C . ASN A 1 298 ? -0.921 8.812 16.677 1.00 88.12 298 ASN A C 1
ATOM 2366 O O . ASN A 1 298 ? -0.666 9.230 17.810 1.00 88.12 298 ASN A O 1
ATOM 2370 N N . LEU A 1 299 ? -0.744 7.547 16.301 1.00 90.81 299 LEU A N 1
ATOM 2371 C CA . LEU A 1 299 ? -0.016 6.596 17.131 1.00 90.81 299 LEU A CA 1
ATOM 2372 C C . LEU A 1 299 ? 1.357 7.160 17.515 1.00 90.81 299 LEU A C 1
ATOM 2374 O O . LEU A 1 299 ? 2.039 7.810 16.714 1.00 90.81 299 LEU A O 1
ATOM 2378 N N . THR A 1 300 ? 1.759 6.898 18.750 1.00 91.94 300 THR A N 1
ATOM 2379 C CA . THR A 1 300 ? 3.103 7.199 19.234 1.00 91.94 300 THR A CA 1
ATOM 2380 C C . THR A 1 300 ? 4.136 6.351 18.497 1.00 91.94 300 THR A C 1
ATOM 2382 O O . THR A 1 300 ? 3.833 5.290 17.952 1.00 91.94 300 THR A O 1
ATOM 2385 N N . GLU A 1 301 ? 5.398 6.780 18.501 1.00 92.25 301 GLU A N 1
ATOM 2386 C CA . GLU A 1 301 ? 6.463 5.984 17.885 1.00 92.25 301 GLU A CA 1
ATOM 2387 C C . GLU A 1 301 ? 6.614 4.598 18.537 1.00 92.25 301 GLU A C 1
ATOM 2389 O O . GLU A 1 301 ? 6.912 3.633 17.841 1.00 92.25 301 GLU A O 1
ATOM 2394 N N . GLU A 1 302 ? 6.348 4.475 19.842 1.00 93.44 302 GLU A N 1
ATOM 2395 C CA . GLU A 1 302 ? 6.327 3.180 20.533 1.00 93.44 302 GLU A CA 1
ATOM 2396 C C . GLU A 1 302 ? 5.248 2.250 19.974 1.00 93.44 302 GLU A C 1
ATOM 2398 O O . GLU A 1 302 ? 5.523 1.086 19.692 1.00 93.44 302 GLU A O 1
ATOM 2403 N N . GLU A 1 303 ? 4.034 2.766 19.776 1.00 92.25 303 GLU A N 1
ATOM 2404 C CA . GLU A 1 303 ? 2.917 1.997 19.223 1.00 92.25 303 GLU A CA 1
ATOM 2405 C C . GLU A 1 303 ? 3.164 1.618 17.760 1.00 92.25 303 GLU A C 1
ATOM 2407 O O . GLU A 1 303 ? 2.878 0.489 17.365 1.00 92.25 303 GLU A O 1
ATOM 2412 N N . VAL A 1 304 ? 3.757 2.519 16.969 1.00 92.50 304 VAL A N 1
ATOM 2413 C CA . VAL A 1 304 ? 4.180 2.212 15.595 1.00 92.50 304 VAL A CA 1
ATOM 2414 C C . VAL A 1 304 ? 5.241 1.111 15.590 1.00 92.50 304 VAL A C 1
ATOM 2416 O O . VAL A 1 304 ? 5.148 0.189 14.783 1.00 92.50 304 VAL A O 1
ATOM 2419 N N . PHE A 1 305 ? 6.224 1.162 16.497 1.00 93.44 305 PHE A N 1
ATOM 2420 C CA . PHE A 1 305 ? 7.265 0.135 16.601 1.00 93.44 305 PHE A CA 1
ATOM 2421 C C . PHE A 1 305 ? 6.682 -1.232 16.976 1.00 93.44 305 PHE A C 1
ATOM 2423 O O . PHE A 1 305 ? 7.031 -2.242 16.366 1.00 93.44 305 PHE A O 1
ATOM 2430 N N . ASP A 1 306 ? 5.760 -1.259 17.939 1.00 90.81 306 ASP A N 1
ATOM 2431 C CA . ASP A 1 306 ? 5.092 -2.482 18.389 1.00 90.81 306 ASP A CA 1
ATOM 2432 C C . ASP A 1 306 ? 4.251 -3.149 17.294 1.00 90.81 306 ASP A C 1
ATOM 2434 O O . ASP A 1 306 ? 4.005 -4.355 17.371 1.00 90.81 306 ASP A O 1
ATOM 2438 N N . ILE A 1 307 ? 3.798 -2.379 16.300 1.00 89.88 307 ILE A N 1
ATOM 2439 C CA . ILE A 1 307 ? 3.091 -2.882 15.120 1.00 89.88 307 ILE A CA 1
ATOM 2440 C C . ILE A 1 307 ? 4.080 -3.325 14.035 1.00 89.88 307 ILE A C 1
ATOM 2442 O O . ILE A 1 307 ? 3.953 -4.427 13.502 1.00 89.88 307 ILE A O 1
ATOM 2446 N N . ASP A 1 308 ? 5.072 -2.494 13.707 1.00 90.50 308 ASP A N 1
ATOM 2447 C CA . ASP A 1 308 ? 6.039 -2.767 12.632 1.00 90.50 308 ASP A CA 1
ATOM 2448 C C . ASP A 1 308 ? 6.910 -4.005 12.928 1.00 90.50 308 ASP A C 1
ATOM 2450 O O . ASP A 1 308 ? 7.269 -4.763 12.024 1.00 90.50 308 ASP A O 1
ATOM 2454 N N . TYR A 1 309 ? 7.180 -4.258 14.214 1.00 91.00 309 TYR A N 1
ATOM 2455 C CA . TYR A 1 309 ? 7.899 -5.435 14.711 1.00 91.00 309 TYR A CA 1
ATOM 2456 C C . TYR A 1 309 ? 7.000 -6.405 15.481 1.00 91.00 309 TYR A C 1
ATOM 2458 O O . TYR A 1 309 ? 7.460 -7.132 16.368 1.00 91.00 309 TYR A O 1
ATOM 2466 N N . TRP A 1 310 ? 5.710 -6.447 15.147 1.00 87.75 310 TRP A N 1
ATOM 2467 C CA . TRP A 1 310 ? 4.778 -7.350 15.807 1.00 87.75 310 TRP A CA 1
ATOM 2468 C C . TRP A 1 310 ? 5.125 -8.821 15.498 1.00 87.75 310 TRP A C 1
ATOM 2470 O O . TRP A 1 310 ? 5.114 -9.197 14.318 1.00 87.75 310 TRP A O 1
ATOM 2480 N N . PRO A 1 311 ? 5.396 -9.694 16.501 1.00 82.94 311 PRO A N 1
ATOM 2481 C CA . PRO A 1 311 ? 5.841 -11.068 16.259 1.00 82.94 311 PRO A CA 1
ATOM 2482 C C . PRO A 1 311 ? 4.966 -11.832 15.272 1.00 82.94 311 PRO A C 1
ATOM 2484 O O . PRO A 1 311 ? 5.483 -12.533 14.408 1.00 82.94 311 PRO A O 1
ATOM 2487 N N . LEU A 1 312 ? 3.641 -11.679 15.361 1.00 79.06 312 LEU A N 1
ATOM 2488 C CA . LEU A 1 312 ? 2.703 -12.394 14.498 1.00 79.06 312 LEU A CA 1
ATOM 2489 C C . LEU A 1 312 ? 2.892 -12.069 13.013 1.00 79.06 312 LEU A C 1
ATOM 2491 O O . LEU A 1 312 ? 2.837 -12.976 12.179 1.00 79.06 312 LEU A O 1
ATOM 2495 N N . GLU A 1 313 ? 3.139 -10.804 12.677 1.00 80.19 313 GLU A N 1
ATOM 2496 C CA . GLU A 1 313 ? 3.408 -10.394 11.298 1.00 80.19 313 GLU A CA 1
ATOM 2497 C C . GLU A 1 313 ? 4.807 -10.825 10.855 1.00 80.19 313 GLU A C 1
ATOM 2499 O O . GLU A 1 313 ? 4.965 -11.388 9.769 1.00 80.19 313 GLU A O 1
ATOM 2504 N N . LEU A 1 314 ? 5.810 -10.694 11.726 1.00 77.25 314 LEU A N 1
ATOM 2505 C CA . LEU A 1 314 ? 7.166 -11.164 11.435 1.00 77.25 314 LEU A CA 1
ATOM 2506 C C . LEU A 1 314 ? 7.214 -12.689 11.200 1.00 77.25 314 LEU A C 1
ATOM 2508 O O . LEU A 1 314 ? 7.885 -13.169 10.285 1.00 77.25 314 LEU A O 1
ATOM 2512 N N . TYR A 1 315 ? 6.445 -13.475 11.959 1.00 74.19 315 TYR A N 1
ATOM 2513 C CA . TYR A 1 315 ? 6.316 -14.917 11.741 1.00 74.19 315 TYR A CA 1
ATOM 2514 C C . TYR A 1 315 ? 5.619 -15.250 10.418 1.00 74.19 315 TYR A C 1
ATOM 2516 O O . TYR A 1 315 ? 6.025 -16.202 9.749 1.00 74.19 315 TYR A O 1
ATOM 2524 N N . LYS A 1 316 ? 4.604 -14.482 9.992 1.00 73.62 316 LYS A N 1
ATOM 2525 C CA . LYS A 1 316 ? 3.992 -14.658 8.659 1.00 73.62 316 LYS A CA 1
ATOM 2526 C C . LYS A 1 316 ? 5.003 -14.406 7.541 1.00 73.62 316 LYS A C 1
ATOM 2528 O O . LYS A 1 316 ? 4.980 -15.132 6.545 1.00 73.62 316 LYS A O 1
ATOM 2533 N N . LEU A 1 317 ? 5.901 -13.433 7.705 1.00 68.81 317 LEU A N 1
ATOM 2534 C CA . LEU A 1 317 ? 6.984 -13.188 6.750 1.00 68.81 317 LEU A CA 1
ATOM 2535 C C . LEU A 1 317 ? 7.943 -14.386 6.681 1.00 68.81 317 LEU A C 1
ATOM 2537 O O . LEU A 1 317 ? 8.225 -14.861 5.585 1.00 68.81 317 LEU A O 1
ATOM 2541 N N . ASN A 1 318 ? 8.336 -14.958 7.823 1.00 66.62 318 ASN A N 1
ATOM 2542 C CA . ASN A 1 318 ? 9.196 -16.151 7.871 1.00 66.62 318 ASN A CA 1
ATOM 2543 C C . ASN A 1 318 ? 8.546 -17.416 7.275 1.00 66.62 318 ASN A C 1
ATOM 2545 O O . ASN A 1 318 ? 9.247 -18.321 6.827 1.00 66.62 318 ASN A O 1
ATOM 2549 N N . LEU A 1 319 ? 7.212 -17.499 7.276 1.00 69.00 319 LEU A N 1
ATOM 2550 C CA . LEU A 1 319 ? 6.447 -18.598 6.672 1.00 69.00 319 LEU A CA 1
ATOM 2551 C C . LEU A 1 319 ? 6.076 -18.347 5.203 1.00 69.00 319 LEU A C 1
ATOM 2553 O O . LEU A 1 319 ? 5.537 -19.242 4.547 1.00 69.00 319 LEU A O 1
ATOM 2557 N N . SER A 1 320 ? 6.304 -17.135 4.694 1.00 67.75 320 SER A N 1
ATOM 2558 C CA . SER A 1 320 ? 5.957 -16.782 3.321 1.00 67.75 320 SER A CA 1
ATOM 2559 C C . SER A 1 320 ? 6.852 -17.532 2.327 1.00 67.75 320 SER A C 1
ATOM 2561 O O . SER A 1 320 ? 8.010 -17.823 2.634 1.00 67.75 320 SER A O 1
ATOM 2563 N N . PRO A 1 321 ? 6.347 -17.854 1.120 1.00 72.75 321 PRO A N 1
ATOM 2564 C CA . PRO A 1 321 ? 7.181 -18.425 0.072 1.00 72.75 321 PRO A CA 1
ATOM 2565 C C . PRO A 1 321 ? 8.402 -17.541 -0.171 1.00 72.75 321 PRO A C 1
ATOM 2567 O O . PRO A 1 321 ? 8.286 -16.314 -0.182 1.00 72.75 321 PRO A O 1
ATOM 2570 N N . THR A 1 322 ? 9.558 -18.163 -0.403 1.00 78.69 322 THR A N 1
ATOM 2571 C CA . THR A 1 322 ? 10.786 -17.442 -0.746 1.00 78.69 322 THR A CA 1
ATOM 2572 C C . THR A 1 322 ? 10.523 -16.493 -1.907 1.00 78.69 322 THR A C 1
ATOM 2574 O O . THR A 1 322 ? 9.970 -16.911 -2.932 1.00 78.69 322 THR A O 1
ATOM 2577 N N . VAL A 1 323 ? 10.924 -15.230 -1.744 1.00 83.31 323 VAL A N 1
ATOM 2578 C CA . VAL A 1 323 ? 10.802 -14.214 -2.792 1.00 83.31 323 VAL A CA 1
ATOM 2579 C C . VAL A 1 323 ? 11.449 -14.753 -4.075 1.00 83.31 323 VAL A C 1
ATOM 2581 O O . VAL A 1 323 ? 12.590 -15.217 -4.020 1.00 83.31 323 VAL A O 1
ATOM 2584 N N . PRO A 1 324 ? 10.745 -14.740 -5.223 1.00 88.56 324 PRO A N 1
ATOM 2585 C CA . PRO A 1 324 ? 11.316 -15.220 -6.473 1.00 88.56 324 PRO A CA 1
ATOM 2586 C C . PRO A 1 324 ? 12.609 -14.475 -6.825 1.00 88.56 324 PRO A C 1
ATOM 2588 O O . PRO A 1 324 ? 12.680 -13.259 -6.676 1.00 88.56 324 PRO A O 1
ATOM 2591 N N . ASN A 1 325 ? 13.612 -15.187 -7.342 1.00 86.88 325 ASN A N 1
ATOM 2592 C CA . ASN A 1 325 ? 14.949 -14.624 -7.579 1.00 86.88 325 ASN A CA 1
ATOM 2593 C C . ASN A 1 325 ? 14.972 -13.378 -8.480 1.00 86.88 325 ASN A C 1
ATOM 2595 O O . ASN A 1 325 ? 15.882 -12.566 -8.365 1.00 86.88 325 ASN A O 1
ATOM 2599 N N . LEU A 1 326 ? 14.009 -13.246 -9.400 1.00 91.94 326 LEU A N 1
ATOM 2600 C CA . LEU A 1 326 ? 13.910 -12.109 -10.316 1.00 91.94 326 LEU A CA 1
ATOM 2601 C C . LEU A 1 326 ? 12.797 -11.130 -9.927 1.00 91.94 326 LEU A C 1
ATOM 2603 O O . LEU A 1 326 ? 12.407 -10.292 -10.738 1.00 91.94 326 LEU A O 1
ATOM 2607 N N . ALA A 1 327 ? 12.273 -11.208 -8.702 1.00 94.44 327 ALA A N 1
ATOM 2608 C CA . ALA A 1 327 ? 11.316 -10.226 -8.215 1.00 94.44 327 ALA A CA 1
ATOM 2609 C C . ALA A 1 327 ? 11.926 -8.812 -8.262 1.00 94.44 327 ALA A C 1
ATOM 2611 O O . ALA A 1 327 ? 13.090 -8.606 -7.920 1.00 94.44 327 ALA A O 1
ATOM 2612 N N . GLY A 1 328 ? 11.144 -7.846 -8.744 1.00 95.75 328 GLY A N 1
ATOM 2613 C CA . GLY A 1 328 ? 11.566 -6.457 -8.933 1.00 95.75 328 GLY A CA 1
ATOM 2614 C C . GLY A 1 328 ? 12.476 -6.186 -10.136 1.00 95.75 328 GLY A C 1
ATOM 2615 O O . GLY A 1 328 ? 12.688 -5.015 -10.460 1.00 95.75 328 GLY A O 1
ATOM 2616 N N . TYR A 1 329 ? 12.991 -7.218 -10.814 1.00 96.81 329 TYR A N 1
ATOM 2617 C CA . TYR A 1 329 ? 13.772 -7.038 -12.039 1.00 96.81 329 TYR A CA 1
ATOM 2618 C C . TYR A 1 329 ? 12.874 -6.683 -13.223 1.00 96.81 329 TYR A C 1
ATOM 2620 O O . TYR A 1 329 ? 11.788 -7.251 -13.384 1.00 96.81 329 TYR A O 1
ATOM 2628 N N . ILE A 1 330 ? 13.361 -5.774 -14.068 1.00 97.94 330 ILE A N 1
ATOM 2629 C CA . ILE A 1 330 ? 12.662 -5.286 -15.255 1.00 97.94 330 ILE A CA 1
ATOM 2630 C C . ILE A 1 330 ? 13.530 -5.510 -16.487 1.00 97.94 330 ILE A C 1
ATOM 2632 O O . ILE A 1 330 ? 14.646 -4.995 -16.573 1.00 97.94 330 ILE A O 1
ATOM 2636 N N . PHE A 1 331 ? 12.990 -6.227 -17.467 1.00 96.00 331 PHE A N 1
ATOM 2637 C CA . PHE A 1 331 ? 13.642 -6.452 -18.752 1.00 96.00 331 PHE A CA 1
ATOM 2638 C C . PHE A 1 331 ? 12.801 -5.916 -19.908 1.00 96.00 331 PHE A C 1
ATOM 2640 O O . PHE A 1 331 ? 11.574 -5.875 -19.833 1.00 96.00 331 PHE A O 1
ATOM 2647 N N . ALA A 1 332 ? 13.452 -5.561 -21.010 1.00 95.44 332 ALA A N 1
ATOM 2648 C CA . ALA A 1 332 ? 12.792 -5.444 -22.305 1.00 95.44 332 ALA A CA 1
ATOM 2649 C C . ALA A 1 332 ? 13.239 -6.607 -23.195 1.00 95.44 332 ALA A C 1
ATOM 2651 O O . ALA A 1 332 ? 14.431 -6.881 -23.293 1.00 95.44 332 ALA A O 1
ATOM 2652 N N . PHE A 1 333 ? 12.300 -7.311 -23.822 1.00 92.88 333 PHE A N 1
ATOM 2653 C CA . PHE A 1 333 ? 12.589 -8.426 -24.719 1.00 92.88 333 PHE A CA 1
ATOM 2654 C C . PHE A 1 333 ? 12.195 -8.043 -26.145 1.00 92.88 333 PHE A C 1
ATOM 2656 O O . PHE A 1 333 ? 11.015 -7.882 -26.460 1.00 92.88 333 PHE A O 1
ATOM 2663 N N . PHE A 1 334 ? 13.206 -7.896 -26.996 1.00 90.81 334 PHE A N 1
ATOM 2664 C CA . PHE A 1 334 ? 13.082 -7.524 -28.396 1.00 90.81 334 PHE A CA 1
ATOM 2665 C C . PHE A 1 334 ? 13.081 -8.743 -29.312 1.00 90.81 334 PHE A C 1
ATOM 2667 O O . PHE A 1 334 ? 13.989 -9.571 -29.251 1.00 90.81 334 PHE A O 1
ATOM 2674 N N . GLY A 1 335 ? 12.108 -8.808 -30.222 1.00 82.75 335 GLY A N 1
ATOM 2675 C CA . GLY A 1 335 ? 12.158 -9.706 -31.375 1.00 82.75 335 GLY A CA 1
ATOM 2676 C C . GLY A 1 335 ? 11.836 -11.171 -31.094 1.00 82.75 335 GLY A C 1
ATOM 2677 O O . GLY A 1 335 ? 12.336 -12.026 -31.825 1.00 82.75 335 GLY A O 1
ATOM 2678 N N . ILE A 1 336 ? 10.984 -11.456 -30.097 1.00 85.69 336 ILE A N 1
ATOM 2679 C CA . ILE A 1 336 ? 10.416 -12.801 -29.896 1.00 85.69 336 ILE A CA 1
ATOM 2680 C C . ILE A 1 336 ? 9.704 -13.232 -31.185 1.00 85.69 336 ILE A C 1
ATOM 2682 O O . ILE A 1 336 ? 8.788 -12.548 -31.633 1.00 85.69 336 ILE A O 1
ATOM 2686 N N . ASN A 1 337 ? 10.124 -14.341 -31.781 1.00 85.19 337 ASN A N 1
ATOM 2687 C CA . ASN A 1 337 ? 9.631 -14.854 -33.059 1.00 85.19 337 ASN A CA 1
ATOM 2688 C C . ASN A 1 337 ? 9.491 -16.387 -33.100 1.00 85.19 337 ASN A C 1
ATOM 2690 O O . ASN A 1 337 ? 9.022 -16.925 -34.104 1.00 85.19 337 ASN A O 1
ATOM 2694 N N . ASN A 1 338 ? 9.895 -17.096 -32.041 1.00 82.81 338 ASN A N 1
ATOM 2695 C CA . ASN A 1 338 ? 9.844 -18.554 -31.982 1.00 82.81 338 ASN A CA 1
ATOM 2696 C C . ASN A 1 338 ? 9.563 -19.096 -30.568 1.00 82.81 338 ASN A C 1
ATOM 2698 O O . ASN A 1 338 ? 9.737 -18.408 -29.561 1.00 82.81 338 ASN A O 1
ATOM 2702 N N . ASP A 1 339 ? 9.190 -20.376 -30.498 1.00 82.62 339 ASP A N 1
ATOM 2703 C CA . ASP A 1 339 ? 8.804 -21.056 -29.254 1.00 82.62 339 ASP A CA 1
ATOM 2704 C C . ASP A 1 339 ? 9.937 -21.118 -28.205 1.00 82.62 339 ASP A C 1
ATOM 2706 O O . ASP A 1 339 ? 9.681 -21.261 -27.008 1.00 82.62 339 ASP A O 1
ATOM 2710 N N . ARG A 1 340 ? 11.214 -21.018 -28.613 1.00 80.06 340 ARG A N 1
ATOM 2711 C CA . ARG A 1 340 ? 12.339 -21.009 -27.659 1.00 80.06 340 ARG A CA 1
ATOM 2712 C C . ARG A 1 340 ? 12.422 -19.680 -26.922 1.00 80.06 340 ARG A C 1
ATOM 2714 O O . ARG A 1 340 ? 12.665 -19.672 -25.719 1.00 80.06 340 ARG A O 1
ATOM 2721 N N . GLU A 1 341 ? 12.226 -18.575 -27.628 1.00 84.75 341 GLU A N 1
ATOM 2722 C CA . GLU A 1 341 ? 12.202 -17.231 -27.048 1.00 84.75 341 GLU A CA 1
ATOM 2723 C C . GLU A 1 341 ? 10.961 -17.029 -26.171 1.00 84.75 341 GLU A C 1
ATOM 2725 O O . GLU A 1 341 ? 11.064 -16.463 -25.082 1.00 84.75 341 GLU A O 1
ATOM 2730 N N . GLU A 1 342 ? 9.818 -17.596 -26.571 1.00 85.88 342 GLU A N 1
ATOM 2731 C CA . GLU A 1 342 ? 8.624 -17.682 -25.723 1.00 85.88 342 GLU A CA 1
ATOM 2732 C C . GLU A 1 342 ? 8.918 -18.424 -24.403 1.00 85.88 342 GLU A C 1
ATOM 2734 O O . GLU A 1 342 ? 8.581 -17.939 -23.321 1.00 85.88 342 GLU A O 1
ATOM 2739 N N . LEU A 1 343 ? 9.633 -19.554 -24.460 1.00 83.56 343 LEU A N 1
ATOM 2740 C CA . LEU A 1 343 ? 10.042 -20.295 -23.264 1.00 83.56 343 LEU A CA 1
ATOM 2741 C C . LEU A 1 343 ? 11.012 -19.497 -22.371 1.00 83.56 343 LEU A C 1
ATOM 2743 O O . LEU A 1 343 ? 10.981 -19.641 -21.146 1.00 83.56 343 LEU A O 1
ATOM 2747 N N . ILE A 1 344 ? 11.887 -18.667 -22.951 1.00 84.81 344 ILE A N 1
ATOM 2748 C CA . ILE A 1 344 ? 12.762 -17.765 -22.182 1.00 84.81 344 ILE A CA 1
ATOM 2749 C C . ILE A 1 344 ? 11.910 -16.750 -21.417 1.00 84.81 344 ILE A C 1
ATOM 2751 O O . ILE A 1 344 ? 12.092 -16.603 -20.206 1.00 84.81 344 ILE A O 1
ATOM 2755 N N . LEU A 1 345 ? 10.954 -16.108 -22.097 1.00 90.06 345 LEU A N 1
ATOM 2756 C CA . LEU A 1 345 ? 10.011 -15.182 -21.474 1.00 90.06 345 LEU A CA 1
ATOM 2757 C C . LEU A 1 345 ? 9.266 -15.861 -20.317 1.00 90.06 345 LEU A C 1
ATOM 2759 O O . LEU A 1 345 ? 9.284 -15.359 -19.195 1.00 90.06 345 LEU A O 1
ATOM 2763 N N . GLU A 1 346 ? 8.685 -17.040 -20.543 1.00 89.38 346 GLU A N 1
ATOM 2764 C CA . GLU A 1 346 ? 7.942 -17.765 -19.509 1.00 89.38 346 GLU A CA 1
ATOM 2765 C C . GLU A 1 346 ? 8.811 -18.082 -18.274 1.00 89.38 346 GLU A C 1
ATOM 2767 O O . GLU A 1 346 ? 8.366 -17.941 -17.132 1.00 89.38 346 GLU A O 1
ATOM 2772 N N . LYS A 1 347 ? 10.079 -18.468 -18.471 1.00 87.38 347 LYS A N 1
ATOM 2773 C CA . LYS A 1 347 ? 11.011 -18.748 -17.366 1.00 87.38 347 LYS A CA 1
ATOM 2774 C C . LYS A 1 347 ? 11.353 -17.506 -16.542 1.00 87.38 347 LYS A C 1
ATOM 2776 O O . LYS A 1 347 ? 11.487 -17.627 -15.323 1.00 87.38 347 LYS A O 1
ATOM 2781 N N . LEU A 1 348 ? 11.486 -16.340 -17.173 1.00 89.81 348 LEU A N 1
ATOM 2782 C CA . LEU A 1 348 ? 11.702 -15.068 -16.474 1.00 89.81 348 LEU A CA 1
ATOM 2783 C C . LEU A 1 348 ? 10.487 -14.711 -15.614 1.00 89.81 348 LEU A C 1
ATOM 2785 O O . LEU A 1 348 ? 10.627 -14.403 -14.429 1.00 89.81 348 LEU A O 1
ATOM 2789 N N . LEU A 1 349 ? 9.291 -14.841 -16.189 1.00 94.00 349 LEU A N 1
ATOM 2790 C CA . LEU A 1 349 ? 8.028 -14.527 -15.522 1.00 94.00 349 LEU A CA 1
ATOM 2791 C C . LEU A 1 349 ? 7.759 -15.454 -14.334 1.00 94.00 349 LEU A C 1
ATOM 2793 O O . LEU A 1 349 ? 7.425 -14.976 -13.249 1.00 94.00 349 LEU A O 1
ATOM 2797 N N . LYS A 1 350 ? 8.011 -16.764 -14.485 1.00 90.75 350 LYS A N 1
ATOM 2798 C CA . LYS A 1 350 ? 7.958 -17.754 -13.388 1.00 90.75 350 LYS A CA 1
ATOM 2799 C C . LYS A 1 350 ? 8.897 -17.420 -12.229 1.00 90.75 350 LYS A C 1
ATOM 2801 O O . LYS A 1 350 ? 8.643 -17.837 -11.103 1.00 90.75 350 LYS A O 1
ATOM 2806 N N . LYS A 1 351 ? 9.976 -16.680 -12.491 1.00 90.56 351 LYS A N 1
ATOM 2807 C CA . LYS A 1 351 ? 10.934 -16.219 -11.480 1.00 90.56 351 LYS A CA 1
ATOM 2808 C C . LYS A 1 351 ? 10.653 -14.809 -10.964 1.00 90.56 351 LYS A C 1
ATOM 2810 O O . LYS A 1 351 ? 11.455 -14.306 -10.187 1.00 90.56 351 LYS A O 1
ATOM 2815 N N . GLY A 1 352 ? 9.527 -14.202 -11.340 1.00 93.38 352 GLY A N 1
ATOM 2816 C CA . GLY A 1 352 ? 9.056 -12.923 -10.802 1.00 93.38 352 GLY A CA 1
ATOM 2817 C C . GLY A 1 352 ? 9.485 -11.677 -11.580 1.00 93.38 352 GLY A C 1
ATOM 2818 O O . GLY A 1 352 ? 9.142 -10.573 -11.158 1.00 93.38 352 GLY A O 1
ATOM 2819 N N . ALA A 1 353 ? 10.188 -11.827 -12.708 1.00 95.38 353 ALA A N 1
ATOM 2820 C CA . ALA A 1 353 ? 10.591 -10.686 -13.528 1.00 95.38 353 ALA A CA 1
ATOM 2821 C C . ALA A 1 353 ? 9.376 -9.976 -14.140 1.00 95.38 353 ALA A C 1
ATOM 2823 O O . ALA A 1 353 ? 8.339 -10.598 -14.387 1.00 95.38 353 ALA A O 1
ATOM 2824 N N . HIS A 1 354 ? 9.530 -8.686 -14.422 1.00 97.94 354 HIS A N 1
ATOM 2825 C CA . HIS A 1 354 ? 8.602 -7.902 -15.231 1.00 97.94 354 HIS A CA 1
ATOM 2826 C C . HIS A 1 354 ? 9.261 -7.638 -16.584 1.00 97.94 354 HIS A C 1
ATOM 2828 O O . HIS A 1 354 ? 10.456 -7.348 -16.649 1.00 97.94 354 HIS A O 1
ATOM 2834 N N . VAL A 1 355 ? 8.518 -7.802 -17.675 1.00 97.06 355 VAL A N 1
ATOM 2835 C CA . VAL A 1 355 ? 9.072 -7.788 -19.027 1.00 97.06 355 VAL A CA 1
ATOM 2836 C C . VAL A 1 355 ? 8.204 -6.948 -19.953 1.00 97.06 355 VAL A C 1
ATOM 2838 O O . VAL A 1 355 ? 7.013 -7.203 -20.112 1.00 97.06 355 VAL A O 1
ATOM 2841 N N . VAL A 1 356 ? 8.806 -5.963 -20.612 1.00 96.88 356 VAL A N 1
ATOM 2842 C CA . VAL A 1 356 ? 8.191 -5.319 -21.776 1.00 96.88 356 VAL A CA 1
ATOM 2843 C C . VAL A 1 356 ? 8.596 -6.100 -23.013 1.00 96.88 356 VAL A C 1
ATOM 2845 O O . VAL A 1 356 ? 9.780 -6.228 -23.307 1.00 96.88 356 VAL A O 1
ATOM 2848 N N . VAL A 1 357 ? 7.628 -6.654 -23.729 1.00 94.19 357 VAL A N 1
ATOM 2849 C CA . VAL A 1 357 ? 7.866 -7.431 -24.943 1.00 94.19 357 VAL A CA 1
ATOM 2850 C C . VAL A 1 357 ? 7.553 -6.555 -26.145 1.00 94.19 357 VAL A C 1
ATOM 2852 O O . VAL A 1 357 ? 6.426 -6.095 -26.291 1.00 94.19 357 VAL A O 1
ATOM 2855 N N . ALA A 1 358 ? 8.538 -6.355 -27.011 1.00 91.25 358 ALA A N 1
ATOM 2856 C CA . ALA A 1 358 ? 8.367 -5.719 -28.311 1.00 91.25 358 ALA A CA 1
ATOM 2857 C C . ALA A 1 358 ? 8.523 -6.802 -29.381 1.00 91.25 358 ALA A C 1
ATOM 2859 O O . ALA A 1 358 ? 9.613 -7.358 -29.561 1.00 91.25 358 ALA A O 1
ATOM 2860 N N . SER A 1 359 ? 7.400 -7.189 -29.988 1.00 87.25 359 SER A N 1
ATOM 2861 C CA . SER A 1 359 ? 7.320 -8.337 -30.889 1.00 87.25 359 SER A CA 1
ATOM 2862 C C . SER A 1 359 ? 6.088 -8.266 -31.790 1.00 87.25 359 SER A C 1
ATOM 2864 O O . SER A 1 359 ? 5.008 -7.860 -31.369 1.00 87.25 359 SER A O 1
ATOM 2866 N N . THR A 1 360 ? 6.238 -8.759 -33.020 1.00 83.19 360 THR A N 1
ATOM 2867 C CA . THR A 1 360 ? 5.130 -8.997 -33.957 1.00 83.19 360 THR A CA 1
ATOM 2868 C C . THR A 1 360 ? 4.444 -10.359 -33.751 1.00 83.19 360 THR A C 1
ATOM 2870 O O . THR A 1 360 ? 3.433 -10.647 -34.385 1.00 83.19 360 THR A O 1
ATOM 2873 N N . TYR A 1 361 ? 4.952 -11.210 -32.851 1.00 82.25 361 TYR A N 1
ATOM 2874 C CA . TYR A 1 361 ? 4.463 -12.565 -32.551 1.00 82.25 361 TYR A CA 1
ATOM 2875 C C . TYR A 1 361 ? 3.322 -12.557 -31.509 1.00 82.25 361 TYR A C 1
ATOM 2877 O O . TYR A 1 361 ? 3.314 -13.325 -30.548 1.00 82.25 361 TYR A O 1
ATOM 2885 N N . THR A 1 362 ? 2.356 -11.650 -31.666 1.00 80.06 362 THR A N 1
ATOM 2886 C CA . THR A 1 362 ? 1.403 -11.262 -30.608 1.00 80.06 362 THR A CA 1
ATOM 2887 C C . THR A 1 362 ? 0.361 -12.340 -30.279 1.00 80.06 362 THR A C 1
ATOM 2889 O O . THR A 1 362 ? 0.139 -12.638 -29.104 1.00 80.06 362 THR A O 1
ATOM 2892 N N . GLU A 1 363 ? -0.239 -12.993 -31.285 1.00 82.62 363 GLU A N 1
ATOM 2893 C CA . GLU A 1 363 ? -1.286 -14.016 -31.085 1.00 82.62 363 GLU A CA 1
ATOM 2894 C C . GLU A 1 363 ? -0.803 -15.201 -30.239 1.00 82.62 363 GLU A C 1
ATOM 2896 O O . GLU A 1 363 ? -1.536 -15.743 -29.406 1.00 82.62 363 GLU A O 1
ATOM 2901 N N . ARG A 1 364 ? 0.457 -15.590 -30.431 1.00 84.25 364 ARG A N 1
ATOM 2902 C CA . ARG A 1 364 ? 1.081 -16.741 -29.770 1.00 84.25 364 ARG A CA 1
ATOM 2903 C C . ARG A 1 364 ? 1.388 -16.466 -28.302 1.00 84.25 364 ARG A C 1
ATOM 2905 O O . ARG A 1 364 ? 1.245 -17.358 -27.477 1.00 84.25 364 ARG A O 1
ATOM 2912 N N . LEU A 1 365 ? 1.665 -15.209 -27.957 1.00 87.31 365 LEU A N 1
ATOM 2913 C CA . LEU A 1 365 ? 1.916 -14.784 -26.580 1.00 87.31 365 LEU A CA 1
ATOM 2914 C C . LEU A 1 365 ? 0.640 -14.613 -25.741 1.00 87.31 365 LEU A C 1
ATOM 2916 O O . LEU A 1 365 ? 0.731 -14.418 -24.530 1.00 87.31 365 LEU A O 1
ATOM 2920 N N . SER A 1 366 ? -0.552 -14.716 -26.337 1.00 87.81 366 SER A N 1
ATOM 2921 C CA . SER A 1 366 ? -1.836 -14.495 -25.649 1.00 87.81 366 SER A CA 1
ATOM 2922 C C . SER A 1 366 ? -2.012 -15.327 -24.369 1.00 87.81 366 SER A C 1
ATOM 2924 O O . SER A 1 366 ? -2.504 -14.815 -23.359 1.00 87.81 366 SER A O 1
ATOM 2926 N N . GLY A 1 367 ? -1.557 -16.585 -24.370 1.00 89.81 367 GLY A N 1
ATOM 2927 C CA . GLY A 1 367 ? -1.589 -17.457 -23.193 1.00 89.81 367 GLY A CA 1
ATOM 2928 C C . GLY A 1 367 ? -0.732 -16.924 -22.042 1.00 89.81 367 GLY A C 1
ATOM 2929 O O . GLY A 1 367 ? -1.217 -16.805 -20.915 1.00 89.81 367 GLY A O 1
ATOM 2930 N N . ILE A 1 368 ? 0.511 -16.531 -22.339 1.00 90.81 368 ILE A N 1
ATOM 2931 C CA . ILE A 1 368 ? 1.435 -15.920 -21.373 1.00 90.81 368 ILE A CA 1
ATOM 2932 C C . ILE A 1 368 ? 0.856 -14.610 -20.838 1.00 90.81 368 ILE A C 1
ATOM 2934 O O . ILE A 1 368 ? 0.816 -14.413 -19.625 1.00 90.81 368 ILE A O 1
ATOM 2938 N N . LEU A 1 369 ? 0.348 -13.743 -21.716 1.00 90.12 369 LEU A N 1
ATOM 2939 C CA . LEU A 1 369 ? -0.239 -12.459 -21.328 1.00 90.12 369 LEU A CA 1
ATOM 2940 C C . LEU A 1 369 ? -1.431 -12.632 -20.382 1.00 90.12 369 LEU A C 1
ATOM 2942 O O . LEU A 1 369 ? -1.591 -11.851 -19.448 1.00 90.12 369 LEU A O 1
ATOM 2946 N N . ASN A 1 370 ? -2.254 -13.667 -20.575 1.00 91.38 370 ASN A N 1
ATOM 2947 C CA . ASN A 1 370 ? -3.397 -13.922 -19.702 1.00 91.38 370 ASN A CA 1
ATOM 2948 C C . ASN A 1 370 ? -2.991 -14.451 -18.315 1.00 91.38 370 ASN A C 1
ATOM 2950 O O . ASN A 1 370 ? -3.657 -14.133 -17.330 1.00 91.38 370 ASN A O 1
ATOM 2954 N N . ILE A 1 371 ? -1.914 -15.235 -18.226 1.00 94.06 371 ILE A N 1
ATOM 2955 C CA . ILE A 1 371 ? -1.401 -15.759 -16.951 1.00 94.06 371 ILE A CA 1
ATOM 2956 C C . ILE A 1 371 ? -0.630 -14.670 -16.187 1.00 94.06 371 ILE A C 1
ATOM 2958 O O . ILE A 1 371 ? -0.800 -14.524 -14.979 1.00 94.06 371 ILE A O 1
ATOM 2962 N N . TYR A 1 372 ? 0.171 -13.870 -16.893 1.00 93.31 372 TYR A N 1
ATOM 2963 C CA . TYR A 1 372 ? 1.139 -12.925 -16.328 1.00 93.31 372 TYR A CA 1
ATOM 2964 C C . TYR A 1 372 ? 0.761 -11.452 -16.573 1.00 93.31 372 TYR A C 1
ATOM 2966 O O . TYR A 1 372 ? 1.628 -10.611 -16.809 1.00 93.31 372 TYR A O 1
ATOM 2974 N N . LYS A 1 373 ? -0.536 -11.119 -16.490 1.00 89.44 373 LYS A N 1
ATOM 2975 C CA . LYS A 1 373 ? -1.110 -9.800 -16.851 1.00 89.44 373 LYS A CA 1
ATOM 2976 C C . LYS A 1 373 ? -0.409 -8.587 -16.240 1.00 89.44 373 LYS A C 1
ATOM 2978 O O . LYS A 1 373 ? -0.393 -7.523 -16.841 1.00 89.44 373 LYS A O 1
ATOM 2983 N N . THR A 1 374 ? 0.122 -8.719 -15.027 1.00 90.75 374 THR A N 1
ATOM 2984 C CA . THR A 1 374 ? 0.795 -7.619 -14.318 1.00 90.75 374 THR A CA 1
ATOM 2985 C C . THR A 1 374 ? 2.301 -7.576 -14.570 1.00 90.75 374 THR A C 1
ATOM 2987 O O . THR A 1 374 ? 2.940 -6.582 -14.238 1.00 90.75 374 THR A O 1
ATOM 2990 N N . GLN A 1 375 ? 2.874 -8.644 -15.127 1.00 95.81 375 GLN A N 1
ATOM 2991 C CA . GLN A 1 375 ? 4.310 -8.791 -15.359 1.00 95.81 375 GLN A CA 1
ATOM 2992 C C . GLN A 1 375 ? 4.708 -8.579 -16.819 1.00 95.81 375 GLN A C 1
ATOM 2994 O O . GLN A 1 375 ? 5.892 -8.401 -17.068 1.00 95.81 375 GLN A O 1
ATOM 2999 N N . VAL A 1 376 ? 3.768 -8.600 -17.771 1.00 96.06 376 VAL A N 1
ATOM 3000 C CA . VAL A 1 376 ? 4.075 -8.386 -19.190 1.00 96.06 376 VAL A CA 1
ATOM 3001 C C . VAL A 1 376 ? 3.319 -7.193 -19.755 1.00 96.06 376 VAL A C 1
ATOM 3003 O O . VAL A 1 376 ? 2.094 -7.131 -19.666 1.00 96.06 376 VAL A O 1
ATOM 3006 N N . VAL A 1 377 ? 4.049 -6.297 -20.417 1.00 94.31 377 VAL A N 1
ATOM 3007 C CA . VAL A 1 377 ? 3.482 -5.284 -21.317 1.00 94.31 377 VAL A CA 1
ATOM 3008 C C . VAL A 1 377 ? 3.891 -5.638 -22.740 1.00 94.31 377 VAL A C 1
ATOM 3010 O O . VAL A 1 377 ? 5.081 -5.706 -23.029 1.00 94.31 377 VAL A O 1
ATOM 3013 N N . LEU A 1 378 ? 2.919 -5.855 -23.627 1.00 92.19 378 LEU A N 1
ATOM 3014 C CA . LEU A 1 378 ? 3.174 -6.106 -25.045 1.00 92.19 378 LEU A CA 1
ATOM 3015 C C . LEU A 1 378 ? 3.143 -4.793 -25.842 1.00 92.19 378 LEU A C 1
ATOM 3017 O O . LEU A 1 378 ? 2.274 -3.941 -25.640 1.00 92.19 378 LEU A O 1
ATOM 3021 N N . ILE A 1 379 ? 4.084 -4.659 -26.768 1.00 90.81 379 ILE A N 1
ATOM 3022 C CA . ILE A 1 379 ? 4.113 -3.655 -27.827 1.00 90.81 379 ILE A CA 1
ATOM 3023 C C . ILE A 1 379 ? 4.030 -4.416 -29.142 1.00 90.81 379 ILE A C 1
ATOM 3025 O O . ILE A 1 379 ? 4.882 -5.260 -29.423 1.00 90.81 379 ILE A O 1
ATOM 3029 N N . GLU A 1 380 ? 2.988 -4.126 -29.918 1.00 81.75 380 GLU A N 1
ATOM 3030 C CA . GLU A 1 380 ? 2.702 -4.772 -31.200 1.00 81.75 380 GLU A CA 1
ATOM 3031 C C . GLU A 1 380 ? 3.572 -4.184 -32.320 1.00 81.75 380 GLU A C 1
ATOM 3033 O O . GLU A 1 380 ? 3.045 -3.722 -33.316 1.00 81.75 380 GLU A O 1
ATOM 3038 N N . ASP A 1 381 ? 4.889 -4.133 -32.108 1.00 79.38 381 ASP A N 1
ATOM 3039 C CA . ASP A 1 381 ? 5.935 -3.756 -33.066 1.00 79.38 381 ASP A CA 1
ATOM 3040 C C . ASP A 1 381 ? 7.311 -3.913 -32.384 1.00 79.38 381 ASP A C 1
ATOM 3042 O O . ASP A 1 381 ? 7.414 -4.046 -31.163 1.00 79.38 381 ASP A O 1
ATOM 3046 N N . ASN A 1 382 ? 8.405 -3.866 -33.151 1.00 73.94 382 ASN A N 1
ATOM 3047 C CA . ASN A 1 382 ? 9.778 -3.947 -32.620 1.00 73.94 382 ASN A CA 1
ATOM 3048 C C . ASN A 1 382 ? 10.376 -2.563 -32.267 1.00 73.94 382 ASN A C 1
ATOM 3050 O O . ASN A 1 382 ? 11.572 -2.325 -32.454 1.00 73.94 382 ASN A O 1
ATOM 3054 N N . HIS A 1 383 ? 9.564 -1.623 -31.773 1.00 85.56 383 HIS A N 1
ATOM 3055 C CA . HIS A 1 383 ? 10.021 -0.272 -31.427 1.00 85.56 383 HIS A CA 1
ATOM 3056 C C . HIS A 1 383 ? 10.759 -0.231 -30.082 1.00 85.56 383 HIS A C 1
ATOM 3058 O O . HIS A 1 383 ? 10.156 -0.215 -29.010 1.00 85.56 383 HIS A O 1
ATOM 3064 N N . VAL A 1 384 ? 12.091 -0.160 -30.150 1.00 86.56 384 VAL A N 1
ATOM 3065 C CA . VAL A 1 384 ? 12.975 -0.159 -28.973 1.00 86.56 384 VAL A CA 1
ATOM 3066 C C . VAL A 1 384 ? 12.708 1.016 -28.031 1.00 86.56 384 VAL A C 1
ATOM 3068 O O . VAL A 1 384 ? 12.575 0.796 -26.830 1.00 86.56 384 VAL A O 1
ATOM 3071 N N . GLU A 1 385 ? 12.580 2.242 -28.549 1.00 89.50 385 GLU A N 1
ATOM 3072 C CA . GLU A 1 385 ? 12.367 3.421 -27.692 1.00 89.50 385 GLU A CA 1
ATOM 3073 C C . GLU A 1 385 ? 11.025 3.355 -26.962 1.00 89.50 385 GLU A C 1
ATOM 3075 O O . GLU A 1 385 ? 10.953 3.643 -25.770 1.00 89.50 385 GLU A O 1
ATOM 3080 N N . GLU A 1 386 ? 9.968 2.901 -27.642 1.00 91.88 386 GLU A N 1
ATOM 3081 C CA . GLU A 1 386 ? 8.662 2.714 -27.010 1.00 91.88 386 GLU A CA 1
ATOM 3082 C C . GLU A 1 386 ? 8.734 1.660 -25.895 1.00 91.88 386 GLU A C 1
ATOM 3084 O O . GLU A 1 386 ? 8.144 1.846 -24.832 1.00 91.88 386 GLU A O 1
ATOM 3089 N N . ALA A 1 387 ? 9.495 0.579 -26.092 1.00 93.00 387 ALA A N 1
ATOM 3090 C CA . ALA A 1 387 ? 9.685 -0.451 -25.073 1.00 93.00 387 ALA A CA 1
ATOM 3091 C C . ALA A 1 387 ? 10.440 0.054 -23.849 1.00 93.00 387 ALA A C 1
ATOM 3093 O O . ALA A 1 387 ? 10.013 -0.202 -22.722 1.00 93.00 387 ALA A O 1
ATOM 3094 N N . ILE A 1 388 ? 11.522 0.804 -24.067 1.00 93.62 388 ILE A N 1
ATOM 3095 C CA . ILE A 1 388 ? 12.274 1.453 -22.994 1.00 93.62 388 ILE A CA 1
ATOM 3096 C C . ILE A 1 388 ? 11.348 2.417 -22.248 1.00 93.62 388 ILE A C 1
ATOM 3098 O O . ILE A 1 388 ? 11.209 2.324 -21.030 1.00 93.62 388 ILE A O 1
ATOM 3102 N N . GLN A 1 389 ? 10.638 3.288 -22.965 1.00 94.44 389 GLN A N 1
ATOM 3103 C CA . GLN A 1 389 ? 9.734 4.254 -22.353 1.00 94.44 389 GLN A CA 1
ATOM 3104 C C . GLN A 1 389 ? 8.607 3.573 -21.563 1.00 94.44 389 GLN A C 1
ATOM 3106 O O . GLN A 1 389 ? 8.316 3.993 -20.442 1.00 94.44 389 GLN A O 1
ATOM 3111 N N . LYS A 1 390 ? 7.996 2.501 -22.088 1.00 95.44 390 LYS A N 1
ATOM 3112 C CA . LYS A 1 390 ? 6.977 1.733 -21.355 1.00 95.44 390 LYS A CA 1
ATOM 3113 C C . LYS A 1 390 ? 7.555 1.032 -20.133 1.00 95.44 390 LYS A C 1
ATOM 3115 O O . LYS A 1 390 ? 6.896 1.043 -19.099 1.00 95.44 390 LYS A O 1
ATOM 3120 N N . ALA A 1 391 ? 8.765 0.477 -20.204 1.00 97.19 391 ALA A N 1
ATOM 3121 C CA . ALA A 1 391 ? 9.412 -0.132 -19.040 1.00 97.19 391 ALA A CA 1
ATOM 3122 C C . ALA A 1 391 ? 9.582 0.900 -17.919 1.00 97.19 391 ALA A C 1
ATOM 3124 O O . ALA A 1 391 ? 9.204 0.652 -16.773 1.00 97.19 391 ALA A O 1
ATOM 3125 N N . ILE A 1 392 ? 10.039 2.104 -18.270 1.00 96.94 392 ILE A N 1
ATOM 3126 C CA . ILE A 1 392 ? 10.257 3.173 -17.299 1.00 96.94 392 ILE A CA 1
ATOM 3127 C C . ILE A 1 392 ? 8.935 3.688 -16.735 1.00 96.94 392 ILE A C 1
ATOM 3129 O O . ILE A 1 392 ? 8.775 3.733 -15.523 1.00 96.94 392 ILE A O 1
ATOM 3133 N N . LEU A 1 393 ? 7.962 4.037 -17.576 1.00 95.62 393 LEU A N 1
ATOM 3134 C CA . LEU A 1 393 ? 6.702 4.625 -17.109 1.00 95.62 393 LEU A CA 1
ATOM 3135 C C . LEU A 1 393 ? 5.789 3.624 -16.389 1.00 95.62 393 LEU A C 1
ATOM 3137 O O . LEU A 1 393 ? 5.003 4.032 -15.536 1.00 95.62 393 LEU A O 1
ATOM 3141 N N . HIS A 1 394 ? 5.863 2.336 -16.734 1.00 96.25 394 HIS A N 1
ATOM 3142 C CA . HIS A 1 394 ? 4.982 1.313 -16.172 1.00 96.25 394 HIS A CA 1
ATOM 3143 C C . HIS A 1 394 ? 5.592 0.575 -14.977 1.00 96.25 394 HIS A C 1
ATOM 3145 O O . HIS A 1 394 ? 4.867 0.235 -14.042 1.00 96.25 394 HIS A O 1
ATOM 3151 N N . TYR A 1 395 ? 6.906 0.327 -15.003 1.00 97.94 395 TYR A N 1
ATOM 3152 C CA . TYR A 1 395 ? 7.611 -0.428 -13.965 1.00 97.94 395 TYR A CA 1
ATOM 3153 C C . TYR A 1 395 ? 8.668 0.387 -13.204 1.00 97.94 395 TYR A C 1
ATOM 3155 O O . TYR A 1 395 ? 9.205 -0.086 -12.202 1.00 97.94 395 TYR A O 1
ATOM 3163 N N . GLY A 1 396 ? 8.964 1.609 -13.645 1.00 96.62 396 GLY A N 1
ATOM 3164 C CA . GLY A 1 396 ? 9.861 2.533 -12.954 1.00 96.62 396 GLY A CA 1
ATOM 3165 C C . GLY A 1 396 ? 11.312 2.503 -13.426 1.00 96.62 396 GLY A C 1
ATOM 3166 O O . GLY A 1 396 ? 12.126 3.260 -12.909 1.00 96.62 396 GLY A O 1
ATOM 3167 N N . GLY A 1 397 ? 11.675 1.642 -14.378 1.00 96.88 397 GLY A N 1
ATOM 3168 C CA . GLY A 1 397 ? 13.025 1.612 -14.943 1.00 96.88 397 GLY A CA 1
ATOM 3169 C C . GLY A 1 397 ? 13.304 0.378 -15.789 1.00 96.88 397 GLY A C 1
ATOM 3170 O O . GLY A 1 397 ? 12.382 -0.282 -16.260 1.00 96.88 397 GLY A O 1
ATOM 3171 N N . LEU A 1 398 ? 14.587 0.069 -15.969 1.00 96.75 398 LEU A N 1
ATOM 3172 C CA . LEU A 1 398 ? 15.075 -1.072 -16.739 1.00 96.75 398 LEU A CA 1
ATOM 3173 C C . LEU A 1 398 ? 16.354 -1.626 -16.088 1.00 96.75 398 LEU A C 1
ATOM 3175 O O . LEU A 1 398 ? 17.194 -0.854 -15.637 1.00 96.75 398 LEU A O 1
ATOM 3179 N N . ASP A 1 399 ? 16.519 -2.947 -16.003 1.00 95.31 399 ASP A N 1
ATOM 3180 C CA . ASP A 1 399 ? 17.786 -3.576 -15.574 1.00 95.31 399 ASP A CA 1
ATOM 3181 C C . ASP A 1 399 ? 18.549 -4.202 -16.740 1.00 95.31 399 ASP A C 1
ATOM 3183 O O . ASP A 1 399 ? 19.760 -4.407 -16.665 1.00 95.31 399 ASP A O 1
ATOM 3187 N N . GLY A 1 400 ? 17.852 -4.516 -17.828 1.00 91.81 400 GLY A N 1
ATOM 3188 C CA . GLY A 1 400 ? 18.495 -5.061 -19.002 1.00 91.81 400 GLY A CA 1
ATOM 3189 C C . GLY A 1 400 ? 17.559 -5.287 -20.171 1.00 91.81 400 GLY A C 1
ATOM 3190 O O . GLY A 1 400 ? 16.341 -5.134 -20.083 1.00 91.81 400 GLY A O 1
ATOM 3191 N N . VAL A 1 401 ? 18.159 -5.690 -21.277 1.00 92.31 401 VAL A N 1
ATOM 3192 C CA . VAL A 1 401 ? 17.476 -6.021 -22.518 1.00 92.31 401 VAL A CA 1
ATOM 3193 C C . VAL A 1 401 ? 17.853 -7.425 -22.958 1.00 92.31 401 VAL A C 1
ATOM 3195 O O . VAL A 1 401 ? 18.975 -7.885 -22.746 1.00 92.31 401 VAL A O 1
ATOM 3198 N N . ILE A 1 402 ? 16.901 -8.104 -23.580 1.00 89.62 402 ILE A N 1
ATOM 3199 C CA . ILE A 1 402 ? 17.059 -9.432 -24.150 1.00 89.62 402 ILE A CA 1
ATOM 3200 C C . ILE A 1 402 ? 16.792 -9.311 -25.643 1.00 89.62 402 ILE A C 1
ATOM 3202 O O . ILE A 1 402 ? 15.732 -8.847 -26.062 1.00 89.62 402 ILE A O 1
ATOM 3206 N N . MET A 1 403 ? 17.768 -9.724 -26.438 1.00 87.38 403 MET A N 1
ATOM 3207 C CA . MET A 1 403 ? 17.739 -9.674 -27.891 1.00 87.38 403 MET A CA 1
ATOM 3208 C C . MET A 1 403 ? 17.423 -11.066 -28.431 1.00 87.38 403 MET A C 1
ATOM 3210 O O . MET A 1 403 ? 18.209 -12.000 -28.239 1.00 87.38 403 MET A O 1
ATOM 3214 N N . GLY A 1 404 ? 16.278 -11.203 -29.099 1.00 83.88 404 GLY A N 1
ATOM 3215 C CA . GLY A 1 404 ? 15.932 -12.376 -29.904 1.00 83.88 404 GLY A CA 1
ATOM 3216 C C . GLY A 1 404 ? 16.906 -12.588 -31.067 1.00 83.88 404 GLY A C 1
ATOM 3217 O O . GLY A 1 404 ? 17.685 -11.698 -31.409 1.00 83.88 404 GLY A O 1
ATOM 3218 N N . GLU A 1 405 ? 16.856 -13.761 -31.695 1.00 78.19 405 GLU A N 1
ATOM 3219 C CA . GLU A 1 405 ? 17.844 -14.225 -32.679 1.00 78.19 405 GLU A CA 1
ATOM 3220 C C . GLU A 1 405 ? 17.979 -13.280 -33.882 1.00 78.19 405 GLU A C 1
ATOM 3222 O O . GLU A 1 405 ? 19.055 -13.187 -34.466 1.00 78.19 405 GLU A O 1
ATOM 3227 N N . ASN A 1 406 ? 16.904 -12.567 -34.228 1.00 76.56 406 ASN A N 1
ATOM 3228 C CA . ASN A 1 406 ? 16.839 -11.636 -35.359 1.00 76.56 406 ASN A CA 1
ATOM 3229 C C . ASN A 1 406 ? 16.773 -10.161 -34.928 1.00 76.56 406 ASN A C 1
ATOM 3231 O O . ASN A 1 406 ? 16.529 -9.286 -35.761 1.00 76.56 406 ASN A O 1
ATOM 3235 N N . ALA A 1 407 ? 16.932 -9.874 -33.635 1.00 82.44 407 ALA A N 1
ATOM 3236 C CA . ALA A 1 407 ? 16.894 -8.517 -33.115 1.00 82.44 407 ALA A CA 1
ATOM 3237 C C . ALA A 1 407 ? 18.306 -7.916 -33.094 1.00 82.44 407 ALA A C 1
ATOM 3239 O O . ALA A 1 407 ? 19.270 -8.563 -32.689 1.00 82.44 407 ALA A O 1
ATOM 3240 N N . ALA A 1 408 ? 18.421 -6.648 -33.485 1.00 81.81 408 ALA A N 1
ATOM 3241 C CA . ALA A 1 408 ? 19.659 -5.880 -33.414 1.00 81.81 408 ALA A CA 1
ATOM 3242 C C . ALA A 1 408 ? 19.380 -4.499 -32.818 1.00 81.81 408 ALA A C 1
ATOM 3244 O O . ALA A 1 408 ? 18.299 -3.943 -33.020 1.00 81.81 408 ALA A O 1
ATOM 3245 N N . LEU A 1 409 ? 20.361 -3.951 -32.101 1.00 83.81 409 LEU A N 1
ATOM 3246 C CA . LEU A 1 409 ? 20.335 -2.566 -31.638 1.00 83.81 409 LEU A CA 1
ATOM 3247 C C . LEU A 1 409 ? 21.255 -1.728 -32.520 1.00 83.81 409 LEU A C 1
ATOM 3249 O O . LEU A 1 409 ? 22.385 -2.114 -32.811 1.00 83.81 409 LEU A O 1
ATOM 3253 N N . SER A 1 410 ? 20.771 -0.563 -32.926 1.00 86.19 410 SER A N 1
ATOM 3254 C CA . SER A 1 410 ? 21.609 0.493 -33.488 1.00 86.19 410 SER A CA 1
ATOM 3255 C C . SER A 1 410 ? 22.483 1.130 -32.401 1.00 86.19 410 SER A C 1
ATOM 3257 O O . SER A 1 410 ? 22.152 1.087 -31.215 1.00 86.19 410 SER A O 1
ATOM 3259 N N . ASN A 1 411 ? 23.564 1.799 -32.805 1.00 81.19 411 ASN A N 1
ATOM 3260 C CA . ASN A 1 411 ? 24.426 2.539 -31.875 1.00 81.19 411 ASN A CA 1
ATOM 3261 C C . ASN A 1 411 ? 23.653 3.603 -31.080 1.00 81.19 411 ASN A C 1
ATOM 3263 O O . ASN A 1 411 ? 23.928 3.815 -29.904 1.00 81.19 411 ASN A O 1
ATOM 3267 N N . GLU A 1 412 ? 22.662 4.247 -31.700 1.00 87.50 412 GLU A N 1
ATOM 3268 C CA . GLU A 1 412 ? 21.793 5.220 -31.032 1.00 87.50 412 GLU A CA 1
ATOM 3269 C C . GLU A 1 412 ? 20.988 4.571 -29.897 1.00 87.50 412 GLU A C 1
ATOM 3271 O O . GLU A 1 412 ? 20.962 5.086 -28.782 1.00 87.50 412 GLU A O 1
ATOM 3276 N N . GLN A 1 413 ? 20.415 3.390 -30.141 1.00 88.88 413 GLN A N 1
ATOM 3277 C CA . GLN A 1 413 ? 19.672 2.635 -29.127 1.00 88.88 413 GLN A CA 1
ATOM 3278 C C . GLN A 1 413 ? 20.576 2.125 -27.997 1.00 88.88 413 GLN A C 1
ATOM 3280 O O . GLN A 1 413 ? 20.163 2.119 -26.840 1.00 88.88 413 GLN A O 1
ATOM 3285 N N . VAL A 1 414 ? 21.816 1.728 -28.300 1.00 86.25 414 VAL A N 1
ATOM 3286 C CA . VAL A 1 414 ? 22.797 1.346 -27.268 1.00 86.25 414 VAL A CA 1
ATOM 3287 C C . VAL A 1 414 ? 23.163 2.547 -26.395 1.00 86.25 414 VAL A C 1
ATOM 3289 O O . VAL A 1 414 ? 23.139 2.439 -25.172 1.00 86.25 414 VAL A O 1
ATOM 3292 N N . ASN A 1 415 ? 23.439 3.706 -26.999 1.00 85.88 415 ASN A N 1
ATOM 3293 C CA . ASN A 1 415 ? 23.718 4.935 -26.252 1.00 85.88 415 ASN A CA 1
ATOM 3294 C C . ASN A 1 415 ? 22.542 5.328 -25.355 1.00 85.88 415 ASN A C 1
ATOM 3296 O O . ASN A 1 415 ? 22.741 5.707 -24.203 1.00 85.88 415 ASN A O 1
ATOM 3300 N N . ARG A 1 416 ? 21.317 5.172 -25.859 1.00 89.75 416 ARG A N 1
ATOM 3301 C CA . ARG A 1 416 ? 20.105 5.420 -25.086 1.00 89.75 416 ARG A CA 1
ATOM 3302 C C . ARG A 1 416 ? 19.968 4.490 -23.880 1.00 89.75 416 ARG A C 1
ATOM 3304 O O . ARG A 1 416 ? 19.622 4.946 -22.795 1.00 89.75 416 ARG A O 1
ATOM 3311 N N . LEU A 1 417 ? 20.256 3.199 -24.040 1.00 90.81 417 LEU A N 1
ATOM 3312 C CA . LEU A 1 417 ? 20.272 2.254 -22.918 1.00 90.81 417 LEU A CA 1
ATOM 3313 C C . LEU A 1 417 ? 21.336 2.622 -21.878 1.00 90.81 417 LEU A C 1
ATOM 3315 O O . LEU A 1 417 ? 21.043 2.586 -20.686 1.00 90.81 417 LEU A O 1
ATOM 3319 N N . ASN A 1 418 ? 22.532 3.033 -22.313 1.00 87.88 418 ASN A N 1
ATOM 3320 C CA . ASN A 1 418 ? 23.575 3.501 -21.399 1.00 87.88 418 ASN A CA 1
ATOM 3321 C C . ASN A 1 418 ? 23.105 4.721 -20.591 1.00 87.88 418 ASN A C 1
ATOM 3323 O O . ASN A 1 418 ? 23.266 4.725 -19.377 1.00 87.88 418 ASN A O 1
ATOM 3327 N N . GLU A 1 419 ? 22.445 5.699 -21.219 1.00 91.00 419 GLU A N 1
ATOM 3328 C CA . GLU A 1 419 ? 21.872 6.863 -20.522 1.00 91.00 419 GLU A CA 1
ATOM 3329 C C . GLU A 1 419 ? 20.839 6.446 -19.458 1.00 91.00 419 GLU A C 1
ATOM 3331 O O . GLU A 1 419 ? 20.838 6.966 -18.338 1.00 91.00 419 GLU A O 1
ATOM 3336 N N . VAL A 1 420 ? 19.976 5.474 -19.779 1.00 93.50 420 VAL A N 1
ATOM 3337 C CA . VAL A 1 420 ? 18.995 4.912 -18.836 1.00 93.50 420 VAL A CA 1
ATOM 3338 C C . VAL A 1 420 ? 19.697 4.264 -17.639 1.00 93.50 420 VAL A C 1
ATOM 3340 O O . VAL A 1 420 ? 19.354 4.560 -16.491 1.00 93.50 420 VAL A O 1
ATOM 3343 N N . PHE A 1 421 ? 20.701 3.418 -17.883 1.00 93.31 421 PHE A N 1
ATOM 3344 C CA . PHE A 1 421 ? 21.441 2.724 -16.825 1.00 93.31 421 PHE A CA 1
ATOM 3345 C C . PHE A 1 421 ? 22.289 3.677 -15.974 1.00 93.31 421 PHE A C 1
ATOM 3347 O O . PHE A 1 421 ? 22.311 3.543 -14.750 1.00 93.31 421 PHE A O 1
ATOM 3354 N N . GLU A 1 422 ? 22.909 4.685 -16.589 1.00 91.56 422 GLU A N 1
ATOM 3355 C CA . GLU A 1 422 ? 23.652 5.747 -15.905 1.00 91.56 422 GLU A CA 1
ATOM 3356 C C . GLU A 1 422 ? 22.737 6.592 -15.016 1.00 91.56 422 GLU A C 1
ATOM 3358 O O . GLU A 1 422 ? 23.061 6.823 -13.851 1.00 91.56 422 GLU A O 1
ATOM 3363 N N . THR A 1 423 ? 21.557 6.978 -15.512 1.00 91.06 423 THR A N 1
ATOM 3364 C CA . THR A 1 423 ? 20.565 7.734 -14.726 1.00 91.06 423 THR A CA 1
ATOM 3365 C C . THR A 1 423 ? 20.043 6.918 -13.539 1.00 91.06 423 THR A C 1
ATOM 3367 O O . THR A 1 423 ? 19.832 7.459 -12.453 1.00 91.06 423 THR A O 1
ATOM 3370 N N . GLN A 1 424 ? 19.875 5.602 -13.713 1.00 92.06 424 GLN A N 1
ATOM 3371 C CA . GLN A 1 424 ? 19.551 4.670 -12.624 1.00 92.06 424 GLN A CA 1
ATOM 3372 C C . GLN A 1 424 ? 20.739 4.365 -11.700 1.00 92.06 424 GLN A C 1
ATOM 3374 O O . GLN A 1 424 ? 20.538 3.734 -10.663 1.00 92.06 424 GLN A O 1
ATOM 3379 N N . ALA A 1 425 ? 21.957 4.778 -12.060 1.00 91.31 425 ALA A N 1
ATOM 3380 C CA . ALA A 1 425 ? 23.203 4.434 -11.381 1.00 91.31 425 ALA A CA 1
ATOM 3381 C C . ALA A 1 425 ? 23.406 2.913 -11.209 1.00 91.31 425 ALA A C 1
ATOM 3383 O O . ALA A 1 425 ? 23.774 2.441 -10.131 1.00 91.31 425 ALA A O 1
ATOM 3384 N N . ILE A 1 426 ? 23.159 2.140 -12.271 1.00 87.44 426 ILE A N 1
ATOM 3385 C CA . ILE A 1 426 ? 23.359 0.684 -12.299 1.00 87.44 426 ILE A CA 1
ATOM 3386 C C . ILE A 1 426 ? 24.253 0.261 -13.465 1.00 87.44 426 ILE A C 1
ATOM 3388 O O . ILE A 1 426 ? 24.396 0.980 -14.449 1.00 87.44 426 ILE A O 1
ATOM 3392 N N . THR A 1 427 ? 24.792 -0.955 -13.382 1.00 82.75 427 THR A N 1
ATOM 3393 C CA . THR A 1 427 ? 25.307 -1.658 -14.560 1.00 82.75 427 THR A CA 1
ATOM 3394 C C . THR A 1 427 ? 24.166 -2.433 -15.208 1.00 82.75 427 THR A C 1
ATOM 3396 O O . THR A 1 427 ? 23.629 -3.358 -14.596 1.00 82.75 427 THR A O 1
ATOM 3399 N N . GLY A 1 428 ? 23.773 -2.048 -16.420 1.00 82.31 428 GLY A N 1
ATOM 3400 C CA . GLY A 1 428 ? 22.718 -2.734 -17.161 1.00 82.31 428 GLY A CA 1
ATOM 3401 C C . GLY A 1 428 ? 23.208 -3.988 -17.884 1.00 82.31 428 GLY A C 1
ATOM 3402 O O . GLY A 1 428 ? 24.407 -4.187 -18.106 1.00 82.31 428 GLY A O 1
ATOM 3403 N N . LEU A 1 429 ? 22.262 -4.849 -18.257 1.00 85.56 429 LEU A N 1
ATOM 3404 C CA . LEU A 1 429 ? 22.537 -6.117 -18.934 1.00 85.56 429 LEU A CA 1
ATOM 3405 C C . LEU A 1 429 ? 22.042 -6.085 -20.382 1.00 85.56 429 LEU A C 1
ATOM 3407 O O . LEU A 1 429 ? 20.873 -5.797 -20.626 1.00 85.56 429 LEU A O 1
ATOM 3411 N N . ILE A 1 430 ? 22.895 -6.444 -21.341 1.00 83.81 430 ILE A N 1
ATOM 3412 C CA . ILE A 1 430 ? 22.476 -6.746 -22.717 1.00 83.81 430 ILE A CA 1
ATOM 3413 C C . ILE A 1 430 ? 22.689 -8.240 -22.953 1.00 83.81 430 ILE A C 1
ATOM 3415 O O . ILE A 1 430 ? 23.822 -8.724 -22.989 1.00 83.81 430 ILE A O 1
ATOM 3419 N N . ILE A 1 431 ? 21.589 -8.974 -23.103 1.00 82.25 431 ILE A N 1
ATOM 3420 C CA . ILE A 1 431 ? 21.577 -10.429 -23.254 1.00 82.25 431 ILE A CA 1
ATOM 3421 C C . ILE A 1 431 ? 21.232 -10.763 -24.702 1.00 82.25 431 ILE A C 1
ATOM 3423 O O . ILE A 1 431 ? 20.181 -10.369 -25.200 1.00 82.25 431 ILE A O 1
ATOM 3427 N N . THR A 1 432 ? 22.097 -11.518 -25.373 1.00 74.81 432 THR A N 1
ATOM 3428 C CA . THR A 1 432 ? 21.880 -11.954 -26.761 1.00 74.81 432 THR A CA 1
ATOM 3429 C C . THR A 1 432 ? 21.553 -13.442 -26.813 1.00 74.81 432 THR A C 1
ATOM 3431 O O . THR A 1 432 ? 22.201 -14.249 -26.146 1.00 74.81 432 THR A O 1
ATOM 3434 N N . THR A 1 433 ? 20.531 -13.813 -27.592 1.00 65.06 433 THR A N 1
ATOM 3435 C CA . THR A 1 433 ? 20.140 -15.220 -27.814 1.00 65.06 433 THR A CA 1
ATOM 3436 C C . THR A 1 433 ? 20.878 -15.877 -28.990 1.00 65.06 433 THR A C 1
ATOM 3438 O O . THR A 1 433 ? 20.766 -17.088 -29.170 1.00 65.06 433 THR A O 1
ATOM 3441 N N . SER A 1 434 ? 21.675 -15.113 -29.752 1.00 57.06 434 SER A N 1
ATOM 3442 C CA . SER A 1 434 ? 22.565 -15.614 -30.808 1.00 57.06 434 SER A CA 1
ATOM 3443 C C . SER A 1 434 ? 23.994 -15.067 -30.659 1.00 57.06 434 SER A C 1
ATOM 3445 O O . SER A 1 434 ? 24.202 -13.929 -30.241 1.00 57.06 434 SER A O 1
ATOM 3447 N N . GLU A 1 435 ? 25.002 -15.875 -31.010 1.00 43.38 435 GLU A N 1
ATOM 3448 C CA . GLU A 1 435 ? 26.427 -15.488 -30.956 1.00 43.38 435 GLU A CA 1
ATOM 3449 C C . GLU A 1 435 ? 26.815 -14.433 -32.016 1.00 43.38 435 GLU A C 1
ATOM 3451 O O . GLU A 1 435 ? 27.904 -13.868 -31.954 1.00 43.38 435 GLU A O 1
ATOM 3456 N N . SER A 1 436 ? 25.951 -14.157 -32.999 1.00 41.44 436 SER A N 1
ATOM 3457 C CA . SER A 1 436 ? 26.325 -13.501 -34.262 1.00 41.44 436 SER A CA 1
ATOM 3458 C C . SER A 1 436 ? 25.972 -12.013 -34.400 1.00 41.44 436 SER A C 1
ATOM 3460 O O . SER A 1 436 ? 26.158 -11.469 -35.486 1.00 41.44 436 SER A O 1
ATOM 3462 N N . LEU A 1 437 ? 25.438 -11.338 -33.374 1.00 44.25 437 LEU A N 1
ATOM 3463 C CA . LEU A 1 437 ? 24.752 -10.042 -33.563 1.00 44.25 437 LEU A CA 1
ATOM 3464 C C . LEU A 1 437 ? 25.228 -8.875 -32.687 1.00 44.25 437 LEU A C 1
ATOM 3466 O O . LEU A 1 437 ? 24.450 -7.999 -32.321 1.00 44.25 437 LEU A O 1
ATOM 3470 N N . LEU A 1 438 ? 26.532 -8.785 -32.443 1.00 40.59 438 LEU A N 1
ATOM 3471 C CA . LEU A 1 438 ? 27.150 -7.519 -32.049 1.00 40.59 438 LEU A CA 1
ATOM 3472 C C . LEU A 1 438 ? 28.205 -7.152 -33.079 1.00 40.59 438 LEU A C 1
ATOM 3474 O O . LEU A 1 438 ? 29.373 -7.507 -32.961 1.00 40.59 438 LEU A O 1
ATOM 3478 N N . ASN A 1 439 ? 27.772 -6.438 -34.115 1.00 36.72 439 ASN A N 1
ATOM 3479 C CA . ASN A 1 439 ? 28.688 -5.788 -35.039 1.00 36.72 439 ASN A CA 1
ATOM 3480 C C . ASN A 1 439 ? 29.244 -4.527 -34.353 1.00 36.72 439 ASN A C 1
ATOM 3482 O O . ASN A 1 439 ? 28.892 -3.403 -34.702 1.00 36.72 439 ASN A O 1
ATOM 3486 N N . THR A 1 440 ? 30.048 -4.707 -33.300 1.00 39.31 440 THR A N 1
ATOM 3487 C CA . THR A 1 440 ? 30.779 -3.613 -32.650 1.00 39.31 440 THR A CA 1
ATOM 3488 C C . THR A 1 440 ? 32.039 -3.330 -33.459 1.00 39.31 440 THR A C 1
ATOM 3490 O O . THR A 1 440 ? 33.154 -3.646 -33.042 1.00 39.31 440 THR A O 1
ATOM 3493 N N . ASP A 1 441 ? 31.863 -2.749 -34.642 1.00 32.47 441 ASP A N 1
ATOM 3494 C CA . ASP A 1 441 ? 32.952 -2.077 -35.344 1.00 32.47 441 ASP A CA 1
ATOM 3495 C C . ASP A 1 441 ? 33.288 -0.792 -34.570 1.00 32.47 441 ASP A C 1
ATOM 3497 O O . ASP A 1 441 ? 32.783 0.288 -34.869 1.00 32.47 441 ASP A O 1
ATOM 3501 N N . GLY A 1 442 ? 34.116 -0.908 -33.531 1.00 31.47 442 GLY A N 1
ATOM 3502 C CA . GLY A 1 442 ? 34.690 0.246 -32.842 1.00 31.47 442 GLY A CA 1
ATOM 3503 C C . GLY A 1 442 ? 34.797 0.079 -31.333 1.00 31.47 442 GLY A C 1
ATOM 3504 O O . GLY A 1 442 ? 33.824 -0.234 -30.656 1.00 31.47 442 GLY A O 1
ATOM 3505 N N . ASN A 1 443 ? 35.999 0.338 -30.816 1.00 32.44 443 ASN A N 1
ATOM 3506 C CA . ASN A 1 443 ? 36.323 0.499 -29.400 1.00 32.44 443 ASN A CA 1
ATOM 3507 C C . ASN A 1 443 ? 35.378 1.504 -28.712 1.00 32.44 443 ASN A C 1
ATOM 3509 O O . ASN A 1 443 ? 35.691 2.692 -28.634 1.00 32.44 443 ASN A O 1
ATOM 3513 N N . HIS A 1 444 ? 34.253 1.035 -28.184 1.00 38.34 444 HIS A N 1
ATOM 3514 C CA . HIS A 1 444 ? 33.445 1.787 -27.236 1.00 38.34 444 HIS A CA 1
ATOM 3515 C C . HIS A 1 444 ? 33.573 1.119 -25.871 1.00 38.34 444 HIS A C 1
ATOM 3517 O O . HIS A 1 444 ? 33.203 -0.039 -25.691 1.00 38.34 444 HIS A O 1
ATOM 3523 N N . GLU A 1 445 ? 34.152 1.847 -24.919 1.00 34.78 445 GLU A N 1
ATOM 3524 C CA . GLU A 1 445 ? 34.164 1.458 -23.515 1.00 34.78 445 GLU A CA 1
ATOM 3525 C C . GLU A 1 445 ? 32.716 1.378 -23.008 1.00 34.78 445 GLU A C 1
ATOM 3527 O O . GLU A 1 445 ? 32.048 2.390 -22.799 1.00 34.78 445 GLU A O 1
ATOM 3532 N N . LEU A 1 446 ? 32.217 0.154 -22.833 1.00 41.34 446 LEU A N 1
ATOM 3533 C CA . LEU A 1 446 ? 30.950 -0.154 -22.171 1.00 41.34 446 LEU A CA 1
ATOM 3534 C C . LEU A 1 446 ? 31.122 0.050 -20.658 1.00 41.34 446 LEU A C 1
ATOM 3536 O O . LEU A 1 446 ? 31.185 -0.906 -19.893 1.00 41.34 446 LEU A O 1
ATOM 3540 N N . ASN A 1 447 ? 31.258 1.300 -20.218 1.00 38.72 447 ASN A N 1
ATOM 3541 C CA . ASN A 1 447 ? 31.576 1.610 -18.820 1.00 38.72 447 ASN A CA 1
ATOM 3542 C C . ASN A 1 447 ? 30.428 1.271 -17.842 1.00 38.72 447 ASN A C 1
ATOM 3544 O O . ASN A 1 447 ? 30.672 1.088 -16.651 1.00 38.72 447 ASN A O 1
ATOM 3548 N N . SER A 1 448 ? 29.192 1.137 -18.338 1.00 39.16 448 SER A N 1
ATOM 3549 C CA . SER A 1 448 ? 27.966 0.897 -17.555 1.00 39.16 448 SER A CA 1
ATOM 3550 C C . SER A 1 448 ? 27.144 -0.318 -18.023 1.00 39.16 448 SER A C 1
ATOM 3552 O O . SER A 1 448 ? 26.041 -0.537 -17.524 1.00 39.16 448 SER A O 1
ATOM 3554 N N . THR A 1 449 ? 27.674 -1.155 -18.924 1.00 43.19 449 THR A N 1
ATOM 3555 C CA . THR A 1 449 ? 26.916 -2.257 -19.546 1.00 43.19 449 THR A CA 1
ATOM 3556 C C . THR A 1 449 ? 27.731 -3.546 -19.614 1.00 43.19 449 THR A C 1
ATOM 3558 O O . THR A 1 449 ? 28.859 -3.554 -20.097 1.00 43.19 449 THR A O 1
ATOM 3561 N N . SER A 1 450 ? 27.143 -4.664 -19.178 1.00 49.66 450 SER A N 1
ATOM 3562 C CA . SER A 1 450 ? 27.712 -6.005 -19.377 1.00 49.66 450 SER A CA 1
ATOM 3563 C C . SER A 1 450 ? 27.007 -6.723 -20.529 1.00 49.66 450 SER A C 1
ATOM 3565 O O . SER A 1 450 ? 25.782 -6.865 -20.524 1.00 49.66 450 SER A O 1
ATOM 3567 N N . ILE A 1 451 ? 27.782 -7.183 -21.516 1.00 54.06 451 ILE A N 1
ATOM 3568 C CA . ILE A 1 451 ? 27.289 -7.979 -22.648 1.00 54.06 451 ILE A CA 1
ATOM 3569 C C . ILE A 1 451 ? 27.427 -9.459 -22.324 1.00 54.06 451 ILE A C 1
ATOM 3571 O O . ILE A 1 451 ? 28.498 -9.928 -21.936 1.00 54.06 451 ILE A O 1
ATOM 3575 N N . ILE A 1 452 ? 26.340 -10.199 -22.520 1.00 53.28 452 ILE A N 1
ATOM 3576 C CA . ILE A 1 452 ? 26.270 -11.626 -22.229 1.00 53.28 452 ILE A CA 1
ATOM 3577 C C . ILE A 1 452 ? 25.827 -12.381 -23.478 1.00 53.28 452 ILE A C 1
ATOM 3579 O O . ILE A 1 452 ? 24.748 -12.142 -24.033 1.00 53.28 452 ILE A O 1
ATOM 3583 N N . HIS A 1 453 ? 26.657 -13.340 -23.880 1.00 46.84 453 HIS A N 1
ATOM 3584 C CA . HIS A 1 453 ? 26.360 -14.285 -24.949 1.00 46.84 453 HIS A CA 1
ATOM 3585 C C . HIS A 1 453 ? 25.760 -15.561 -24.354 1.00 46.84 453 HIS A C 1
ATOM 3587 O O . HIS A 1 453 ? 26.445 -16.298 -23.645 1.00 46.84 453 HIS A O 1
ATOM 3593 N N . ALA A 1 454 ? 24.487 -15.842 -24.641 1.00 42.06 454 ALA A N 1
ATOM 3594 C CA . ALA A 1 454 ? 23.883 -17.132 -24.321 1.00 42.06 454 ALA A CA 1
ATOM 3595 C C . ALA A 1 454 ? 24.150 -18.114 -25.478 1.00 42.06 454 ALA A C 1
ATOM 3597 O O . ALA A 1 454 ? 23.348 -18.228 -26.402 1.00 42.06 454 ALA A O 1
ATOM 3598 N N . SER A 1 455 ? 25.301 -18.793 -25.470 1.00 34.12 455 SER A N 1
ATOM 3599 C CA . SER A 1 455 ? 25.647 -19.785 -26.498 1.00 34.12 455 SER A CA 1
ATOM 3600 C C . SER A 1 455 ? 24.937 -21.133 -26.286 1.00 34.12 455 SER A C 1
ATOM 3602 O O . SER A 1 455 ? 24.573 -21.519 -25.177 1.00 34.12 455 SER A O 1
ATOM 3604 N N . GLY A 1 456 ? 24.654 -21.827 -27.393 1.00 34.88 456 GLY A N 1
ATOM 3605 C CA . GLY A 1 456 ? 23.678 -22.917 -27.479 1.00 34.88 456 GLY A CA 1
ATOM 3606 C C . GLY A 1 456 ? 24.016 -24.246 -26.778 1.00 34.88 456 GLY A C 1
ATOM 3607 O O . GLY A 1 456 ? 25.159 -24.587 -26.500 1.00 34.88 456 GLY A O 1
ATOM 3608 N N . LYS A 1 457 ? 22.952 -25.050 -26.601 1.00 34.84 457 LYS A N 1
ATOM 3609 C CA . LYS A 1 457 ? 22.888 -26.422 -26.037 1.00 34.84 457 LYS A CA 1
ATOM 3610 C C . LYS A 1 457 ? 23.254 -26.593 -24.551 1.00 34.84 457 LYS A C 1
ATOM 3612 O O . LYS A 1 457 ? 23.478 -27.707 -24.102 1.00 34.84 457 LYS A O 1
ATOM 3617 N N . GLN A 1 458 ? 23.142 -25.534 -23.767 1.00 35.94 458 GLN A N 1
ATOM 3618 C CA . GLN A 1 458 ? 22.704 -25.542 -22.366 1.00 35.94 458 GLN A CA 1
ATOM 3619 C C . GLN A 1 458 ? 22.217 -24.118 -22.072 1.00 35.94 458 GLN A C 1
ATOM 3621 O O . GLN A 1 458 ? 22.482 -23.201 -22.837 1.00 35.94 458 GLN A O 1
ATOM 3626 N N . THR A 1 459 ? 21.270 -23.968 -21.166 1.00 39.44 459 THR A N 1
ATOM 3627 C CA . THR A 1 459 ? 20.109 -23.112 -21.420 1.00 39.44 459 THR A CA 1
ATOM 3628 C C . THR A 1 459 ? 20.399 -21.603 -21.385 1.00 39.44 459 THR A C 1
ATOM 3630 O O . THR A 1 459 ? 21.062 -21.109 -20.482 1.00 39.44 459 THR A O 1
ATOM 3633 N N . ALA A 1 460 ? 19.767 -20.827 -22.278 1.00 40.19 460 ALA A N 1
ATOM 3634 C CA . ALA A 1 460 ? 19.697 -19.365 -22.143 1.00 40.19 460 ALA A CA 1
ATOM 3635 C C . ALA A 1 460 ? 19.118 -18.946 -20.775 1.00 40.19 460 ALA A C 1
ATOM 3637 O O . ALA A 1 460 ? 19.463 -17.902 -20.238 1.00 40.19 460 ALA A O 1
ATOM 3638 N N . SER A 1 461 ? 18.308 -19.813 -20.153 1.00 40.19 461 SER A N 1
ATOM 3639 C CA . SER A 1 461 ? 17.902 -19.653 -18.759 1.00 40.19 461 SER A CA 1
ATOM 3640 C C . SER A 1 461 ? 19.015 -19.909 -17.740 1.00 40.19 461 SER A C 1
ATOM 3642 O O . SER A 1 461 ? 19.055 -19.187 -16.762 1.00 40.19 461 SER A O 1
ATOM 3644 N N . GLU A 1 462 ? 19.901 -20.890 -17.924 1.00 42.16 462 GLU A N 1
ATOM 3645 C CA . GLU A 1 462 ? 21.060 -21.145 -17.048 1.00 42.16 462 GLU A CA 1
ATOM 3646 C C . GLU A 1 462 ? 22.111 -20.048 -17.200 1.00 42.16 462 GLU A C 1
ATOM 3648 O O . GLU A 1 462 ? 22.692 -19.684 -16.195 1.00 42.16 462 GLU A O 1
ATOM 3653 N N . GLY A 1 463 ? 22.293 -19.462 -18.389 1.00 45.84 463 GLY A N 1
ATOM 3654 C CA . GLY A 1 463 ? 23.146 -18.281 -18.574 1.00 45.84 463 GLY A CA 1
ATOM 3655 C C . GLY A 1 463 ? 22.582 -17.042 -17.871 1.00 45.84 463 GLY A C 1
ATOM 3656 O O . GLY A 1 463 ? 23.276 -16.394 -17.096 1.00 45.84 463 GLY A O 1
ATOM 3657 N N . ILE A 1 464 ? 21.288 -16.754 -18.049 1.00 46.84 464 ILE A N 1
ATOM 3658 C CA . ILE A 1 464 ? 20.615 -15.663 -17.323 1.00 46.84 464 ILE A CA 1
ATOM 3659 C C . ILE A 1 464 ? 20.637 -15.914 -15.800 1.00 46.84 464 ILE A C 1
ATOM 3661 O O . ILE A 1 464 ? 20.826 -14.980 -15.026 1.00 46.84 464 ILE A O 1
ATOM 3665 N N . LEU A 1 465 ? 20.498 -17.170 -15.353 1.00 44.97 465 LEU A N 1
ATOM 3666 C CA . LEU A 1 465 ? 20.533 -17.545 -13.933 1.00 44.97 465 LEU A CA 1
ATOM 3667 C C . LEU A 1 465 ? 21.939 -17.569 -13.329 1.00 44.97 465 LEU A C 1
ATOM 3669 O O . LEU A 1 465 ? 22.086 -17.166 -12.181 1.00 44.97 465 LEU A O 1
ATOM 3673 N N . SER A 1 466 ? 22.965 -17.982 -14.077 1.00 43.75 466 SER A N 1
ATOM 3674 C CA . SER A 1 466 ? 24.359 -17.973 -13.616 1.00 43.75 466 SER A CA 1
ATOM 3675 C C . SER A 1 466 ? 24.912 -16.555 -13.487 1.00 43.75 466 SER A C 1
ATOM 3677 O O . SER A 1 466 ? 25.922 -16.348 -12.826 1.00 43.75 466 SER A O 1
ATOM 3679 N N . ILE A 1 467 ? 24.268 -15.582 -14.136 1.00 43.41 467 ILE A N 1
ATOM 3680 C CA . ILE A 1 467 ? 24.674 -14.174 -14.159 1.00 43.41 467 ILE A CA 1
ATOM 3681 C C . ILE A 1 467 ? 23.898 -13.337 -13.144 1.00 43.41 467 ILE A C 1
ATOM 3683 O O . ILE A 1 467 ? 24.461 -12.417 -12.560 1.00 43.41 467 ILE A O 1
ATOM 3687 N N . LEU A 1 468 ? 22.626 -13.660 -12.895 1.00 46.38 468 LEU A N 1
ATOM 3688 C CA . LEU A 1 468 ? 21.800 -12.953 -11.909 1.00 46.38 468 LEU A CA 1
ATOM 3689 C C . LEU A 1 468 ? 21.955 -13.492 -10.477 1.00 46.38 468 LEU A C 1
ATOM 3691 O O . LEU A 1 468 ? 21.233 -13.050 -9.591 1.00 46.38 468 LEU A O 1
ATOM 3695 N N . GLY A 1 469 ? 22.915 -14.394 -10.250 1.00 35.19 469 GLY A N 1
ATOM 3696 C CA . GLY A 1 469 ? 23.310 -14.861 -8.924 1.00 35.19 469 GLY A CA 1
ATOM 3697 C C . GLY A 1 469 ? 22.279 -15.782 -8.278 1.00 35.19 469 GLY A C 1
ATOM 3698 O O . GLY A 1 469 ? 21.411 -15.331 -7.538 1.00 35.19 469 GLY A O 1
ATOM 3699 N N . ASN A 1 470 ? 22.420 -17.082 -8.536 1.00 35.84 470 ASN A N 1
ATOM 3700 C CA . ASN A 1 470 ? 22.294 -18.126 -7.515 1.00 35.84 470 ASN A CA 1
ATOM 3701 C C . ASN A 1 470 ? 23.254 -19.266 -7.844 1.00 35.84 470 ASN A C 1
ATOM 3703 O O . ASN A 1 470 ? 23.036 -19.917 -8.893 1.00 35.84 470 ASN A O 1
#

Foldseek 3Di:
DVQLVVLLPDPDDDLVRLQVSQCVPDPDNPDDRDDLQVLLVVLQPAPDKDWDQALLLQLLQFFDCSQVSLCVQPNPLEAEDEADPRHSVVSNVSSVSSSHQKYRHHLGGIMGGDNDNVRRVVVRVVSSVSSVVVLVVQFADDDFADDAAPDDDLLLLLLQLQLQQPPQHAKFKAFDCVQQRLLRHPCNVQLFQFQCSYLLLCVQFNNTAFRDNYSVCSNVSQVVQVVVVVVLCVVQVVVADPPDDPDSRSTGQKHRYHNTGMMGIDLFLVSRVSSSVSSCSSSVSSSSSCRRPVGGHHDDSNRSCCSNRVPVVVVVVVVDPDQQLQRNAEEEEAEPDDPQSVVVVVLNVVSRAAYEYAYCPPVVCPVVCVVRVRRYDYDNHRDLVVSQVCSCNRGSAHQEYEYEPPGADDPVSVVVVLVRQVSSVAQHEYEYADPPHDPPPDDDPSVRYDYFYPDDDDGSSVSVDVVSDD

Radius of gyration: 25.78 Å; chains: 1; bounding box: 66×54×68 Å

Sequence (470 aa):
MQELLPLINLDSMSDEDMVDYLGRCMVSAAERRPSIETLLHAFIDALHVDHVHSDAICTLTNHENAEEIIKEVFGEDVAFVPYCRPGFTLSKIVQQFSGSYAVVLEHHGLVTWGNTHEESYLKTIELEEKAKEYINSHKLKKEKNLDTLKTDTRTSLLLRLRGQLSQKQKQIITIDETQLELANRRDVEKIATGGRSTLEHILRIGKDSLVISDSDDCKQTIQSYRDSYTNFFNQFQNRLPKGFDMHENIDPKVGLIPGVGCFGAGISLATAKRNTDIARHSHEAMVNVLDLFITTKNLTEEEVFDIDYWPLELYKLNLSPTVPNLAGYIFAFFGINNDREELILEKLLKKGAHVVVASTYTERLSGILNIYKTQVVLIEDNHVEEAIQKAILHYGGLDGVIMGENAALSNEQVNRLNEVFETQAITGLIITTSESLLNTDGNHELNSTSIIHASGKQTASEGILSILGN

Secondary structure (DSSP, 8-state):
-TTTGGGGG-S---HHHHHHHHHHT-S-TTSPPPPTTHHHHHHS-SSEEEEE--HHHHHHHSSTTHHHHHHHHH-TTSEEE----TTHHHHHHHHTTTTSSEEEETTTEEEEEESSHHHHHHHHHHHHHHHHHHHHHH---PPB-PPP-----HHHHHHHHHHHHTSSS--EEEEEGGGHHHHTBTTHHHHHSS---SHHHHHHH-S--EE-S-GGGHHHHHHHHHHHHHHHHHHHGGGSPTT--S-S--S-SEEEETTTEEEEEESSHHHHHHHHHHHHHHHHHHHHHHHHTSS-----HHHHHHHHT-HHHHHHHHHSPPPPTTTT-EEEEE---SHHHHHHHHHHHHTT-EEEEE-S-HHHHHHHHHHSTTTEEEESS--HHHHHHHHHHHHS--SEEEE-TT----HHHHHHHHHHHHHTTS-EEEEESSTT-----S----TTEEEEE--SSS-HHHHHHHHS--